Protein AF-A0A2K8Z4X6-F1 (afdb_monomer_lite)

Sequence (409 aa):
MPKRFLSVMNEQPIQIDNISFTVTENLGNKGLLTGDPAFQPVNTFIGLVNDPAYMPAIADALQQQKNFSIQGFSFYKATGNELSTGLAFWMQYAKAIAQEPIYVLNQAWNPEPCYVPHATLVKVASYAHRLKTESKVTDPTWLFRKFPLAEYPNMTSNLLFSEKQTIRQLDHKLAEYRLKANDQAETIPSLLRSELAESGLLSTQQKTMKLYWLEQWGCSNLLQFYNLYLQNPTIEEPTESPNPAVNDAVLKQLDKQLKEALDMSTDTDEAAIAANKRFLFLDLDYYGFFDLNLYKEWLAFLENQSFVDLTAYYRNIVRLLDYYQSDERQQIFGTLATDQVVDLPFALEWFNQNPTAEFAWMASVESVFINAHATAAGSVFSRLNGQRIRLDVAREDGIHLRIMNAKFT

Organism: NCBI:txid2057025

Secondary structure (DSSP, 8-state):
-----------PEEEETTEEEEEEEETTEEEEE-S-GGGHHHHHHHHHHHSTTTHHHHHHHHHTT--EEETTEEEEE--HHHHHHHHHHHHTT-S---SPPEEEEEETT-SSPEEEEHHHHHHHHHHHHHHHHT----S-TTTTBTTB--SS--SS----HHHHHHHHHHHHHHHHHHHHTTT---S--HHHHHHHHHTTTT--TTHHHHHHHHHHTT-HHHHHHHHHHHH---S----S-SSTT--HHHHHHHHHHHHHHHHGGGTS-HHHHHHHHHHHHHHHHHTTTT-TTTHHHHHHHHHHTT-HHHHHHHHHHHHHHHHHHSHHHHHHH-S-----GGG-SB-THHHHH-TT--HHHHHHHHHHHHHHT--SSEEEEEEETTEEEEEEEEETTSSSEEEEEEEE-

pLDDT: mean 70.61, std 16.57, range [27.73, 93.81]

Structure (mmCIF, N/CA/C/O backbone):
data_AF-A0A2K8Z4X6-F1
#
_entry.id   AF-A0A2K8Z4X6-F1
#
loop_
_atom_site.group_PDB
_atom_site.id
_atom_site.type_symbol
_atom_site.label_atom_id
_atom_site.label_alt_id
_atom_site.label_comp_id
_atom_site.label_asym_id
_atom_site.label_entity_id
_atom_site.label_seq_id
_atom_site.pdbx_PDB_ins_code
_atom_site.Cartn_x
_atom_site.Cartn_y
_atom_site.Cartn_z
_atom_site.occupancy
_atom_site.B_iso_or_equiv
_atom_site.auth_seq_id
_atom_site.auth_comp_id
_atom_site.auth_asym_id
_atom_site.auth_atom_id
_atom_site.pdbx_PDB_model_num
ATOM 1 N N . MET A 1 1 ? -24.523 8.588 -24.567 1.00 46.25 1 MET A N 1
ATOM 2 C CA . MET A 1 1 ? -24.317 7.186 -24.140 1.00 46.25 1 MET A CA 1
ATOM 3 C C . MET A 1 1 ? -23.617 6.426 -25.252 1.00 46.25 1 MET A C 1
ATOM 5 O O . MET A 1 1 ? -24.091 6.475 -26.380 1.00 46.25 1 MET A O 1
ATOM 9 N N . PRO A 1 2 ? -22.534 5.715 -24.925 1.00 29.73 2 PRO A N 1
ATOM 10 C CA . PRO A 1 2 ? -22.510 4.294 -25.241 1.00 29.73 2 PRO A CA 1
ATOM 11 C C . PRO A 1 2 ? -22.145 3.455 -24.009 1.00 29.73 2 PRO A C 1
ATOM 13 O O . PRO A 1 2 ? -21.210 3.756 -23.274 1.00 29.73 2 PRO A O 1
ATOM 16 N N . LYS A 1 3 ? -22.926 2.390 -23.807 1.00 42.19 3 LYS A N 1
ATOM 17 C CA . LYS A 1 3 ? -22.652 1.281 -22.891 1.00 42.19 3 LYS A CA 1
ATOM 18 C C . LYS A 1 3 ? -21.457 0.475 -23.420 1.00 42.19 3 LYS A C 1
ATOM 20 O O . LYS A 1 3 ? -21.479 0.067 -24.580 1.00 42.19 3 LYS A O 1
ATOM 25 N N . ARG A 1 4 ? -20.479 0.171 -22.566 1.00 28.75 4 ARG A N 1
ATOM 26 C CA . ARG A 1 4 ? -19.610 -1.016 -22.677 1.00 28.75 4 ARG A CA 1
ATOM 27 C C . ARG A 1 4 ? -19.535 -1.639 -21.285 1.00 28.75 4 ARG A C 1
ATOM 29 O O . ARG A 1 4 ? -18.981 -1.041 -20.380 1.00 28.75 4 ARG A O 1
ATOM 36 N N . PHE A 1 5 ? -20.478 -2.535 -21.010 1.00 28.03 5 PHE A N 1
ATOM 37 C CA . PHE A 1 5 ? -20.308 -3.993 -21.050 1.00 28.03 5 PHE A CA 1
ATOM 38 C C . PHE A 1 5 ? -19.406 -4.485 -19.918 1.00 28.03 5 PHE A C 1
ATOM 40 O O . PHE A 1 5 ? -18.187 -4.389 -19.985 1.00 28.03 5 PHE A O 1
ATOM 47 N N . LEU A 1 6 ? -20.077 -5.033 -18.899 1.00 31.08 6 LEU A N 1
ATOM 48 C CA . LEU A 1 6 ? -19.561 -6.062 -18.005 1.00 31.08 6 LEU A CA 1
ATOM 49 C C . LEU A 1 6 ? -18.736 -7.055 -18.831 1.00 31.08 6 LEU A C 1
ATOM 51 O O . LEU A 1 6 ? -19.280 -7.755 -19.687 1.00 31.08 6 LEU A O 1
ATOM 55 N N . SER A 1 7 ? -17.430 -7.091 -18.586 1.00 28.83 7 SER A N 1
ATOM 56 C CA . SER A 1 7 ? -16.587 -8.211 -18.983 1.00 28.83 7 SER A CA 1
ATOM 57 C C . SER A 1 7 ? -17.000 -9.404 -18.127 1.00 28.83 7 SER A C 1
ATOM 59 O O . SER A 1 7 ? -16.516 -9.577 -17.012 1.00 28.83 7 SER A O 1
ATOM 61 N N . VAL A 1 8 ? -17.934 -10.201 -18.641 1.00 31.38 8 VAL A N 1
ATOM 62 C CA . VAL A 1 8 ? -18.106 -11.590 -18.218 1.00 31.38 8 VAL A CA 1
ATOM 63 C C . VAL A 1 8 ? -16.780 -12.277 -18.539 1.00 31.38 8 VAL A C 1
ATOM 65 O O . VAL A 1 8 ? -16.444 -12.456 -19.709 1.00 31.38 8 VAL A O 1
ATOM 68 N N . MET A 1 9 ? -15.974 -12.551 -17.513 1.00 37.19 9 MET A N 1
ATOM 69 C CA . MET A 1 9 ? -14.733 -13.297 -17.679 1.00 37.19 9 MET A CA 1
ATOM 70 C C . MET A 1 9 ? -15.084 -14.698 -18.176 1.00 37.19 9 MET A C 1
ATOM 72 O O . MET A 1 9 ? -15.811 -15.439 -17.521 1.00 37.19 9 MET A O 1
ATOM 76 N N . ASN A 1 10 ? -14.604 -15.036 -19.370 1.00 38.75 10 ASN A N 1
ATOM 77 C CA . ASN A 1 10 ? -14.715 -16.380 -19.910 1.00 38.75 10 ASN A CA 1
ATOM 78 C C . ASN A 1 10 ? -13.811 -17.310 -19.088 1.00 38.75 10 ASN A C 1
ATOM 80 O O . ASN A 1 10 ? -12.594 -17.295 -19.263 1.00 38.75 10 ASN A O 1
ATOM 84 N N . GLU A 1 11 ? -14.404 -18.133 -18.228 1.00 48.94 11 GLU A N 1
ATOM 85 C CA . GLU A 1 11 ? -13.774 -19.313 -17.630 1.00 48.94 11 GLU A CA 1
ATOM 86 C C . GLU A 1 11 ? -13.468 -20.330 -18.743 1.00 48.94 11 GLU A C 1
ATOM 88 O O . GLU A 1 11 ? -14.251 -21.240 -19.011 1.00 48.94 11 GLU A O 1
ATOM 93 N N . GLN A 1 12 ? -12.369 -20.155 -19.480 1.00 53.59 12 GLN A N 1
ATOM 94 C CA . GLN A 1 12 ? -11.955 -21.173 -20.443 1.00 53.59 12 GLN A CA 1
ATOM 95 C C . GLN A 1 12 ? -11.179 -22.276 -19.713 1.00 53.59 12 GLN A C 1
ATOM 97 O O . GLN A 1 12 ? -10.134 -21.988 -19.122 1.00 53.59 12 GLN A O 1
ATOM 102 N N . PRO A 1 13 ? -11.657 -23.534 -19.741 1.00 60.59 13 PRO A N 1
ATOM 103 C CA . PRO A 1 13 ? -10.911 -24.650 -19.188 1.00 60.59 13 PRO A CA 1
ATOM 104 C C . PRO A 1 13 ? -9.606 -24.843 -19.962 1.00 60.59 13 PRO A C 1
ATOM 106 O O . PRO A 1 13 ? -9.595 -25.002 -21.184 1.00 60.59 13 PRO A O 1
ATOM 109 N N . ILE A 1 14 ? -8.501 -24.855 -19.232 1.00 62.09 14 ILE A N 1
ATOM 110 C CA . ILE A 1 14 ? -7.178 -25.207 -19.722 1.00 62.09 14 ILE A CA 1
ATOM 111 C C . ILE A 1 14 ? -7.013 -26.709 -19.581 1.00 62.09 14 ILE A C 1
ATOM 113 O O . ILE A 1 14 ? -7.079 -27.269 -18.488 1.00 62.09 14 ILE A O 1
ATOM 117 N N . GLN A 1 15 ? -6.766 -27.363 -20.707 1.00 70.19 15 GLN A N 1
ATOM 118 C CA . GLN A 1 15 ? -6.463 -28.783 -20.728 1.00 70.19 15 GLN A CA 1
ATOM 119 C C . GLN A 1 15 ? -4.980 -28.988 -20.439 1.00 70.19 15 GLN A C 1
ATOM 121 O O . GLN A 1 15 ? -4.121 -28.634 -21.249 1.00 70.19 15 GLN A O 1
ATOM 126 N N . ILE A 1 16 ? -4.690 -29.564 -19.275 1.00 68.94 16 ILE A N 1
ATOM 127 C CA . ILE A 1 16 ? -3.376 -30.119 -18.971 1.00 68.94 16 ILE A CA 1
ATOM 128 C C . ILE A 1 16 ? -3.521 -31.628 -19.134 1.00 68.94 16 ILE A C 1
ATOM 130 O O . ILE A 1 16 ? -4.107 -32.317 -18.300 1.00 68.94 16 ILE A O 1
ATOM 134 N N . ASP A 1 17 ? -3.023 -32.117 -20.268 1.00 71.94 17 ASP A N 1
ATOM 135 C CA . ASP A 1 17 ? -3.205 -33.493 -20.727 1.00 71.94 17 ASP A CA 1
ATOM 136 C C . ASP A 1 17 ? -4.701 -33.811 -20.948 1.00 71.94 17 ASP A C 1
ATOM 138 O O . ASP A 1 17 ? -5.291 -33.264 -21.877 1.00 71.94 17 ASP A O 1
ATOM 142 N N . ASN A 1 18 ? -5.323 -34.647 -20.112 1.00 66.94 18 ASN A N 1
ATOM 143 C CA . ASN A 1 18 ? -6.759 -34.979 -20.173 1.00 66.94 18 ASN A CA 1
ATOM 144 C C . ASN A 1 18 ? -7.538 -34.470 -18.950 1.00 66.94 18 ASN A C 1
ATOM 146 O O . ASN A 1 18 ? -8.672 -34.889 -18.710 1.00 66.94 18 ASN A O 1
ATOM 150 N N . ILE A 1 19 ? -6.909 -33.619 -18.140 1.00 69.06 19 ILE A N 1
ATOM 151 C CA . ILE A 1 19 ? -7.521 -33.036 -16.953 1.00 69.06 19 ILE A CA 1
ATOM 152 C C . ILE A 1 19 ? -7.785 -31.566 -17.241 1.00 69.06 19 ILE A C 1
ATOM 154 O O . ILE A 1 19 ? -6.899 -30.803 -17.634 1.00 69.06 19 ILE A O 1
ATOM 158 N N . SER A 1 20 ? -9.038 -31.181 -17.027 1.00 69.69 20 SER A N 1
ATOM 159 C CA . SER A 1 20 ? -9.497 -29.814 -17.199 1.00 69.69 20 SER A CA 1
ATOM 160 C C . SER A 1 20 ? -9.210 -29.006 -15.939 1.00 69.69 20 SER A C 1
ATOM 162 O O . SER A 1 20 ? -9.810 -29.255 -14.895 1.00 69.69 20 SER A O 1
ATOM 164 N N . PHE A 1 21 ? -8.339 -28.009 -16.050 1.00 70.19 21 PHE A N 1
ATOM 165 C CA . PHE A 1 21 ? -8.138 -26.992 -15.026 1.00 70.19 21 PHE A CA 1
ATOM 166 C C . PHE A 1 21 ? -8.848 -25.715 -15.450 1.00 70.19 21 PHE A C 1
ATOM 168 O O . PHE A 1 21 ? -8.623 -25.201 -16.539 1.00 70.19 21 PHE A O 1
ATOM 175 N N . THR A 1 22 ? -9.693 -25.170 -14.596 1.00 62.72 22 THR A N 1
ATOM 176 C CA . THR A 1 22 ? -10.295 -23.858 -14.813 1.00 62.72 22 THR A CA 1
ATOM 177 C C . THR A 1 22 ? -9.362 -22.789 -14.264 1.00 62.72 22 THR A C 1
ATOM 179 O O . THR A 1 22 ? -8.846 -22.927 -13.153 1.00 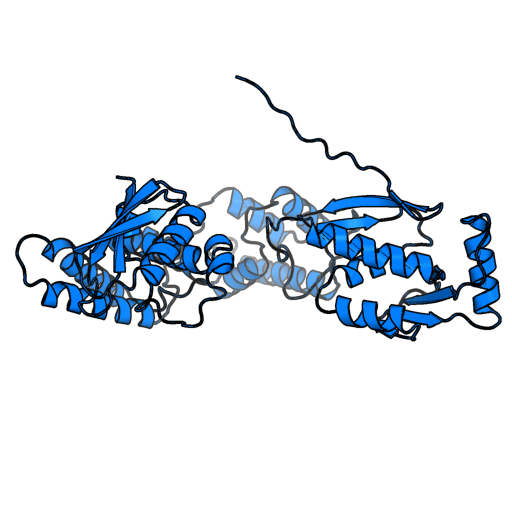62.72 22 THR A O 1
ATOM 182 N N . VAL A 1 23 ? -9.140 -21.720 -15.033 1.00 58.22 23 VAL A N 1
ATOM 183 C CA . VAL A 1 23 ? -8.501 -20.516 -14.492 1.00 58.22 23 VAL A CA 1
ATOM 184 C C . VAL A 1 23 ? -9.543 -19.750 -13.700 1.00 58.22 23 VAL A C 1
ATOM 186 O O . VAL A 1 23 ? -10.516 -19.267 -14.274 1.00 58.22 23 VAL A O 1
ATOM 189 N N . THR A 1 24 ? -9.338 -19.617 -12.399 1.00 55.78 24 THR A N 1
ATOM 190 C CA . THR A 1 24 ? -10.166 -18.754 -11.558 1.00 55.78 24 THR A CA 1
ATOM 191 C C . THR A 1 24 ? -9.420 -17.462 -11.285 1.00 55.78 24 THR A C 1
ATOM 193 O O . THR A 1 24 ? -8.320 -17.495 -10.731 1.00 55.78 24 THR A O 1
ATOM 196 N N . GLU A 1 25 ? -10.012 -16.333 -11.671 1.00 47.72 25 GLU A N 1
ATOM 197 C CA . GLU A 1 25 ? -9.536 -15.013 -11.267 1.00 47.72 25 GLU A CA 1
ATOM 198 C C . GLU A 1 25 ? -10.230 -14.617 -9.976 1.00 47.72 25 GLU A C 1
ATOM 200 O O . GLU A 1 25 ? -11.452 -14.504 -9.904 1.00 47.72 25 GLU A O 1
ATOM 205 N N . ASN A 1 26 ? -9.428 -14.448 -8.942 1.00 44.00 26 ASN A N 1
ATOM 206 C CA . ASN A 1 26 ? -9.914 -14.398 -7.592 1.00 44.00 26 ASN A CA 1
ATOM 207 C C . ASN A 1 26 ? -9.120 -13.316 -6.841 1.00 44.00 26 ASN A C 1
ATOM 209 O O . ASN A 1 26 ? -7.954 -13.521 -6.522 1.00 44.00 26 ASN A O 1
ATOM 213 N N . LEU A 1 27 ? -9.734 -12.142 -6.609 1.00 39.59 27 LEU A N 1
ATOM 214 C CA . LEU A 1 27 ? -9.107 -10.989 -5.932 1.00 39.59 27 LEU A CA 1
ATOM 215 C C . LEU A 1 27 ? -7.748 -10.605 -6.557 1.00 39.59 27 LEU A C 1
ATOM 217 O O . LEU A 1 27 ? -6.763 -10.413 -5.856 1.00 39.59 27 LEU A O 1
ATOM 221 N N . GLY A 1 28 ? -7.675 -10.573 -7.891 1.00 42.81 28 GLY A N 1
ATOM 222 C CA . GLY A 1 28 ? -6.437 -10.275 -8.627 1.00 42.81 28 GLY A CA 1
ATOM 223 C C . GLY A 1 28 ? -5.475 -11.461 -8.787 1.00 42.81 28 GLY A C 1
ATOM 224 O O . GLY A 1 28 ? -4.602 -11.414 -9.652 1.00 42.81 28 GLY A O 1
ATOM 225 N N . ASN A 1 29 ? -5.671 -12.562 -8.052 1.00 45.06 29 ASN A N 1
ATOM 226 C CA . ASN A 1 29 ? -4.883 -13.784 -8.193 1.00 45.06 29 ASN A CA 1
ATOM 227 C C . ASN A 1 29 ? -5.521 -14.727 -9.218 1.00 45.06 29 ASN A C 1
ATOM 229 O O . ASN A 1 29 ? -6.673 -15.141 -9.081 1.00 45.06 29 ASN A O 1
ATOM 233 N N . LYS A 1 30 ? -4.758 -15.101 -10.249 1.00 51.66 30 LYS A N 1
ATOM 234 C CA . LYS A 1 30 ? -5.156 -16.136 -11.212 1.00 51.66 30 LYS A CA 1
ATOM 235 C C . LYS A 1 30 ? -4.675 -17.499 -10.708 1.00 51.66 30 LYS A C 1
ATOM 237 O O . LYS A 1 30 ? -3.475 -17.713 -10.550 1.00 51.66 30 LYS A O 1
ATOM 242 N N . GLY A 1 31 ? -5.598 -18.420 -10.450 1.00 61.12 31 GLY A N 1
ATOM 243 C CA . GLY A 1 31 ? -5.308 -19.792 -10.020 1.00 61.12 31 GLY A CA 1
ATOM 244 C C . GLY A 1 31 ? -5.766 -20.818 -11.051 1.00 61.12 31 GLY A C 1
ATOM 245 O O . GLY A 1 31 ? -6.699 -20.555 -11.799 1.00 61.12 31 GLY A O 1
ATOM 246 N N . LEU A 1 32 ? -5.123 -21.984 -11.086 1.00 65.19 32 LEU A N 1
ATOM 247 C CA . LEU A 1 32 ? -5.614 -23.157 -11.812 1.00 65.19 32 LEU A CA 1
ATOM 248 C C . LEU A 1 32 ? -6.305 -24.083 -10.813 1.00 65.19 32 LEU A C 1
ATOM 250 O O . LEU A 1 32 ? -5.694 -24.454 -9.816 1.00 65.19 32 LEU A O 1
ATOM 254 N N . LEU A 1 33 ? -7.550 -24.466 -11.076 1.00 68.69 33 LEU A N 1
ATOM 255 C CA . LEU A 1 33 ? -8.301 -25.376 -10.216 1.00 68.69 33 LEU A CA 1
ATOM 256 C C . LEU A 1 33 ? -8.940 -26.483 -11.044 1.00 68.69 33 LEU A C 1
ATOM 258 O O . LEU A 1 33 ? -9.603 -26.217 -12.041 1.00 68.69 33 LEU A O 1
ATOM 262 N N . THR A 1 34 ? -8.775 -27.729 -10.617 1.00 74.38 34 THR A N 1
ATOM 263 C CA . THR A 1 34 ? -9.572 -28.852 -11.125 1.00 74.38 34 THR A CA 1
ATOM 264 C C . THR A 1 34 ? -10.730 -29.149 -10.176 1.00 74.38 34 THR A C 1
ATOM 266 O O . THR A 1 34 ? -10.578 -29.064 -8.955 1.00 74.38 34 THR A O 1
ATOM 269 N N . GLY A 1 35 ? -11.890 -29.483 -10.748 1.00 67.69 35 GLY A N 1
ATOM 270 C CA . GLY A 1 35 ? -13.088 -29.882 -10.004 1.00 67.69 35 GLY A CA 1
ATOM 271 C C . GLY A 1 35 ? -13.065 -31.333 -9.514 1.00 67.69 35 GLY A C 1
ATOM 272 O O . GLY A 1 35 ? -13.986 -31.740 -8.812 1.00 67.69 35 GLY A O 1
ATOM 273 N N . ASP A 1 36 ? -12.043 -32.113 -9.879 1.00 73.50 36 ASP A N 1
ATOM 274 C CA . ASP A 1 36 ? -11.895 -33.500 -9.443 1.00 73.50 36 ASP A CA 1
ATOM 275 C C . ASP A 1 36 ? -11.320 -33.572 -8.010 1.00 73.50 36 ASP A C 1
ATOM 277 O O . ASP A 1 36 ? -10.191 -33.116 -7.779 1.00 73.50 36 ASP A O 1
ATOM 281 N N . PRO A 1 37 ? -12.051 -34.157 -7.038 1.00 72.62 37 PRO A N 1
ATOM 282 C CA . PRO A 1 37 ? -11.593 -34.274 -5.655 1.00 72.62 37 PRO A CA 1
ATOM 283 C C . PRO A 1 37 ? -10.249 -34.996 -5.494 1.00 72.62 37 PRO A C 1
ATOM 285 O O . PRO A 1 37 ? -9.488 -34.648 -4.590 1.00 72.62 37 PRO A O 1
ATOM 288 N N . ALA A 1 38 ? -9.913 -35.946 -6.375 1.00 73.69 38 ALA A N 1
ATOM 289 C CA . ALA A 1 38 ? -8.659 -36.701 -6.300 1.00 73.69 38 ALA A CA 1
ATOM 290 C C . ALA A 1 38 ? -7.410 -35.826 -6.530 1.00 73.69 38 ALA A C 1
ATOM 292 O O . ALA A 1 38 ? -6.290 -36.207 -6.186 1.00 73.69 38 ALA A O 1
ATOM 293 N N . PHE A 1 39 ? -7.605 -34.627 -7.083 1.00 76.12 39 PHE A N 1
ATOM 294 C CA . PHE A 1 39 ? -6.562 -33.645 -7.365 1.00 76.12 39 PHE A CA 1
ATOM 295 C C . PHE A 1 39 ? -6.587 -32.442 -6.411 1.00 76.12 39 PHE A C 1
ATOM 297 O O . PHE A 1 39 ? -5.866 -31.464 -6.619 1.00 76.12 39 PHE A O 1
ATOM 304 N N . GLN A 1 40 ? -7.352 -32.506 -5.318 1.00 73.19 40 GLN A N 1
ATOM 305 C CA . GLN A 1 40 ? -7.364 -31.471 -4.279 1.00 73.19 40 GLN A CA 1
ATOM 306 C C . GLN A 1 40 ? -5.960 -31.149 -3.705 1.00 73.19 40 GLN A C 1
ATOM 308 O O . GLN A 1 40 ? -5.662 -29.963 -3.503 1.00 73.19 40 GLN A O 1
ATOM 313 N N . PRO A 1 41 ? -5.038 -32.121 -3.539 1.00 73.69 41 PRO A N 1
ATOM 314 C CA . PRO A 1 41 ? -3.649 -31.822 -3.177 1.00 73.69 41 PRO A CA 1
ATOM 315 C C . PRO A 1 41 ? -2.886 -31.026 -4.249 1.00 73.69 41 PRO A C 1
ATOM 317 O O . PRO A 1 41 ? -2.070 -30.170 -3.910 1.00 73.69 41 PRO A O 1
ATOM 320 N N . VAL A 1 42 ? -3.184 -31.236 -5.538 1.00 75.25 42 VAL A N 1
ATOM 321 C CA . VAL A 1 42 ? -2.587 -30.473 -6.652 1.00 75.25 42 VAL A CA 1
ATOM 322 C C . VAL A 1 42 ? -3.091 -29.034 -6.669 1.00 75.25 42 VAL A C 1
ATOM 324 O O . VAL A 1 42 ? -2.293 -28.118 -6.841 1.00 75.25 42 VAL A O 1
ATOM 327 N N . ASN A 1 43 ? -4.382 -28.815 -6.405 1.00 72.31 43 ASN A N 1
ATOM 328 C CA . ASN A 1 43 ? -4.941 -27.467 -6.244 1.00 72.31 43 ASN A CA 1
ATOM 329 C C . ASN A 1 43 ? -4.238 -26.696 -5.113 1.00 72.31 43 ASN A C 1
ATOM 331 O O . ASN A 1 43 ? -3.970 -25.503 -5.238 1.00 72.31 43 ASN A O 1
ATOM 335 N N . THR A 1 44 ? -3.877 -27.387 -4.027 1.00 69.00 44 THR A N 1
ATOM 336 C CA . THR A 1 44 ? -3.140 -26.766 -2.918 1.00 69.00 44 THR A CA 1
ATOM 337 C C . THR A 1 44 ? -1.681 -26.494 -3.297 1.00 69.00 44 THR A C 1
ATOM 339 O O . THR A 1 44 ? -1.165 -25.413 -3.018 1.00 69.00 44 THR A O 1
ATOM 342 N N . PHE A 1 45 ? -1.029 -27.421 -4.008 1.00 74.38 45 PHE A N 1
ATOM 343 C CA . PHE A 1 45 ? 0.305 -27.209 -4.578 1.00 74.38 45 PHE A CA 1
ATOM 344 C C . PHE A 1 45 ? 0.357 -25.989 -5.511 1.00 74.38 45 PHE A C 1
ATOM 346 O O . PHE A 1 45 ? 1.298 -25.208 -5.422 1.00 74.38 45 PHE A O 1
ATOM 353 N N . ILE A 1 46 ? -0.661 -25.769 -6.348 1.00 72.25 46 ILE A N 1
ATOM 354 C CA . ILE A 1 46 ? -0.759 -24.591 -7.229 1.00 72.25 46 ILE A CA 1
ATOM 355 C C . ILE A 1 46 ? -0.728 -23.287 -6.424 1.00 72.25 46 ILE A C 1
ATOM 357 O O . ILE A 1 46 ? -0.005 -22.360 -6.789 1.00 72.25 46 ILE A O 1
ATOM 361 N N . GLY A 1 47 ? -1.448 -23.236 -5.299 1.00 66.56 47 GLY A N 1
ATOM 362 C CA . GLY A 1 47 ? -1.391 -22.105 -4.370 1.00 66.56 47 GLY A CA 1
ATOM 363 C C . GLY A 1 47 ? 0.021 -21.857 -3.829 1.00 66.56 47 GLY A C 1
ATOM 364 O O . GLY A 1 47 ? 0.480 -20.718 -3.814 1.00 66.56 47 GLY A O 1
ATOM 365 N N . LEU A 1 48 ? 0.743 -22.922 -3.465 1.00 67.69 48 LEU A N 1
ATOM 366 C CA . LEU A 1 48 ? 2.119 -22.833 -2.959 1.00 67.69 48 LEU A CA 1
ATOM 367 C C . LEU A 1 48 ? 3.130 -22.404 -4.032 1.00 67.69 48 LEU A C 1
ATOM 369 O O . LEU A 1 48 ? 4.067 -21.674 -3.726 1.00 67.69 48 LEU A O 1
ATOM 373 N N . VAL A 1 49 ? 2.957 -22.828 -5.287 1.00 66.94 49 VAL A N 1
ATOM 374 C CA . VAL A 1 49 ? 3.836 -22.416 -6.398 1.00 66.94 49 VAL A CA 1
ATOM 375 C C . VAL A 1 49 ? 3.635 -20.946 -6.771 1.00 66.94 49 VAL A C 1
ATOM 377 O O . VAL A 1 49 ? 4.572 -20.285 -7.219 1.00 66.94 49 VAL A O 1
ATOM 380 N N . ASN A 1 50 ? 2.428 -20.419 -6.568 1.00 64.19 50 ASN A N 1
ATOM 381 C CA . ASN A 1 50 ? 2.135 -19.005 -6.785 1.00 64.19 50 ASN A CA 1
ATOM 382 C C . ASN A 1 50 ? 2.792 -18.085 -5.738 1.00 64.19 50 ASN A C 1
ATOM 384 O O . ASN A 1 50 ? 2.967 -16.885 -5.995 1.00 64.19 50 ASN A O 1
ATOM 388 N N . ASP A 1 51 ? 3.206 -18.624 -4.591 1.00 68.19 51 ASP A N 1
ATOM 389 C CA . ASP A 1 51 ? 3.903 -17.883 -3.543 1.00 68.19 51 ASP A CA 1
ATOM 390 C C . ASP A 1 51 ? 5.393 -17.672 -3.913 1.00 68.19 51 ASP A C 1
ATOM 392 O O . ASP A 1 51 ? 6.146 -18.637 -4.108 1.00 68.19 51 ASP A O 1
ATOM 396 N N . PRO A 1 52 ? 5.859 -16.408 -4.022 1.00 65.69 52 PRO A N 1
ATOM 397 C CA . PRO A 1 52 ? 7.228 -16.112 -4.434 1.00 65.69 52 PRO A CA 1
ATOM 398 C C . PRO A 1 52 ? 8.292 -16.600 -3.440 1.00 65.69 52 PRO A C 1
ATOM 400 O O . PRO A 1 52 ? 9.437 -16.787 -3.849 1.00 65.69 52 PRO A O 1
ATOM 403 N N . ALA A 1 53 ? 7.940 -16.855 -2.176 1.00 70.69 53 ALA A N 1
ATOM 404 C CA . ALA A 1 53 ? 8.878 -17.373 -1.184 1.00 70.69 53 ALA A CA 1
ATOM 405 C C . ALA A 1 53 ? 9.312 -18.819 -1.478 1.00 70.69 53 ALA A C 1
ATOM 407 O O . ALA A 1 53 ? 10.436 -19.206 -1.160 1.00 70.69 53 ALA A O 1
ATOM 408 N N . TYR A 1 54 ? 8.441 -19.618 -2.103 1.00 71.25 54 TYR A N 1
ATOM 409 C CA . TYR A 1 54 ? 8.687 -21.044 -2.340 1.00 71.25 54 TYR A CA 1
ATOM 410 C C . TYR A 1 54 ? 9.037 -21.366 -3.790 1.00 71.25 54 TYR A C 1
ATOM 412 O O . TYR A 1 54 ? 9.653 -22.400 -4.060 1.00 71.25 54 TYR A O 1
ATOM 420 N N . MET A 1 55 ? 8.686 -20.482 -4.725 1.00 76.69 55 MET A N 1
ATOM 421 C CA . MET A 1 55 ? 8.821 -20.735 -6.156 1.00 76.69 55 MET A CA 1
ATOM 422 C C . MET A 1 55 ? 10.249 -21.136 -6.597 1.00 76.69 55 MET A C 1
ATOM 424 O O . MET A 1 55 ? 10.362 -22.151 -7.290 1.00 76.69 55 MET A O 1
ATOM 428 N N . PRO A 1 56 ? 11.347 -20.455 -6.188 1.00 78.88 56 PRO A N 1
ATOM 429 C CA . PRO A 1 56 ? 12.696 -20.857 -6.600 1.00 78.88 56 PRO A CA 1
ATOM 430 C C . PRO A 1 56 ? 13.083 -22.253 -6.094 1.00 78.88 56 PRO A C 1
ATOM 432 O O . PRO A 1 56 ? 13.676 -23.038 -6.829 1.00 78.88 56 PRO A O 1
ATOM 435 N N . ALA A 1 57 ? 12.700 -22.585 -4.857 1.00 80.81 57 ALA A N 1
ATOM 436 C CA . ALA A 1 57 ? 12.996 -23.878 -4.246 1.00 80.81 57 ALA A CA 1
ATOM 437 C C . ALA A 1 57 ? 12.203 -25.021 -4.900 1.00 80.81 57 ALA A C 1
ATOM 439 O O . ALA A 1 57 ? 12.746 -26.104 -5.110 1.00 80.81 57 ALA A O 1
ATOM 440 N N . ILE A 1 58 ? 10.937 -24.779 -5.263 1.00 83.19 58 ILE A N 1
ATOM 441 C CA . ILE A 1 58 ? 10.110 -25.755 -5.989 1.00 83.19 58 ILE A CA 1
ATOM 442 C C . ILE A 1 58 ? 10.668 -25.992 -7.389 1.00 83.19 58 ILE A C 1
ATOM 444 O O . ILE A 1 58 ? 10.794 -27.141 -7.812 1.00 83.19 58 ILE A O 1
ATOM 448 N N . ALA A 1 59 ? 11.001 -24.914 -8.105 1.00 81.88 59 ALA A N 1
ATOM 449 C CA . ALA A 1 59 ? 11.544 -25.001 -9.453 1.00 81.88 59 ALA A CA 1
ATOM 450 C C . ALA A 1 59 ? 12.846 -25.815 -9.471 1.00 81.88 59 ALA A C 1
ATOM 452 O O . ALA A 1 59 ? 12.969 -26.742 -10.272 1.00 81.88 59 ALA A O 1
ATOM 453 N N . ASP A 1 60 ? 13.764 -25.537 -8.540 1.00 84.06 60 ASP A N 1
ATOM 454 C CA . ASP A 1 60 ? 15.020 -26.278 -8.408 1.00 84.06 60 ASP A CA 1
ATOM 455 C C . ASP A 1 60 ? 14.790 -27.752 -8.033 1.00 84.06 60 ASP A C 1
ATOM 457 O O . ASP A 1 60 ? 15.350 -28.656 -8.656 1.00 84.06 60 ASP A O 1
ATOM 461 N N . ALA A 1 61 ? 13.908 -28.026 -7.065 1.00 86.00 61 ALA A N 1
ATOM 462 C CA . ALA A 1 61 ? 13.616 -29.390 -6.632 1.00 86.00 61 ALA A CA 1
ATOM 463 C C . ALA A 1 61 ? 12.979 -30.240 -7.741 1.00 86.00 61 ALA A C 1
ATOM 465 O O . ALA A 1 61 ? 13.363 -31.399 -7.924 1.00 86.00 61 ALA A O 1
ATOM 466 N N . LEU A 1 62 ? 12.047 -29.668 -8.511 1.00 86.44 62 LEU A N 1
ATOM 467 C CA . LEU A 1 62 ? 11.457 -30.332 -9.670 1.00 86.44 62 LEU A CA 1
ATOM 468 C C . LEU A 1 62 ? 12.504 -30.538 -10.770 1.00 86.44 62 LEU A C 1
ATOM 470 O O . LEU A 1 62 ? 12.642 -31.654 -11.263 1.00 86.44 62 LEU A O 1
ATOM 474 N N . GLN A 1 63 ? 13.295 -29.517 -11.110 1.00 86.81 63 GLN A N 1
ATOM 475 C CA . GLN A 1 63 ? 14.335 -29.626 -12.138 1.00 86.81 63 GLN A CA 1
ATOM 476 C C . GLN A 1 63 ? 15.365 -30.718 -11.810 1.00 86.81 63 GLN A C 1
ATOM 478 O O . GLN A 1 63 ? 15.768 -31.481 -12.687 1.00 86.81 63 GLN A O 1
ATOM 483 N N . GLN A 1 64 ? 15.767 -30.821 -10.543 1.00 86.69 64 GLN A N 1
ATOM 484 C CA . GLN A 1 64 ? 16.720 -31.826 -10.068 1.00 86.69 64 GLN A CA 1
ATOM 485 C C . GLN A 1 64 ? 16.069 -33.180 -9.739 1.00 86.69 64 GLN A C 1
ATOM 487 O O . GLN A 1 64 ? 16.761 -34.098 -9.297 1.00 86.69 64 GLN A O 1
ATOM 492 N N . GLN A 1 65 ? 14.753 -33.312 -9.932 1.00 86.81 65 GLN A N 1
ATOM 493 C CA . GLN A 1 65 ? 13.949 -34.484 -9.581 1.00 86.81 65 GLN A CA 1
ATOM 494 C C . GLN A 1 65 ? 14.163 -34.969 -8.134 1.00 86.81 65 GLN A C 1
ATOM 496 O O . GLN A 1 65 ? 14.218 -36.170 -7.854 1.00 86.81 65 GLN A O 1
ATOM 501 N N . LYS A 1 66 ? 14.301 -34.027 -7.198 1.00 87.25 66 LYS A N 1
ATOM 502 C CA . LYS A 1 66 ? 14.534 -34.309 -5.778 1.00 87.25 66 LYS A CA 1
ATOM 503 C C . LYS A 1 66 ? 13.224 -34.439 -5.010 1.00 87.25 66 LYS A C 1
ATOM 505 O O . LYS A 1 66 ? 12.176 -33.966 -5.444 1.00 87.25 66 LYS A O 1
ATOM 510 N N . ASN A 1 67 ? 13.308 -35.074 -3.845 1.00 88.81 67 ASN A N 1
ATOM 511 C CA . ASN A 1 67 ? 12.249 -35.014 -2.844 1.00 88.81 67 ASN A CA 1
ATOM 512 C C . ASN A 1 67 ? 12.298 -33.646 -2.151 1.00 88.81 67 ASN A C 1
ATOM 514 O O . ASN A 1 67 ? 13.386 -33.118 -1.910 1.00 88.81 67 ASN A O 1
ATOM 518 N N . PHE A 1 68 ? 11.144 -33.088 -1.806 1.00 84.88 68 PHE A N 1
ATOM 519 C CA . PHE A 1 68 ? 11.045 -31.800 -1.121 1.00 84.88 68 PHE A CA 1
ATOM 520 C C . PHE A 1 68 ? 9.781 -31.728 -0.262 1.00 84.88 68 PHE A C 1
ATOM 522 O O . PHE A 1 68 ? 8.840 -32.492 -0.462 1.00 84.88 68 PHE A O 1
ATOM 529 N N . SER A 1 69 ? 9.757 -30.808 0.703 1.00 81.44 69 SER A N 1
ATOM 530 C CA . SER A 1 69 ? 8.607 -30.599 1.588 1.00 81.44 69 SER A CA 1
ATOM 531 C C . SER A 1 69 ? 8.322 -29.116 1.758 1.00 81.44 69 SER A C 1
ATOM 533 O O . SER A 1 69 ? 9.253 -28.327 1.913 1.00 81.44 69 SER A O 1
ATOM 535 N N . ILE A 1 70 ? 7.044 -28.734 1.730 1.00 72.56 70 ILE A N 1
ATOM 536 C CA . ILE A 1 70 ? 6.594 -27.335 1.799 1.00 72.56 70 ILE A CA 1
ATOM 537 C C . ILE A 1 70 ? 5.266 -27.279 2.543 1.00 72.56 70 ILE A C 1
ATOM 539 O O . ILE A 1 70 ? 4.340 -27.991 2.180 1.00 72.56 70 ILE A O 1
ATOM 543 N N . GLN A 1 71 ? 5.175 -26.448 3.586 1.00 71.31 71 GLN A N 1
ATOM 544 C CA . GLN A 1 71 ? 3.941 -26.187 4.348 1.00 71.31 71 GLN A CA 1
ATOM 545 C C . GLN A 1 71 ? 3.106 -27.445 4.680 1.00 71.31 71 GLN A C 1
ATOM 547 O O . GLN A 1 71 ? 1.898 -27.495 4.466 1.00 71.31 71 GLN A O 1
ATOM 552 N N . GLY A 1 72 ? 3.753 -28.493 5.200 1.00 69.31 72 GLY A N 1
ATOM 553 C CA . GLY A 1 72 ? 3.065 -29.734 5.578 1.00 69.31 72 GLY A CA 1
ATOM 554 C C . GLY A 1 72 ? 2.735 -30.671 4.412 1.00 69.31 72 GLY A C 1
ATOM 555 O O . GLY A 1 72 ? 2.064 -31.677 4.629 1.00 69.31 72 GLY A O 1
ATOM 556 N N . PHE A 1 73 ? 3.224 -30.382 3.207 1.00 76.00 73 PHE A N 1
ATOM 557 C CA . PHE A 1 73 ? 3.271 -31.319 2.092 1.00 76.00 73 PHE A CA 1
ATOM 558 C C . PHE A 1 73 ? 4.650 -31.951 1.977 1.00 76.00 73 PHE A C 1
ATOM 560 O O . PHE A 1 73 ? 5.667 -31.285 2.182 1.00 76.00 73 PHE A O 1
ATOM 567 N N . SER A 1 74 ? 4.674 -33.217 1.584 1.00 83.00 74 SER A N 1
ATOM 568 C CA . SER A 1 74 ? 5.875 -33.939 1.188 1.00 83.00 74 SER A CA 1
ATOM 569 C C . SER A 1 74 ? 5.698 -34.471 -0.223 1.00 83.00 74 SER A C 1
ATOM 571 O O . SER A 1 74 ? 4.732 -35.170 -0.524 1.00 83.00 74 SER A O 1
ATOM 573 N N . PHE A 1 75 ? 6.662 -34.130 -1.067 1.00 88.31 75 PHE A N 1
ATOM 574 C CA . PHE A 1 75 ? 6.758 -34.527 -2.458 1.00 88.31 75 PHE A CA 1
ATOM 575 C C . PHE A 1 75 ? 7.940 -35.470 -2.578 1.00 88.31 75 PHE A C 1
ATOM 577 O O . PHE A 1 75 ? 9.086 -35.088 -2.328 1.00 88.31 75 PHE A O 1
ATOM 584 N N . TYR A 1 76 ? 7.675 -36.710 -2.953 1.00 90.50 76 TYR A N 1
ATOM 585 C CA . TYR A 1 76 ? 8.734 -37.683 -3.165 1.00 90.50 76 TYR A CA 1
ATOM 586 C C . TYR A 1 76 ? 8.412 -38.590 -4.334 1.00 90.50 76 TYR A C 1
ATOM 588 O O . TYR A 1 76 ? 7.255 -38.802 -4.686 1.00 90.50 76 TYR A O 1
ATOM 596 N N . LYS A 1 77 ? 9.456 -39.113 -4.966 1.00 91.25 77 LYS A N 1
ATOM 597 C CA . LYS A 1 77 ? 9.298 -40.031 -6.088 1.00 91.25 77 LYS A CA 1
ATOM 598 C C . LYS A 1 77 ? 8.691 -41.351 -5.602 1.00 91.25 77 LYS A C 1
ATOM 600 O O . LYS A 1 77 ? 9.237 -41.983 -4.701 1.00 91.25 77 LYS A O 1
ATOM 605 N N . ALA A 1 78 ? 7.595 -41.767 -6.227 1.00 89.75 78 ALA A N 1
ATOM 606 C CA . ALA A 1 78 ? 6.925 -43.028 -5.946 1.00 89.75 78 ALA A CA 1
ATOM 607 C C . ALA A 1 78 ? 7.842 -44.208 -6.291 1.00 89.75 78 ALA A C 1
ATOM 609 O O . ALA A 1 78 ?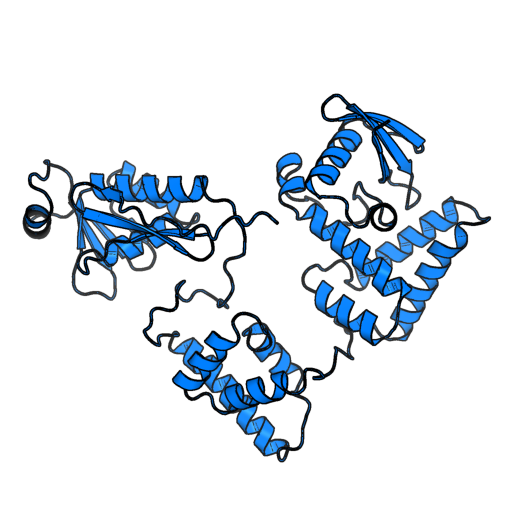 8.487 -44.227 -7.346 1.00 89.75 78 ALA A O 1
ATOM 610 N N . THR A 1 79 ? 7.883 -45.215 -5.420 1.00 90.38 79 THR A N 1
ATOM 611 C CA . THR A 1 79 ? 8.672 -46.436 -5.640 1.00 90.38 79 THR A CA 1
ATOM 612 C C . THR A 1 79 ? 7.861 -47.687 -5.311 1.00 90.38 79 THR A C 1
ATOM 614 O O . THR A 1 79 ? 6.864 -47.629 -4.595 1.00 90.38 79 THR A O 1
ATOM 617 N N . GLY A 1 80 ? 8.250 -48.836 -5.875 1.00 91.06 80 GLY A N 1
ATOM 618 C CA . GLY A 1 80 ? 7.619 -50.129 -5.583 1.00 91.06 80 GLY A CA 1
ATOM 619 C C . GLY A 1 80 ? 6.094 -50.128 -5.759 1.00 91.06 80 GLY A C 1
ATOM 620 O O . GLY A 1 80 ? 5.578 -49.866 -6.849 1.00 91.06 80 GLY A O 1
ATOM 621 N N . ASN A 1 81 ? 5.374 -50.421 -4.672 1.00 89.25 81 ASN A N 1
ATOM 622 C CA . ASN A 1 81 ? 3.911 -50.485 -4.667 1.00 89.25 81 ASN A CA 1
ATOM 623 C C . ASN A 1 81 ? 3.265 -49.124 -4.957 1.00 89.25 81 ASN A C 1
ATOM 625 O O . ASN A 1 81 ? 2.280 -49.073 -5.684 1.00 89.25 81 ASN A O 1
ATOM 629 N N . GLU A 1 82 ? 3.837 -48.023 -4.468 1.00 88.56 82 GLU A N 1
ATOM 630 C CA . GLU A 1 82 ? 3.307 -46.673 -4.702 1.00 88.56 82 GLU A CA 1
ATOM 631 C C . GLU A 1 82 ? 3.380 -46.285 -6.176 1.00 88.56 82 GLU A C 1
ATOM 633 O O . GLU A 1 82 ? 2.454 -45.678 -6.703 1.00 88.56 82 GLU A O 1
ATOM 638 N N . LEU A 1 83 ? 4.465 -46.669 -6.858 1.00 89.00 83 LEU A N 1
ATOM 639 C CA . LEU A 1 83 ? 4.608 -46.434 -8.292 1.00 89.00 83 LEU A CA 1
ATOM 640 C C . LEU A 1 83 ? 3.524 -47.187 -9.070 1.00 89.00 83 LEU A C 1
ATOM 642 O O . LEU A 1 83 ? 2.909 -46.628 -9.973 1.00 89.00 83 LEU A O 1
ATOM 646 N N . SER A 1 84 ? 3.262 -48.438 -8.689 1.00 88.12 84 SER A N 1
ATOM 647 C CA . SER A 1 84 ? 2.222 -49.260 -9.314 1.00 88.12 84 SER A CA 1
ATOM 648 C C . SER A 1 84 ? 0.826 -48.664 -9.089 1.00 88.12 84 SER A C 1
ATOM 650 O O . SER A 1 84 ? 0.049 -48.554 -10.037 1.00 88.12 84 SER A O 1
ATOM 652 N N . THR A 1 85 ? 0.533 -48.209 -7.866 1.00 88.50 85 THR A N 1
ATOM 653 C CA . THR A 1 85 ? -0.717 -47.511 -7.522 1.00 88.50 85 THR A CA 1
ATOM 654 C C . THR A 1 85 ? -0.868 -46.207 -8.300 1.00 88.50 85 THR A C 1
ATOM 656 O O . THR A 1 85 ? -1.924 -45.959 -8.878 1.00 88.50 85 THR A O 1
ATOM 659 N N . GLY A 1 86 ? 0.187 -45.395 -8.377 1.00 86.81 86 GLY A N 1
ATOM 660 C CA . GLY A 1 86 ? 0.169 -44.131 -9.108 1.00 86.81 86 GLY A CA 1
ATOM 661 C C . GLY A 1 86 ? -0.022 -44.310 -10.614 1.00 86.81 86 GLY A C 1
ATOM 662 O O . GLY A 1 86 ? -0.778 -43.557 -11.227 1.00 86.81 86 GLY A O 1
ATOM 663 N N . LEU A 1 87 ? 0.602 -45.333 -11.211 1.00 86.25 87 LEU A N 1
ATOM 664 C CA . LEU A 1 87 ? 0.381 -45.687 -12.617 1.00 86.25 87 LEU A CA 1
ATOM 665 C C . LEU A 1 87 ? -1.073 -46.106 -12.855 1.00 86.25 87 LEU A C 1
ATOM 667 O O . LEU A 1 87 ? -1.699 -45.626 -13.797 1.00 86.25 87 LEU A O 1
ATOM 671 N N . ALA A 1 88 ? -1.629 -46.960 -11.993 1.00 85.62 88 ALA A N 1
ATOM 672 C CA . ALA A 1 88 ? -3.018 -47.402 -12.102 1.00 85.62 88 ALA A CA 1
ATOM 673 C C . ALA A 1 88 ? -4.014 -46.242 -11.937 1.00 85.62 88 ALA A C 1
ATOM 675 O O . ALA A 1 88 ? -4.986 -46.164 -12.687 1.00 85.62 88 ALA A O 1
ATOM 676 N N . PHE A 1 89 ? -3.748 -45.323 -11.002 1.00 84.81 89 PHE A N 1
ATOM 677 C CA . PHE A 1 89 ? -4.520 -44.094 -10.826 1.00 84.81 89 PHE A CA 1
ATOM 678 C C . PHE A 1 89 ? -4.532 -43.272 -12.120 1.00 84.81 89 PHE A C 1
ATOM 680 O O . PHE A 1 89 ? -5.595 -42.945 -12.641 1.00 84.81 89 PHE A O 1
ATOM 687 N N . TRP A 1 90 ? -3.364 -43.014 -12.712 1.00 82.12 90 TRP A N 1
ATOM 688 C CA . TRP A 1 90 ? -3.273 -42.188 -13.915 1.00 82.12 90 TRP A CA 1
ATOM 689 C C . TRP A 1 90 ? -3.759 -42.854 -15.195 1.00 82.12 90 TRP A C 1
ATOM 691 O O . TRP A 1 90 ? -4.163 -42.137 -16.104 1.00 82.12 90 TRP A O 1
ATOM 701 N N . MET A 1 91 ? -3.803 -44.184 -15.281 1.00 80.88 91 MET A N 1
ATOM 702 C CA . MET A 1 91 ? -4.424 -44.872 -16.421 1.00 80.88 91 MET A CA 1
ATOM 703 C C . MET A 1 91 ? -5.917 -44.534 -16.572 1.00 80.88 91 MET A C 1
ATOM 705 O O . MET A 1 91 ? -6.458 -44.648 -17.670 1.00 80.88 91 MET A O 1
ATOM 709 N N . GLN A 1 92 ? -6.580 -44.092 -15.496 1.00 80.00 92 GLN A N 1
ATOM 710 C CA . GLN A 1 92 ? -7.975 -43.638 -15.535 1.00 80.00 92 GLN A CA 1
ATOM 711 C C . GLN A 1 92 ? -8.125 -42.271 -16.217 1.00 80.00 92 GLN A C 1
ATOM 713 O O . GLN A 1 92 ? -9.165 -41.993 -16.811 1.00 80.00 92 GLN A O 1
ATOM 718 N N . TYR A 1 93 ? -7.077 -41.442 -16.174 1.00 75.69 93 TYR A N 1
ATOM 719 C CA . TYR A 1 93 ? -7.093 -40.065 -16.673 1.00 75.69 93 TYR A CA 1
ATOM 720 C C . TYR A 1 93 ? -6.296 -39.907 -17.976 1.00 75.69 93 TYR A C 1
ATOM 722 O O . TYR A 1 93 ? -6.687 -39.144 -18.852 1.00 75.69 93 TYR A O 1
ATOM 730 N N . ALA A 1 94 ? -5.214 -40.659 -18.181 1.00 72.19 94 ALA A N 1
ATOM 731 C CA . ALA A 1 94 ? -4.338 -40.583 -19.346 1.00 72.19 94 ALA A CA 1
ATOM 732 C C . ALA A 1 94 ? -4.266 -41.924 -20.091 1.00 72.19 94 ALA A C 1
ATOM 734 O O . ALA A 1 94 ? -3.963 -42.965 -19.514 1.00 72.19 94 ALA A O 1
ATOM 735 N N . LYS A 1 95 ? -4.484 -41.894 -21.417 1.00 62.78 95 LYS A N 1
ATOM 736 C CA . LYS A 1 95 ? -4.418 -43.093 -22.281 1.00 62.78 95 LYS A CA 1
ATOM 737 C C . LYS A 1 95 ? -3.020 -43.720 -22.352 1.00 62.78 95 LYS A C 1
ATOM 739 O O . LYS A 1 95 ? -2.900 -44.892 -22.691 1.00 62.78 95 LYS A O 1
ATOM 744 N N . ALA A 1 96 ? -1.979 -42.942 -22.068 1.00 60.00 96 ALA A N 1
ATOM 745 C CA . ALA A 1 96 ? -0.608 -43.408 -21.948 1.00 60.00 96 ALA A CA 1
ATOM 746 C C . ALA A 1 96 ? 0.123 -42.515 -20.946 1.00 60.00 96 ALA A C 1
ATOM 748 O O . ALA A 1 96 ? 0.160 -41.299 -21.119 1.00 60.00 96 ALA A O 1
ATOM 749 N N . ILE A 1 97 ? 0.711 -43.123 -19.921 1.00 63.75 97 ILE A N 1
ATOM 750 C CA . ILE A 1 97 ? 1.696 -42.464 -19.067 1.00 63.75 97 ILE A CA 1
ATOM 751 C C . ILE A 1 97 ? 3.039 -42.897 -19.640 1.00 63.75 97 ILE A C 1
ATOM 753 O O . ILE A 1 97 ? 3.311 -44.098 -19.741 1.00 63.75 97 ILE A O 1
ATOM 757 N N . ALA A 1 98 ? 3.847 -41.943 -20.099 1.00 57.62 98 ALA A N 1
ATOM 758 C CA . ALA A 1 98 ? 5.214 -42.242 -20.512 1.00 57.62 98 ALA A CA 1
ATOM 759 C C . ALA A 1 98 ? 5.990 -42.844 -19.320 1.00 57.62 98 ALA A C 1
ATOM 761 O O . ALA A 1 98 ? 5.522 -42.797 -18.187 1.00 57.62 98 ALA A O 1
ATOM 762 N N . GLN A 1 99 ? 7.178 -43.416 -19.540 1.00 69.69 99 GLN A N 1
ATOM 763 C CA . GLN A 1 99 ? 8.055 -43.929 -18.467 1.00 69.69 99 GLN A CA 1
ATOM 764 C C . GLN A 1 99 ? 8.640 -42.795 -17.596 1.00 69.69 99 GLN A C 1
ATOM 766 O O . GLN A 1 99 ? 9.847 -42.706 -17.379 1.00 69.69 99 GLN A O 1
ATOM 771 N N . GLU A 1 100 ? 7.800 -41.872 -17.149 1.00 77.75 100 GLU A N 1
ATOM 772 C CA . GLU A 1 100 ? 8.181 -40.708 -16.381 1.00 77.75 100 GLU A CA 1
ATOM 773 C C . GLU A 1 100 ? 8.063 -40.974 -14.875 1.00 77.75 100 GLU A C 1
ATOM 775 O O . GLU A 1 100 ? 7.264 -41.808 -14.436 1.00 77.75 100 GLU A O 1
ATOM 780 N N . PRO A 1 101 ? 8.870 -40.283 -14.053 1.00 86.62 101 PRO A N 1
ATOM 781 C CA . PRO A 1 101 ? 8.724 -40.335 -12.608 1.00 86.62 101 PRO A CA 1
ATOM 782 C C . PRO A 1 101 ? 7.319 -39.906 -12.177 1.00 86.62 101 PRO A C 1
ATOM 784 O O . PRO A 1 101 ? 6.845 -38.839 -12.565 1.00 86.62 101 PRO A O 1
ATOM 787 N N . ILE A 1 102 ? 6.690 -40.704 -11.316 1.00 88.88 102 ILE A N 1
ATOM 788 C CA . ILE A 1 102 ? 5.481 -40.308 -10.592 1.00 88.88 102 ILE A CA 1
ATOM 789 C C . ILE A 1 102 ? 5.896 -39.813 -9.216 1.00 88.88 102 ILE A C 1
ATOM 791 O O . ILE A 1 102 ? 6.691 -40.456 -8.530 1.00 88.88 102 ILE A O 1
ATOM 795 N N . TYR A 1 103 ? 5.356 -38.670 -8.822 1.00 91.00 103 TYR A N 1
ATOM 796 C CA . TYR A 1 103 ? 5.498 -38.114 -7.490 1.00 91.00 103 TYR A CA 1
ATOM 797 C C . TYR A 1 103 ? 4.291 -38.471 -6.638 1.00 91.00 103 TYR A C 1
ATOM 799 O O . TYR A 1 103 ? 3.154 -38.436 -7.104 1.00 91.00 103 TYR A O 1
ATOM 807 N N . VAL A 1 104 ? 4.564 -38.784 -5.379 1.00 89.12 104 VAL A N 1
ATOM 808 C CA . VAL A 1 104 ? 3.576 -38.864 -4.315 1.00 89.12 104 VAL A CA 1
ATOM 809 C C . VAL A 1 104 ? 3.508 -37.501 -3.648 1.00 89.12 104 VAL A C 1
ATOM 811 O O . VAL A 1 104 ? 4.521 -36.978 -3.181 1.00 89.12 104 VAL A O 1
ATOM 814 N N . LEU A 1 105 ? 2.312 -36.930 -3.630 1.00 88.44 105 LEU A N 1
ATOM 815 C CA . LEU A 1 105 ? 1.964 -35.716 -2.913 1.00 88.44 105 LEU A CA 1
ATOM 816 C C . LEU A 1 105 ? 1.228 -36.148 -1.656 1.00 88.44 105 LEU A C 1
ATOM 818 O O . LEU A 1 105 ? 0.059 -36.535 -1.714 1.00 88.44 105 LEU A O 1
ATOM 822 N N . ASN A 1 106 ? 1.927 -36.097 -0.529 1.00 80.94 106 ASN A N 1
ATOM 823 C CA . ASN A 1 106 ? 1.353 -36.433 0.762 1.00 80.94 106 ASN A CA 1
ATOM 824 C C . ASN A 1 106 ? 1.148 -35.163 1.586 1.00 80.94 106 ASN A C 1
ATOM 826 O O . ASN A 1 106 ? 2.079 -34.374 1.745 1.00 80.94 106 ASN A O 1
ATOM 830 N N . GLN A 1 107 ? -0.052 -34.975 2.121 1.00 74.31 107 GLN A N 1
ATOM 831 C CA . GLN A 1 107 ? -0.364 -33.873 3.021 1.00 74.31 107 GLN A CA 1
ATOM 832 C C . GLN A 1 107 ? -0.390 -34.418 4.446 1.00 74.31 107 GLN A C 1
ATOM 834 O O . GLN A 1 107 ? -1.071 -35.400 4.712 1.00 74.31 107 GLN A O 1
ATOM 839 N N . ALA A 1 108 ? 0.289 -33.758 5.384 1.00 56.94 108 ALA A N 1
ATOM 840 C CA . ALA A 1 108 ? 0.476 -34.246 6.756 1.00 56.94 108 ALA A CA 1
ATOM 841 C C . ALA A 1 108 ? -0.823 -34.613 7.509 1.00 56.94 108 ALA A C 1
ATOM 843 O O . ALA A 1 108 ? -0.768 -35.340 8.497 1.00 56.94 108 ALA A O 1
ATOM 844 N N . TRP A 1 109 ? -1.978 -34.121 7.050 1.00 52.62 109 TRP A N 1
ATOM 845 C CA . TRP A 1 109 ? -3.291 -34.306 7.674 1.00 52.62 109 TRP A CA 1
ATOM 846 C C . TRP A 1 109 ? -4.317 -35.016 6.773 1.00 52.62 109 TRP A C 1
ATOM 848 O O . TRP A 1 109 ? -5.443 -35.233 7.214 1.00 52.62 109 TRP A O 1
ATOM 858 N N . ASN A 1 110 ? -3.957 -35.368 5.531 1.00 58.50 110 ASN A N 1
ATOM 859 C CA . ASN A 1 110 ? -4.827 -36.107 4.614 1.00 58.50 110 ASN A CA 1
ATOM 860 C C . ASN A 1 110 ? -4.281 -37.536 4.448 1.00 58.50 110 ASN A C 1
ATOM 862 O O . ASN A 1 110 ? -3.123 -37.688 4.064 1.00 58.50 110 ASN A O 1
ATOM 866 N N . PRO A 1 111 ? -5.066 -38.585 4.743 1.00 59.12 111 PRO A N 1
ATOM 867 C CA . PRO A 1 111 ? -4.589 -39.961 4.637 1.00 59.12 111 PRO A CA 1
ATOM 868 C C . PRO A 1 111 ? -4.379 -40.442 3.195 1.00 59.12 111 PRO A C 1
ATOM 870 O O . PRO A 1 111 ? -3.680 -41.435 3.002 1.00 59.12 111 PRO A O 1
ATOM 873 N N . GLU A 1 112 ? -4.970 -39.783 2.193 1.00 75.62 112 GLU A N 1
ATOM 874 C CA . GLU A 1 112 ? -4.909 -40.245 0.804 1.00 75.62 112 GLU A CA 1
ATOM 875 C C . GLU A 1 112 ? -3.837 -39.493 -0.004 1.00 75.62 112 GLU A C 1
ATOM 877 O O . GLU A 1 112 ? -3.968 -38.287 -0.242 1.00 75.62 112 GLU A O 1
ATOM 882 N N . PRO A 1 113 ? -2.761 -40.178 -0.441 1.00 80.88 113 PRO A N 1
ATOM 883 C CA . PRO A 1 113 ? -1.751 -39.567 -1.287 1.00 80.88 113 PRO A CA 1
ATOM 884 C C . PRO A 1 113 ? -2.302 -39.315 -2.692 1.00 80.88 113 PRO A C 1
ATOM 886 O O . PRO A 1 113 ? -2.932 -40.181 -3.298 1.00 80.88 113 PRO A O 1
ATOM 889 N N . CYS A 1 114 ? -1.986 -38.150 -3.251 1.00 86.38 114 CYS A N 1
ATOM 890 C CA . CYS A 1 114 ? -2.219 -37.883 -4.664 1.00 86.38 114 CYS A CA 1
ATOM 891 C C . CYS A 1 114 ? -0.967 -38.263 -5.457 1.00 86.38 114 CYS A C 1
ATOM 893 O O . CYS A 1 114 ? 0.150 -37.896 -5.093 1.00 86.38 114 CYS A O 1
ATOM 895 N N . TYR A 1 115 ? -1.142 -39.000 -6.547 1.00 88.50 115 TYR A N 1
ATOM 896 C CA . TYR A 1 115 ? -0.049 -39.361 -7.442 1.00 88.50 115 TYR A CA 1
ATOM 897 C C . TYR A 1 115 ? -0.072 -38.422 -8.635 1.00 88.50 115 TYR A C 1
ATOM 899 O O . TYR A 1 115 ? -1.136 -38.208 -9.204 1.00 88.50 115 TYR A O 1
ATOM 907 N N . VAL A 1 116 ? 1.070 -37.859 -9.033 1.00 87.56 116 VAL A N 1
ATOM 908 C CA . VAL A 1 116 ? 1.145 -36.912 -10.158 1.00 87.56 116 VAL A CA 1
ATOM 909 C C . VAL A 1 116 ? 2.426 -37.146 -10.967 1.00 87.56 116 VAL A C 1
ATOM 911 O O . VAL A 1 116 ? 3.505 -37.217 -10.374 1.00 87.56 116 VAL A O 1
ATOM 914 N N . PRO A 1 117 ? 2.360 -37.259 -12.305 1.00 88.88 117 PRO A N 1
ATOM 915 C CA . PRO A 1 117 ? 3.524 -37.351 -13.155 1.00 88.88 117 PRO A CA 1
ATOM 916 C C . PRO A 1 117 ? 4.370 -36.093 -13.045 1.00 88.88 117 PRO A C 1
ATOM 918 O O . PRO A 1 117 ? 3.867 -34.972 -12.908 1.00 88.88 117 PRO A O 1
ATOM 921 N N . HIS A 1 118 ? 5.678 -36.284 -13.137 1.00 87.19 118 HIS A N 1
ATOM 922 C CA . HIS A 1 118 ? 6.633 -35.196 -13.074 1.00 87.19 118 HIS A CA 1
ATOM 923 C C . HIS A 1 118 ? 6.359 -34.123 -14.139 1.00 87.19 118 HIS A C 1
ATOM 925 O O . HIS A 1 118 ? 6.353 -32.936 -13.810 1.00 87.19 118 HIS A O 1
ATOM 931 N N . ALA A 1 119 ? 6.062 -34.509 -15.387 1.00 84.50 119 ALA A N 1
ATOM 932 C CA . ALA A 1 119 ? 5.776 -33.541 -16.443 1.00 84.50 119 ALA A CA 1
ATOM 933 C C . ALA A 1 119 ? 4.525 -32.706 -16.140 1.00 84.50 119 ALA A C 1
ATOM 935 O O . ALA A 1 119 ? 4.514 -31.503 -16.406 1.00 84.50 119 ALA A O 1
ATOM 936 N N . THR A 1 120 ? 3.492 -33.307 -15.546 1.00 83.81 120 THR A N 1
ATOM 937 C CA . THR A 1 120 ? 2.284 -32.586 -15.129 1.00 83.81 120 THR A CA 1
ATOM 938 C C . THR A 1 120 ? 2.612 -31.566 -14.038 1.00 83.81 120 THR A C 1
ATOM 940 O O . THR A 1 120 ? 2.220 -30.410 -14.171 1.00 83.81 120 THR A O 1
ATOM 943 N N . LEU A 1 121 ? 3.403 -31.927 -13.018 1.00 83.75 121 LEU A N 1
ATOM 944 C CA . LEU A 1 121 ? 3.833 -30.979 -11.977 1.00 83.75 121 LEU A CA 1
ATOM 945 C C . LEU A 1 121 ? 4.630 -29.799 -12.552 1.00 83.75 121 LEU A C 1
ATOM 947 O O . LEU A 1 121 ? 4.379 -28.652 -12.186 1.00 83.75 121 LEU A O 1
ATOM 951 N N . VAL A 1 122 ? 5.551 -30.062 -13.484 1.00 83.94 122 VAL A N 1
ATOM 952 C CA . VAL A 1 122 ? 6.356 -29.019 -14.144 1.00 83.94 122 VAL A CA 1
ATOM 953 C C . VAL A 1 122 ? 5.487 -28.096 -14.999 1.00 83.94 122 VAL A C 1
ATOM 955 O O . VAL A 1 122 ? 5.655 -26.875 -14.945 1.00 83.94 122 VAL A O 1
ATOM 958 N N . LYS A 1 123 ? 4.537 -28.648 -15.766 1.00 80.94 123 LYS A N 1
ATOM 959 C CA . LYS A 1 123 ? 3.585 -27.859 -16.565 1.00 80.94 123 LYS A CA 1
ATOM 960 C C . LYS A 1 123 ? 2.729 -26.972 -15.668 1.00 80.94 123 LYS A C 1
ATOM 962 O O . LYS A 1 123 ? 2.629 -25.776 -15.925 1.00 80.94 123 LYS A O 1
ATOM 967 N N . VAL A 1 124 ? 2.163 -27.547 -14.605 1.00 77.25 124 VAL A N 1
ATOM 968 C CA . VAL A 1 124 ? 1.342 -26.831 -13.622 1.00 77.25 124 VAL A CA 1
ATOM 969 C C . VAL A 1 124 ? 2.134 -25.682 -12.998 1.00 77.25 124 VAL A C 1
ATOM 971 O O . VAL A 1 124 ? 1.655 -24.550 -12.988 1.00 77.25 124 VAL A O 1
ATOM 974 N N . ALA A 1 125 ? 3.371 -25.936 -12.563 1.00 76.56 125 ALA A N 1
ATOM 975 C CA . ALA A 1 125 ? 4.210 -24.916 -11.946 1.00 76.56 125 ALA A CA 1
ATOM 976 C C . ALA A 1 125 ? 4.596 -23.789 -12.920 1.00 76.56 125 ALA A C 1
ATOM 978 O O . ALA A 1 125 ? 4.521 -22.608 -12.581 1.00 76.56 125 ALA A O 1
ATOM 979 N N . SER A 1 126 ? 4.953 -24.147 -14.155 1.00 76.62 126 SER A N 1
ATOM 980 C CA . SER A 1 126 ? 5.311 -23.182 -15.202 1.00 76.62 126 SER A CA 1
ATOM 981 C C . SER A 1 126 ? 4.124 -22.299 -15.593 1.00 76.62 126 SER A C 1
ATOM 983 O O . SER A 1 126 ? 4.281 -21.101 -15.820 1.00 76.62 126 SER A O 1
ATOM 985 N N . TYR A 1 127 ? 2.925 -22.881 -15.662 1.00 70.88 127 TYR A N 1
ATOM 986 C CA . TYR A 1 127 ? 1.712 -22.159 -16.033 1.00 70.88 127 TYR A CA 1
ATOM 987 C C . TYR A 1 127 ? 1.228 -21.234 -14.911 1.00 70.88 127 TYR A C 1
ATOM 989 O O . TYR A 1 127 ? 0.865 -20.090 -15.178 1.00 70.88 127 TYR A O 1
ATOM 997 N N . ALA A 1 128 ? 1.285 -21.700 -13.661 1.00 69.19 128 ALA A N 1
ATOM 998 C CA . ALA A 1 128 ? 1.014 -20.894 -12.474 1.00 69.19 128 ALA A CA 1
ATOM 999 C C . ALA A 1 128 ? 1.939 -19.659 -12.423 1.00 69.19 128 ALA A C 1
ATOM 1001 O O . ALA A 1 128 ? 1.473 -18.524 -12.312 1.00 69.19 128 ALA A O 1
ATOM 1002 N N . HIS A 1 129 ? 3.240 -19.860 -12.662 1.00 69.06 129 HIS A N 1
ATOM 1003 C CA . HIS A 1 129 ? 4.202 -18.764 -12.756 1.00 69.06 129 HIS A CA 1
ATOM 1004 C C . HIS A 1 129 ? 3.870 -17.765 -13.872 1.00 69.06 129 HIS A C 1
ATOM 1006 O O . HIS A 1 129 ? 3.835 -16.557 -13.636 1.00 69.06 129 HIS A O 1
ATOM 1012 N N . ARG A 1 130 ? 3.580 -18.259 -15.082 1.00 67.69 130 ARG A N 1
ATOM 1013 C CA . ARG A 1 130 ? 3.233 -17.414 -16.229 1.00 67.69 130 ARG A CA 1
ATOM 1014 C C . ARG A 1 130 ? 1.988 -16.560 -15.961 1.00 67.69 130 ARG A C 1
ATOM 1016 O O . ARG A 1 130 ? 2.008 -15.360 -16.227 1.00 67.69 130 ARG A O 1
ATOM 1023 N N . LEU A 1 131 ? 0.932 -17.148 -15.394 1.00 60.28 131 LEU A N 1
ATOM 1024 C CA . LEU A 1 131 ? -0.303 -16.431 -15.052 1.00 60.28 131 LEU A CA 1
ATOM 1025 C C . LEU A 1 131 ? -0.056 -15.264 -14.090 1.00 60.28 131 LEU A C 1
ATOM 1027 O O . LEU A 1 131 ? -0.656 -14.204 -14.256 1.00 60.28 131 LEU A O 1
ATOM 1031 N N . LYS A 1 132 ? 0.861 -15.437 -13.133 1.00 60.75 132 LYS A N 1
ATOM 1032 C CA . LYS A 1 132 ? 1.283 -14.378 -12.211 1.00 60.75 132 LYS A CA 1
ATOM 1033 C C . LYS A 1 132 ? 2.080 -13.271 -12.904 1.00 60.75 132 LYS A C 1
ATOM 1035 O O . LYS A 1 132 ? 1.881 -12.097 -12.613 1.00 60.75 132 LYS A O 1
ATOM 1040 N N . THR A 1 133 ? 2.977 -13.615 -13.829 1.00 58.91 133 THR A N 1
ATOM 1041 C CA . THR A 1 133 ? 3.747 -12.600 -14.577 1.00 58.91 133 THR A CA 1
ATOM 1042 C C . THR A 1 133 ? 2.877 -11.752 -15.509 1.00 58.91 133 THR A C 1
ATOM 1044 O O . THR A 1 133 ? 3.232 -10.620 -15.823 1.00 58.91 133 THR A O 1
ATOM 1047 N N . GLU A 1 134 ? 1.727 -12.282 -15.935 1.00 49.16 134 GLU A N 1
ATOM 1048 C CA . GLU A 1 134 ? 0.772 -11.604 -16.818 1.00 49.16 134 GLU A CA 1
ATOM 1049 C C . GLU A 1 134 ? -0.321 -10.825 -16.046 1.00 49.16 134 GLU A C 1
ATOM 1051 O O . GLU A 1 134 ? -1.083 -10.068 -16.654 1.00 49.16 134 GLU A O 1
ATOM 1056 N N . SER A 1 135 ? -0.421 -10.974 -14.717 1.00 44.84 135 SER A N 1
ATOM 1057 C CA . SER A 1 135 ? -1.387 -10.248 -13.879 1.00 44.84 135 SER A CA 1
ATOM 1058 C C . SER A 1 135 ? -0.832 -8.904 -13.396 1.00 44.84 135 SER A C 1
ATOM 1060 O O . SER A 1 135 ? 0.227 -8.851 -12.776 1.00 44.84 135 SER A O 1
ATOM 1062 N N . LYS A 1 136 ? -1.571 -7.813 -13.645 1.00 37.41 136 LYS A N 1
ATOM 1063 C CA . LYS A 1 136 ? -1.333 -6.509 -13.006 1.00 37.41 136 LYS A CA 1
ATOM 1064 C C . LYS A 1 136 ? -1.889 -6.541 -11.583 1.00 37.41 136 LYS A C 1
ATOM 1066 O O . LYS A 1 136 ? -3.008 -7.008 -11.383 1.00 37.41 136 LYS A O 1
ATOM 1071 N N . VAL A 1 137 ? -1.120 -6.034 -10.625 1.00 35.56 137 VAL A N 1
ATOM 1072 C CA . VAL A 1 137 ? -1.530 -5.923 -9.223 1.00 35.56 137 VAL A CA 1
ATOM 1073 C C . VAL A 1 137 ? -2.520 -4.767 -9.104 1.00 35.56 137 VAL A C 1
ATOM 1075 O O . VAL A 1 137 ? -2.145 -3.608 -9.234 1.00 35.56 137 VAL A O 1
ATOM 1078 N N . THR A 1 138 ? -3.793 -5.079 -8.885 1.00 34.12 138 THR A N 1
ATOM 1079 C CA . THR A 1 138 ? -4.779 -4.117 -8.381 1.00 34.12 138 THR A CA 1
ATOM 1080 C C . THR A 1 138 ? -5.536 -4.786 -7.235 1.00 34.12 138 THR A C 1
ATOM 1082 O O . THR A 1 138 ? -6.267 -5.748 -7.468 1.00 34.12 138 THR A O 1
ATOM 1085 N N . ASP A 1 139 ? -5.303 -4.230 -6.041 1.00 30.56 139 ASP A N 1
ATOM 1086 C CA . ASP A 1 139 ? -5.760 -4.533 -4.671 1.00 30.56 139 ASP A CA 1
ATOM 1087 C C . ASP A 1 139 ? -5.005 -5.602 -3.837 1.00 30.56 139 ASP A C 1
ATOM 1089 O O . ASP A 1 139 ? -4.577 -6.624 -4.374 1.00 30.56 139 ASP A O 1
ATOM 1093 N N . PRO A 1 140 ? -4.809 -5.381 -2.508 1.00 33.47 140 PRO A N 1
ATOM 1094 C CA . PRO A 1 140 ? -3.785 -6.068 -1.719 1.00 33.47 140 PRO A CA 1
ATOM 1095 C C . PRO A 1 140 ? -4.315 -7.153 -0.749 1.00 33.47 140 PRO A C 1
ATOM 1097 O O . PRO A 1 140 ? -5.438 -7.129 -0.248 1.00 33.47 140 PRO A O 1
ATOM 1100 N N . THR A 1 141 ? -3.435 -8.109 -0.449 1.00 33.94 141 THR A N 1
ATOM 1101 C CA . THR A 1 141 ? -3.654 -9.491 0.034 1.00 33.94 141 THR A CA 1
ATOM 1102 C C . THR A 1 141 ? -4.140 -9.685 1.491 1.00 33.94 141 THR A C 1
ATOM 1104 O O . THR A 1 141 ? -4.056 -10.790 2.027 1.00 33.94 141 THR A O 1
ATOM 1107 N N . TRP A 1 142 ? -4.624 -8.651 2.186 1.00 36.31 142 TRP A N 1
ATOM 1108 C CA . TRP A 1 142 ? -4.740 -8.637 3.662 1.00 36.31 142 TRP A CA 1
ATOM 1109 C C . TRP A 1 142 ? -6.158 -8.532 4.239 1.00 36.31 142 TRP A C 1
ATOM 1111 O O . TRP A 1 142 ? -6.300 -8.370 5.450 1.00 36.31 142 TRP A O 1
ATOM 1121 N N . LEU A 1 143 ? -7.223 -8.686 3.444 1.00 35.78 143 LEU A N 1
ATOM 1122 C CA . LEU A 1 143 ? -8.591 -8.463 3.944 1.00 35.78 143 LEU A CA 1
ATOM 1123 C C . LEU A 1 143 ? -9.051 -9.397 5.086 1.00 35.78 143 LEU A C 1
ATOM 1125 O O . LEU A 1 143 ? -10.083 -9.092 5.665 1.00 35.78 143 LEU A O 1
ATOM 1129 N N . PHE A 1 144 ? -8.289 -10.431 5.490 1.00 44.88 144 PHE A N 1
ATOM 1130 C CA . PHE A 1 144 ? -8.446 -11.131 6.786 1.00 44.88 144 PHE A CA 1
ATOM 1131 C C . PHE A 1 144 ? -7.158 -11.835 7.266 1.00 44.88 144 PHE A C 1
ATOM 1133 O O . PHE A 1 144 ? -7.132 -13.061 7.370 1.00 44.88 144 PHE A O 1
ATOM 1140 N N . ARG A 1 145 ? -6.054 -11.125 7.541 1.00 39.69 145 ARG A N 1
ATOM 1141 C CA . ARG A 1 145 ? -4.853 -11.791 8.095 1.00 39.69 145 ARG A CA 1
ATOM 1142 C C . ARG A 1 145 ? -4.153 -10.977 9.182 1.00 39.69 145 ARG A C 1
ATOM 1144 O O . ARG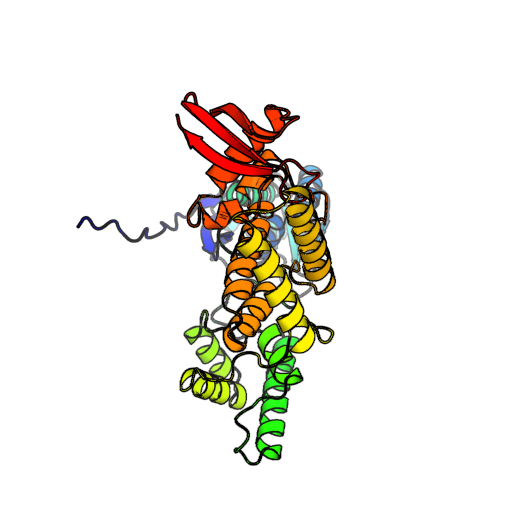 A 1 145 ? -3.409 -10.058 8.874 1.00 39.69 145 ARG A O 1
ATOM 1151 N N . LYS A 1 146 ? -4.247 -11.443 10.434 1.00 34.91 146 LYS A N 1
ATOM 1152 C CA . LYS A 1 146 ? -3.192 -11.266 11.457 1.00 34.91 146 LYS A CA 1
ATOM 1153 C C . LYS A 1 146 ? -2.258 -12.504 11.459 1.00 34.91 146 LYS A C 1
ATOM 1155 O O . LYS A 1 146 ? -1.825 -12.929 12.518 1.00 34.91 146 LYS A O 1
ATOM 1160 N N . PHE A 1 147 ? -1.969 -13.047 10.257 1.00 30.84 147 PHE A N 1
ATOM 1161 C CA . PHE A 1 147 ? -1.408 -14.364 9.830 1.00 30.84 147 PHE A CA 1
ATOM 1162 C C . PHE A 1 147 ? -2.440 -15.346 9.220 1.00 30.84 147 PHE A C 1
ATOM 1164 O O . PHE A 1 147 ? -3.616 -15.280 9.565 1.00 30.84 147 PHE A O 1
ATOM 1171 N N . PRO A 1 148 ? -2.045 -16.162 8.212 1.00 32.03 148 PRO A N 1
ATOM 1172 C CA . PRO A 1 148 ? -2.887 -16.481 7.070 1.00 32.03 148 PRO A CA 1
ATOM 1173 C C . PRO A 1 148 ? -3.875 -17.598 7.355 1.00 32.03 148 PRO A C 1
ATOM 1175 O O . PRO A 1 148 ? -3.507 -18.770 7.422 1.00 32.03 148 PRO A O 1
ATOM 1178 N N . LEU A 1 149 ? -5.154 -17.240 7.377 1.00 28.16 149 LEU A N 1
ATOM 1179 C CA . LEU A 1 149 ? -6.146 -18.150 6.852 1.00 28.16 149 LEU A CA 1
ATOM 1180 C C . LEU A 1 149 ? -6.301 -18.025 5.354 1.00 28.16 149 LEU A C 1
ATOM 1182 O O . LEU A 1 149 ? -6.085 -16.969 4.755 1.00 28.16 149 LEU A O 1
ATOM 1186 N N . ALA A 1 150 ? -6.610 -19.180 4.776 1.00 30.02 150 ALA A N 1
ATOM 1187 C CA . ALA A 1 150 ? -6.747 -19.422 3.359 1.00 30.02 150 ALA A CA 1
ATOM 1188 C C . ALA A 1 150 ? -7.582 -18.338 2.666 1.00 30.02 150 ALA A C 1
ATOM 1190 O O . ALA A 1 150 ? -8.638 -17.917 3.139 1.00 30.02 150 ALA A O 1
ATOM 1191 N N . GLU A 1 151 ? -7.081 -17.906 1.513 1.00 33.25 151 GLU A N 1
ATOM 1192 C CA . GLU A 1 151 ? -7.805 -17.060 0.575 1.00 33.25 151 GLU A CA 1
ATOM 1193 C C . GLU A 1 151 ? -8.920 -17.902 -0.053 1.00 33.25 151 GLU A C 1
ATOM 1195 O O . GLU A 1 151 ? -8.662 -18.712 -0.936 1.00 33.25 151 GLU A O 1
ATOM 1200 N N . TYR A 1 152 ? -10.121 -17.802 0.523 1.00 27.73 152 TYR A N 1
ATOM 1201 C CA . TYR A 1 152 ? -11.455 -17.697 -0.089 1.00 27.73 152 TYR A CA 1
ATOM 1202 C C . TYR A 1 152 ? -12.520 -18.169 0.914 1.00 27.73 152 TYR A C 1
ATOM 1204 O O . TYR A 1 152 ? -12.321 -19.187 1.583 1.00 27.73 152 TYR A O 1
ATOM 1212 N N . PRO A 1 153 ? -13.690 -17.503 0.999 1.00 32.28 153 PRO A N 1
ATOM 1213 C CA . PRO A 1 153 ? -14.864 -18.101 1.605 1.00 32.28 153 PRO A CA 1
ATOM 1214 C C . PRO A 1 153 ? -15.294 -19.256 0.702 1.00 32.28 153 PRO A C 1
ATOM 1216 O O . PRO A 1 153 ? -16.071 -19.102 -0.237 1.00 32.28 153 PRO A O 1
ATOM 1219 N N . ASN A 1 154 ? -14.780 -20.445 0.993 1.00 30.42 154 ASN A N 1
ATOM 1220 C CA . ASN A 1 154 ? -15.537 -21.644 0.711 1.00 30.42 154 ASN A CA 1
ATOM 1221 C C . ASN A 1 154 ? -16.899 -21.453 1.409 1.00 30.42 154 ASN A C 1
ATOM 1223 O O . ASN A 1 154 ? -16.951 -20.909 2.515 1.00 30.42 154 ASN A O 1
ATOM 1227 N N . MET A 1 155 ? -18.006 -21.902 0.816 1.00 33.34 155 MET A N 1
ATOM 1228 C CA . MET A 1 155 ? -19.326 -21.889 1.476 1.00 33.34 155 MET A CA 1
ATOM 1229 C C . MET A 1 155 ? -19.355 -22.714 2.788 1.00 33.34 155 MET A C 1
ATOM 1231 O O . MET A 1 155 ? -20.399 -22.880 3.409 1.00 33.34 155 MET A O 1
ATOM 1235 N N . THR A 1 156 ? -18.209 -23.225 3.239 1.00 35.97 156 THR A N 1
ATOM 1236 C CA . THR A 1 156 ? -17.989 -23.902 4.507 1.00 35.97 156 THR A CA 1
ATOM 1237 C C . THR A 1 156 ? -17.351 -22.965 5.540 1.00 35.97 156 THR A C 1
ATOM 1239 O O . THR A 1 156 ? -16.226 -22.492 5.387 1.00 35.97 156 THR A O 1
ATOM 1242 N N . SER A 1 157 ? -18.076 -22.773 6.634 1.00 37.09 157 SER A N 1
ATOM 1243 C CA . SER A 1 157 ? -17.831 -21.979 7.844 1.00 37.09 157 SER A CA 1
ATOM 1244 C C . SER A 1 157 ? -16.533 -22.251 8.635 1.00 37.09 157 SER A C 1
ATOM 1246 O O . SER A 1 157 ? -16.603 -22.531 9.837 1.00 37.09 157 SER A O 1
ATOM 1248 N N . ASN A 1 158 ? -15.342 -22.172 8.041 1.00 42.34 158 ASN A N 1
ATOM 1249 C CA . ASN A 1 158 ? -14.107 -22.590 8.719 1.00 42.34 158 ASN A CA 1
ATOM 1250 C C . ASN A 1 158 ? -13.044 -21.487 8.835 1.00 42.34 158 ASN A C 1
ATOM 1252 O O . ASN A 1 158 ? -11.943 -21.625 8.319 1.00 42.34 158 ASN A O 1
ATOM 1256 N N . LEU A 1 159 ? -13.350 -20.447 9.622 1.00 47.62 159 LEU A N 1
ATOM 1257 C CA . LEU A 1 159 ? -12.317 -19.774 10.428 1.00 47.62 159 LEU A CA 1
ATOM 1258 C C . LEU A 1 159 ? -11.499 -20.815 11.213 1.00 47.62 159 LEU A C 1
ATOM 1260 O O . LEU A 1 159 ? -12.068 -21.833 11.647 1.00 47.62 159 LEU A O 1
ATOM 1264 N N . LEU A 1 160 ? -10.217 -20.543 11.473 1.00 46.97 160 LEU A N 1
ATOM 1265 C CA . LEU A 1 160 ? -9.419 -21.388 12.359 1.00 46.97 160 LEU A CA 1
ATOM 1266 C C . LEU A 1 160 ? -10.053 -21.322 13.744 1.00 46.97 160 LEU A C 1
ATOM 1268 O O . LEU A 1 160 ? -10.667 -20.329 14.140 1.00 46.97 160 LEU A O 1
ATOM 1272 N N . PHE A 1 161 ? -9.883 -22.390 14.514 1.00 53.59 161 PHE A N 1
ATOM 1273 C CA . PHE A 1 161 ? -10.363 -22.428 15.889 1.00 53.59 161 PHE A CA 1
ATOM 1274 C C . PHE A 1 161 ? -9.864 -21.223 16.707 1.00 53.59 161 PHE A C 1
ATOM 1276 O O . PHE A 1 161 ? -10.648 -20.646 17.455 1.00 53.59 161 PHE A O 1
ATOM 1283 N N . SER A 1 162 ? -8.614 -20.795 16.501 1.00 52.72 162 SER A N 1
ATOM 1284 C CA . SER A 1 162 ? -8.024 -19.613 17.138 1.00 52.72 162 SER A CA 1
ATOM 1285 C C . SER A 1 162 ? -8.742 -18.315 16.774 1.00 52.72 162 SER A C 1
ATOM 1287 O O . SER A 1 162 ? -8.995 -17.505 17.652 1.00 52.72 162 SER A O 1
ATOM 1289 N N . GLU A 1 163 ? -9.148 -18.124 15.523 1.00 52.44 163 GLU A N 1
ATOM 1290 C CA . GLU A 1 163 ? -9.870 -16.920 15.101 1.00 52.44 163 GLU A CA 1
ATOM 1291 C C . GLU A 1 163 ? -11.325 -16.938 15.545 1.00 52.44 163 GLU A C 1
ATOM 1293 O O . GLU A 1 163 ? -11.849 -15.918 15.983 1.00 52.44 163 GLU A O 1
ATOM 1298 N N . LYS A 1 164 ? -11.979 -18.110 15.497 1.00 59.12 164 LYS A N 1
ATOM 1299 C CA . LYS A 1 164 ? -13.296 -18.286 16.122 1.00 59.12 164 LYS A CA 1
ATOM 1300 C C . LYS A 1 164 ? -13.205 -17.948 17.604 1.00 59.12 164 LYS A C 1
ATOM 1302 O O . LYS A 1 164 ? -14.122 -17.333 18.135 1.00 59.12 164 LYS A O 1
ATOM 1307 N N . GLN A 1 165 ? -12.113 -18.321 18.270 1.00 66.00 165 GLN A N 1
ATOM 1308 C CA . GLN A 1 165 ? -11.861 -17.939 19.653 1.00 66.00 165 GLN A CA 1
ATOM 1309 C C . GLN A 1 165 ? -11.608 -16.441 19.805 1.00 66.00 165 GLN A C 1
ATOM 1311 O O . GLN A 1 165 ? -12.216 -15.859 20.689 1.00 66.00 165 GLN A O 1
ATOM 1316 N N . THR A 1 166 ? -10.805 -15.798 18.956 1.00 66.81 166 THR A N 1
ATOM 1317 C CA . THR A 1 166 ? -10.574 -14.346 19.009 1.00 66.81 166 THR A CA 1
ATOM 1318 C C . THR A 1 166 ? -11.867 -13.566 18.792 1.00 66.81 166 THR A C 1
ATOM 1320 O O . THR A 1 166 ? -12.200 -12.701 19.592 1.00 66.81 166 THR A O 1
ATOM 1323 N N . ILE A 1 167 ? -12.655 -13.910 17.774 1.00 68.94 167 ILE A N 1
ATOM 1324 C CA . ILE A 1 167 ? -13.937 -13.252 17.498 1.00 68.94 167 ILE A CA 1
ATOM 1325 C C . ILE A 1 167 ? -14.931 -13.512 18.635 1.00 68.94 167 ILE A C 1
ATOM 1327 O O . ILE A 1 167 ? -15.626 -12.593 19.055 1.00 68.94 167 ILE A O 1
ATOM 1331 N N . ARG A 1 168 ? -14.968 -14.722 19.208 1.00 73.38 168 ARG A N 1
ATOM 1332 C CA . ARG A 1 168 ? -15.790 -15.009 20.398 1.00 73.38 168 ARG A CA 1
ATOM 1333 C C . ARG A 1 168 ? -15.300 -14.289 21.650 1.00 73.38 168 ARG A C 1
ATOM 1335 O O . ARG A 1 168 ? -16.121 -13.889 22.463 1.00 73.38 168 ARG A O 1
ATOM 1342 N N . GLN A 1 169 ? -13.992 -14.110 21.815 1.00 78.75 169 GLN A N 1
ATOM 1343 C CA . GLN A 1 169 ? -13.411 -13.324 22.902 1.00 78.75 169 GLN A CA 1
ATOM 1344 C C . GLN A 1 169 ? -13.784 -11.853 22.750 1.00 78.75 169 GLN A C 1
ATOM 1346 O O . GLN A 1 169 ? -14.165 -11.237 23.736 1.00 78.75 169 GLN A O 1
ATOM 1351 N N . LEU A 1 170 ? -13.736 -11.306 21.534 1.00 75.38 170 LEU A N 1
ATOM 1352 C CA . LEU A 1 170 ? -14.188 -9.945 21.245 1.00 75.38 170 LEU A CA 1
ATOM 1353 C C . LEU A 1 170 ? -15.694 -9.794 21.476 1.00 75.38 170 LEU A C 1
ATOM 1355 O O . LEU A 1 170 ? -16.105 -8.838 22.126 1.00 75.38 170 LEU A O 1
ATOM 1359 N N . ASP A 1 171 ? -16.508 -10.756 21.033 1.00 81.19 171 ASP A N 1
ATOM 1360 C CA . ASP A 1 171 ? -17.951 -10.774 21.301 1.00 81.19 171 ASP A CA 1
ATOM 1361 C C . ASP A 1 171 ? -18.246 -10.835 22.808 1.00 81.19 171 ASP A C 1
ATOM 1363 O O . ASP A 1 171 ? -19.109 -10.108 23.297 1.00 81.19 171 ASP A O 1
ATOM 1367 N N . HIS A 1 172 ? -17.476 -11.622 23.567 1.00 81.00 172 HIS A N 1
ATOM 1368 C CA . HIS A 1 172 ? -17.603 -11.716 25.020 1.00 81.00 172 HIS A CA 1
ATOM 1369 C C . HIS A 1 172 ? -17.137 -10.446 25.739 1.00 81.00 172 HIS A C 1
ATOM 1371 O O . HIS A 1 172 ? -17.849 -9.953 26.608 1.00 81.00 172 HIS A O 1
ATOM 1377 N N . LYS A 1 173 ? -15.992 -9.866 25.349 1.00 79.00 173 LYS A N 1
ATOM 1378 C CA . LYS A 1 173 ? -15.507 -8.574 25.865 1.00 79.00 173 LYS A CA 1
ATOM 1379 C C . LYS A 1 173 ? -16.538 -7.472 25.624 1.00 79.00 173 LYS A C 1
ATOM 1381 O O . LYS A 1 173 ? -16.799 -6.665 26.514 1.00 79.00 173 LYS A O 1
ATOM 1386 N N . LEU A 1 174 ? -17.151 -7.464 24.441 1.00 75.88 174 LEU A N 1
ATOM 1387 C CA . LEU A 1 174 ? -18.210 -6.527 24.090 1.00 75.88 174 LEU A CA 1
ATOM 1388 C C . LEU A 1 174 ? -19.479 -6.767 24.930 1.00 75.88 174 LEU A C 1
ATOM 1390 O O . LEU A 1 174 ? -20.083 -5.808 25.404 1.00 75.88 174 LEU A O 1
ATOM 1394 N N . ALA A 1 175 ? -19.858 -8.024 25.174 1.00 79.75 175 ALA A N 1
ATOM 1395 C CA . ALA A 1 175 ? -20.981 -8.374 26.047 1.00 79.75 175 ALA A CA 1
ATOM 1396 C C . ALA A 1 175 ? -20.746 -7.946 27.506 1.00 79.75 175 ALA A C 1
ATOM 1398 O O . ALA A 1 175 ? -21.607 -7.312 28.115 1.00 79.75 175 ALA A O 1
ATOM 1399 N N . GLU A 1 176 ? -19.569 -8.243 28.066 1.00 78.25 176 GLU A N 1
ATOM 1400 C CA . GLU A 1 176 ? -19.181 -7.816 29.413 1.00 78.25 176 GLU A CA 1
ATOM 1401 C C . GLU A 1 176 ? -19.189 -6.296 29.550 1.00 78.25 176 GLU A C 1
ATOM 1403 O O . GLU A 1 176 ? -19.618 -5.765 30.576 1.00 78.25 176 GLU A O 1
ATOM 1408 N N . TYR A 1 177 ? -18.711 -5.596 28.520 1.00 71.50 177 TYR A N 1
ATOM 1409 C CA . TYR A 1 177 ? -18.736 -4.145 28.485 1.00 71.50 177 TYR A CA 1
ATOM 1410 C C . TYR A 1 177 ? -20.171 -3.620 28.537 1.00 71.50 177 TYR A C 1
ATOM 1412 O O . TYR A 1 177 ? -20.480 -2.800 29.394 1.00 71.50 177 TYR A O 1
ATOM 1420 N N . ARG A 1 178 ? -21.072 -4.139 27.696 1.00 68.12 178 ARG A N 1
ATOM 1421 C CA . ARG A 1 178 ? -22.480 -3.711 27.671 1.00 68.12 178 ARG A CA 1
ATOM 1422 C C . ARG A 1 178 ? -23.209 -3.964 28.989 1.00 68.12 178 ARG A C 1
ATOM 1424 O O . ARG A 1 178 ? -23.966 -3.106 29.438 1.00 68.12 178 ARG A O 1
ATOM 1431 N N . LEU A 1 179 ? 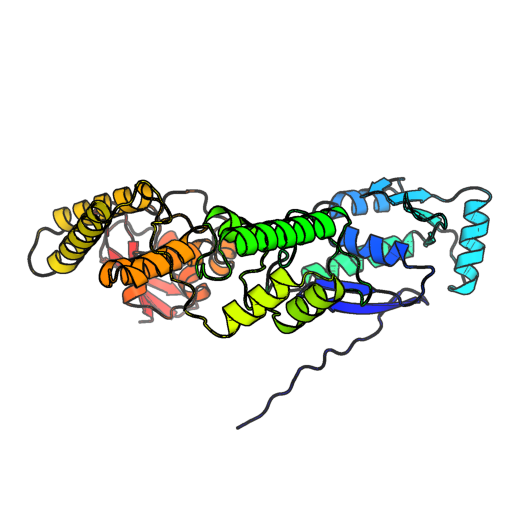-22.916 -5.089 29.644 1.00 65.25 179 LEU A N 1
ATOM 1432 C CA . LEU A 1 179 ? -23.437 -5.413 30.975 1.00 65.25 179 LEU A CA 1
ATOM 1433 C C . LEU A 1 179 ? -22.920 -4.449 32.054 1.00 65.25 179 LEU A C 1
ATOM 1435 O O . LEU A 1 179 ? -23.684 -4.045 32.925 1.00 65.25 179 LEU A O 1
ATOM 1439 N N . LYS A 1 180 ? -21.641 -4.054 31.999 1.00 66.12 180 LYS A N 1
ATOM 1440 C CA . LYS A 1 180 ? -21.043 -3.075 32.931 1.00 66.12 180 LYS A CA 1
ATOM 1441 C C . LYS A 1 180 ? -21.498 -1.640 32.649 1.00 66.12 180 LYS A C 1
ATOM 1443 O O . LYS A 1 180 ? -21.589 -0.836 33.570 1.00 66.12 180 LYS A O 1
ATOM 1448 N N . ALA A 1 181 ? -21.794 -1.337 31.391 1.00 57.91 181 ALA A N 1
ATOM 1449 C CA . ALA A 1 181 ? -22.242 -0.038 30.911 1.00 57.91 181 ALA A CA 1
ATOM 1450 C C . ALA A 1 181 ? -23.757 0.205 31.065 1.00 57.91 181 ALA A C 1
ATOM 1452 O O . ALA A 1 181 ? -24.240 1.245 30.619 1.00 57.91 181 ALA A O 1
ATOM 1453 N N . ASN A 1 182 ? -24.516 -0.725 31.669 1.00 54.47 182 ASN A N 1
ATOM 1454 C CA . ASN A 1 182 ? -25.977 -0.635 31.815 1.00 54.47 182 ASN A CA 1
ATOM 1455 C C . ASN A 1 182 ? -26.707 -0.331 30.484 1.00 54.47 182 ASN A C 1
ATOM 1457 O O . ASN A 1 182 ? -27.674 0.426 30.471 1.00 54.47 182 ASN A O 1
ATOM 1461 N N . ASP A 1 183 ? -26.226 -0.883 29.359 1.00 51.00 183 ASP A N 1
ATOM 1462 C CA . ASP A 1 183 ? -26.730 -0.606 27.995 1.00 51.00 183 ASP A CA 1
ATOM 1463 C C . ASP A 1 183 ? -26.748 0.895 27.587 1.00 51.00 183 ASP A C 1
ATOM 1465 O O . ASP A 1 183 ? -27.306 1.239 26.548 1.00 51.00 183 ASP A O 1
ATOM 1469 N N . GLN A 1 184 ? -26.121 1.795 28.361 1.00 45.19 184 GLN A N 1
ATOM 1470 C CA . GLN A 1 184 ? -26.149 3.250 28.132 1.00 45.19 184 GLN A CA 1
ATOM 1471 C C . GLN A 1 184 ? -24.854 3.839 27.563 1.00 45.19 184 GLN A C 1
ATOM 1473 O O . GLN A 1 184 ? -24.835 5.019 27.221 1.00 45.19 184 GLN A O 1
ATOM 1478 N N . ALA A 1 185 ? -23.765 3.074 27.464 1.00 45.94 185 ALA A N 1
ATOM 1479 C CA . ALA A 1 185 ? -22.516 3.632 26.956 1.00 45.94 185 ALA A CA 1
ATOM 1480 C C . ALA A 1 185 ? -22.442 3.555 25.425 1.00 45.94 185 ALA A C 1
ATOM 1482 O O . ALA A 1 185 ? -22.247 2.489 24.840 1.00 45.94 185 ALA A O 1
ATOM 1483 N N . GLU A 1 186 ? -22.576 4.722 24.798 1.00 50.34 186 GLU A N 1
ATOM 1484 C CA . GLU A 1 186 ? -22.438 4.943 23.353 1.00 50.34 186 GLU A CA 1
ATOM 1485 C C . GLU A 1 186 ? -20.975 4.843 22.866 1.00 50.34 186 GLU A C 1
ATOM 1487 O O . GLU A 1 186 ? -20.719 4.808 21.664 1.00 50.34 186 GLU A O 1
ATOM 1492 N N . THR A 1 187 ? -20.004 4.739 23.780 1.00 56.22 187 THR A N 1
ATOM 1493 C CA . THR A 1 187 ? -18.566 4.848 23.489 1.00 56.22 187 THR A CA 1
ATOM 1494 C C . THR A 1 187 ? -17.778 3.603 23.892 1.00 56.22 187 THR A C 1
ATOM 1496 O O . THR A 1 187 ? -17.481 3.370 25.060 1.00 56.22 187 THR A O 1
ATOM 1499 N N . ILE A 1 188 ? -17.367 2.802 22.902 1.00 60.59 188 ILE A N 1
ATOM 1500 C CA . ILE A 1 188 ? -16.472 1.652 23.111 1.00 60.59 188 ILE A CA 1
ATOM 1501 C C . ILE A 1 188 ? -15.127 2.137 23.688 1.00 60.59 188 ILE A C 1
ATOM 1503 O O . ILE A 1 188 ? -14.552 3.076 23.134 1.00 60.59 188 ILE A O 1
ATOM 1507 N N . PRO A 1 189 ? -14.561 1.480 24.721 1.00 61.47 189 PRO A N 1
ATOM 1508 C CA . PRO A 1 189 ? -13.229 1.806 25.223 1.00 61.47 189 PRO A CA 1
ATOM 1509 C C . PRO A 1 189 ? -12.179 1.752 24.108 1.00 61.47 189 PRO A C 1
ATOM 1511 O O . PRO A 1 189 ? -12.189 0.821 23.301 1.00 61.47 189 PRO A O 1
ATOM 1514 N N . SER A 1 190 ? -11.240 2.699 24.094 1.00 54.53 190 SER A N 1
ATOM 1515 C CA . SER A 1 190 ? -10.195 2.828 23.062 1.00 54.53 190 SER A CA 1
ATOM 1516 C C . SER A 1 190 ? -9.456 1.515 22.772 1.00 54.53 190 SER A C 1
ATOM 1518 O O . SER A 1 190 ? -9.257 1.164 21.612 1.00 54.53 190 SER A O 1
ATOM 1520 N N . LEU A 1 191 ? -9.154 0.727 23.809 1.00 56.25 191 LEU A N 1
ATOM 1521 C CA . LEU A 1 191 ? -8.515 -0.586 23.678 1.00 56.25 191 LEU A CA 1
ATOM 1522 C C . LEU A 1 191 ? -9.376 -1.590 22.890 1.00 56.25 191 LEU A C 1
ATOM 1524 O O . LEU A 1 191 ? -8.878 -2.272 22.001 1.00 56.25 191 LEU A O 1
ATOM 1528 N N . LEU A 1 192 ? -10.681 -1.657 23.174 1.00 65.38 192 LEU A N 1
ATOM 1529 C CA . LEU A 1 192 ? -11.603 -2.541 22.457 1.00 65.38 192 LEU A CA 1
ATOM 1530 C C . LEU A 1 192 ? -11.880 -2.014 21.038 1.00 65.38 192 LEU A C 1
ATOM 1532 O O . LEU A 1 192 ? -12.026 -2.808 20.115 1.00 65.38 192 LEU A O 1
ATOM 1536 N N . ARG A 1 193 ? -11.881 -0.688 20.832 1.00 66.06 193 ARG A N 1
ATOM 1537 C CA . ARG A 1 193 ? -11.968 -0.065 19.500 1.00 66.06 193 ARG A CA 1
ATOM 1538 C C . ARG A 1 193 ? -10.747 -0.414 18.641 1.00 66.06 193 ARG A C 1
ATOM 1540 O O . ARG A 1 193 ? -10.943 -0.795 17.492 1.00 66.06 193 ARG A O 1
ATOM 1547 N N . SER A 1 194 ? -9.531 -0.360 19.194 1.00 59.28 194 SER A N 1
ATOM 1548 C CA . SER A 1 194 ? -8.296 -0.785 18.508 1.00 59.28 194 SER A CA 1
ATOM 1549 C C . SER A 1 194 ? -8.358 -2.260 18.131 1.00 59.28 194 SER A C 1
ATOM 1551 O O . SER A 1 194 ? -8.167 -2.610 16.972 1.00 59.28 194 SER A O 1
ATOM 1553 N N . GLU A 1 195 ? -8.746 -3.132 19.067 1.00 59.44 195 GLU A N 1
ATOM 1554 C CA . GLU A 1 195 ? -8.876 -4.566 18.791 1.00 59.44 195 GLU A CA 1
ATOM 1555 C C . GLU A 1 195 ? -9.922 -4.863 17.692 1.00 59.44 195 GLU A C 1
ATOM 1557 O O . GLU A 1 195 ? -9.705 -5.733 16.844 1.00 59.44 195 GLU A O 1
ATOM 1562 N N . LEU A 1 196 ? -11.042 -4.126 17.659 1.00 64.50 196 LEU A N 1
ATOM 1563 C CA . LEU A 1 196 ? -12.057 -4.221 16.600 1.00 64.50 196 LEU A CA 1
ATOM 1564 C C . LEU A 1 196 ? -11.554 -3.667 15.255 1.00 64.50 196 LEU A C 1
ATOM 1566 O O . LEU A 1 196 ? -11.847 -4.253 14.209 1.00 64.50 196 LEU A O 1
ATOM 1570 N N . ALA A 1 197 ? -10.800 -2.564 15.270 1.00 58.16 197 ALA A N 1
ATOM 1571 C CA . ALA A 1 197 ? -10.193 -1.955 14.087 1.00 58.16 197 ALA A CA 1
ATOM 1572 C C . ALA A 1 197 ? -9.151 -2.887 13.456 1.00 58.16 197 ALA A C 1
ATOM 1574 O O . ALA A 1 197 ? -9.242 -3.200 12.270 1.00 58.16 197 ALA A O 1
ATOM 1575 N N . GLU A 1 198 ? -8.232 -3.405 14.273 1.00 55.47 198 GLU A N 1
ATOM 1576 C CA . GLU A 1 198 ? -7.204 -4.380 13.896 1.00 55.47 198 GLU A CA 1
ATOM 1577 C C . GLU A 1 198 ? -7.808 -5.682 13.361 1.00 55.47 198 GLU A C 1
ATOM 1579 O O . GLU A 1 198 ? -7.230 -6.333 12.494 1.00 55.47 198 GLU A O 1
ATOM 1584 N N . SER A 1 199 ? -8.991 -6.057 13.854 1.00 53.56 199 SER A N 1
ATOM 1585 C CA . SER A 1 199 ? -9.742 -7.220 13.367 1.00 53.56 199 SER A CA 1
ATOM 1586 C C . SER A 1 199 ? -10.569 -6.923 12.106 1.00 53.56 199 SER A C 1
ATOM 1588 O O . SER A 1 199 ? -11.310 -7.784 11.635 1.00 53.56 199 SER A O 1
ATOM 1590 N N . GLY A 1 200 ? -10.506 -5.699 11.568 1.00 53.19 200 GLY A N 1
ATOM 1591 C CA . GLY A 1 200 ? -11.269 -5.272 10.393 1.00 53.19 200 GLY A CA 1
ATOM 1592 C C . GLY A 1 200 ? -12.783 -5.151 10.625 1.00 53.19 200 GLY A C 1
ATOM 1593 O O . GLY A 1 200 ? -13.538 -4.940 9.666 1.00 53.19 200 GLY A O 1
ATOM 1594 N N . LEU A 1 201 ? -13.238 -5.251 11.879 1.00 63.12 201 LEU A N 1
ATOM 1595 C CA . LEU A 1 201 ? -14.645 -5.204 12.294 1.00 63.12 201 LEU A CA 1
ATOM 1596 C C . LEU A 1 201 ? -15.203 -3.771 12.372 1.00 63.12 201 LEU A C 1
ATOM 1598 O O . LEU A 1 201 ? -16.396 -3.595 12.585 1.00 63.12 201 LEU A O 1
ATOM 1602 N N . LEU A 1 202 ? -14.376 -2.742 12.164 1.00 57.59 202 LEU A N 1
ATOM 1603 C CA . LEU A 1 202 ? -14.841 -1.354 11.994 1.00 57.59 202 LEU A CA 1
ATOM 1604 C C . LEU A 1 202 ? -14.949 -0.924 10.521 1.00 57.59 202 LEU A C 1
ATOM 1606 O O . LEU A 1 202 ? -15.489 0.134 10.217 1.00 57.59 202 LEU A O 1
ATOM 1610 N N . SER A 1 203 ? -14.473 -1.744 9.577 1.00 53.66 203 SER A N 1
ATOM 1611 C CA . SER A 1 203 ? -14.539 -1.422 8.145 1.00 53.66 203 SER A CA 1
ATOM 1612 C C . SER A 1 203 ? -15.927 -1.714 7.554 1.00 53.66 203 SER A C 1
ATOM 1614 O O . SER A 1 203 ? -16.509 -2.783 7.788 1.00 53.66 203 SER A O 1
ATOM 1616 N N . THR A 1 204 ? -16.427 -0.795 6.721 1.00 53.53 204 THR A N 1
ATOM 1617 C CA . THR A 1 204 ? -17.699 -0.910 5.980 1.00 53.53 204 THR A CA 1
ATOM 1618 C C . THR A 1 204 ? -17.582 -1.708 4.674 1.00 53.53 204 THR A C 1
ATOM 1620 O O . THR A 1 204 ? -18.602 -2.069 4.080 1.00 53.53 204 THR A O 1
ATOM 1623 N N . GLN A 1 205 ? -16.365 -2.045 4.231 1.00 47.09 205 GLN A N 1
ATOM 1624 C CA . GLN A 1 205 ? -16.156 -2.892 3.054 1.00 47.09 205 GLN A CA 1
ATOM 1625 C C . GLN A 1 205 ? -16.709 -4.304 3.289 1.00 47.09 205 GLN A C 1
ATOM 1627 O O . GLN A 1 205 ? -16.564 -4.868 4.374 1.00 47.09 205 GLN A O 1
ATOM 1632 N N . GLN A 1 206 ? -17.356 -4.875 2.264 1.00 50.59 206 GLN A N 1
ATOM 1633 C CA . GLN A 1 206 ? -17.947 -6.225 2.290 1.00 50.59 206 GLN A CA 1
ATOM 1634 C C . GLN A 1 206 ? -18.930 -6.469 3.453 1.00 50.59 206 GLN A C 1
ATOM 1636 O O . GLN A 1 206 ? -19.128 -7.601 3.896 1.00 50.59 206 GLN A O 1
ATOM 1641 N N . LYS A 1 207 ? -19.593 -5.404 3.921 1.00 56.66 207 LYS A N 1
ATOM 1642 C CA . LYS A 1 207 ? -20.570 -5.397 5.021 1.00 56.66 207 LYS A CA 1
ATOM 1643 C C . LYS A 1 207 ? -21.551 -6.574 4.996 1.00 56.66 207 LYS A C 1
ATOM 1645 O O . LYS A 1 207 ? -21.719 -7.239 6.011 1.00 56.66 207 LYS A O 1
ATOM 1650 N N . THR A 1 208 ? -22.172 -6.856 3.851 1.00 53.94 208 THR A N 1
ATOM 1651 C CA . THR A 1 208 ? -23.155 -7.947 3.714 1.00 53.94 208 THR A CA 1
ATOM 1652 C C . THR A 1 208 ? -22.557 -9.312 4.059 1.00 53.94 208 THR A C 1
ATOM 1654 O O . THR A 1 208 ? -23.205 -10.124 4.709 1.00 53.94 208 THR A O 1
ATOM 1657 N N . MET A 1 209 ? -21.298 -9.542 3.681 1.00 52.72 209 MET A N 1
ATOM 1658 C CA . MET A 1 209 ? -20.587 -10.789 3.958 1.00 52.72 209 MET A CA 1
ATOM 1659 C C . MET A 1 209 ? -20.196 -10.891 5.437 1.00 52.72 209 MET A C 1
ATOM 1661 O O . MET A 1 209 ? -20.337 -11.949 6.041 1.00 52.72 209 MET A O 1
ATOM 1665 N N . LYS A 1 210 ? -19.764 -9.780 6.050 1.00 62.19 210 LYS A N 1
ATOM 1666 C CA . LYS A 1 210 ? -19.443 -9.729 7.486 1.00 62.19 210 LYS A CA 1
ATOM 1667 C C . LYS A 1 210 ? -20.668 -10.022 8.350 1.00 62.19 210 LYS A C 1
ATOM 1669 O O . LYS A 1 210 ? -20.582 -10.826 9.269 1.00 62.19 210 LYS A O 1
ATOM 1674 N N . LEU A 1 211 ? -21.810 -9.417 8.017 1.00 63.72 211 LEU A N 1
ATOM 1675 C CA . LEU A 1 211 ? -23.078 -9.658 8.711 1.00 63.72 211 LEU A CA 1
ATOM 1676 C C . LEU A 1 211 ? -23.504 -11.125 8.608 1.00 63.72 211 LEU A C 1
ATOM 1678 O O . LEU A 1 211 ? -23.795 -11.736 9.632 1.00 63.72 211 LEU A O 1
ATOM 1682 N N . TYR A 1 212 ? -23.452 -11.696 7.400 1.00 59.72 212 TYR A N 1
ATOM 1683 C CA . TYR A 1 212 ? -23.755 -13.108 7.169 1.00 59.72 212 TYR A CA 1
ATOM 1684 C C . TYR A 1 212 ? -22.894 -14.032 8.044 1.00 59.72 212 TYR A C 1
ATOM 1686 O O . TYR A 1 212 ? -23.409 -14.939 8.690 1.00 59.72 212 TYR A O 1
ATOM 1694 N N . TRP A 1 213 ? -21.584 -13.795 8.131 1.00 61.34 213 TRP A N 1
ATOM 1695 C CA . TRP A 1 213 ? -20.704 -14.659 8.918 1.00 61.34 213 TRP A CA 1
ATOM 1696 C C . TRP A 1 213 ? -20.825 -14.470 10.432 1.00 61.34 213 TRP A C 1
ATOM 1698 O O . TRP A 1 213 ? -20.821 -15.461 11.159 1.00 61.34 213 TRP A O 1
ATOM 1708 N N . LEU A 1 214 ? -20.976 -13.233 10.917 1.00 69.81 214 LEU A N 1
ATOM 1709 C CA . LEU A 1 214 ? -21.225 -12.968 12.341 1.00 69.81 214 LEU A CA 1
ATOM 1710 C C . LEU A 1 214 ? -22.522 -13.638 12.817 1.00 69.81 214 LEU A C 1
ATOM 1712 O O . LEU A 1 214 ? -22.568 -14.167 13.929 1.00 69.81 214 LEU A O 1
ATOM 1716 N N . GLU A 1 215 ? -23.540 -13.671 11.953 1.00 70.12 215 GLU A N 1
ATOM 1717 C CA . GLU A 1 215 ? -24.782 -14.411 12.173 1.00 70.12 215 GLU A CA 1
ATOM 1718 C C . GLU A 1 215 ? -24.525 -15.925 12.235 1.00 70.12 215 GLU A C 1
ATOM 1720 O O . GLU A 1 215 ? -24.894 -16.573 13.214 1.00 70.12 215 GLU A O 1
ATOM 1725 N N . GLN A 1 216 ? -23.805 -16.484 11.254 1.00 66.75 216 GLN A N 1
ATOM 1726 C CA . GLN A 1 216 ? -23.458 -17.913 11.221 1.00 66.75 216 GLN A CA 1
ATOM 1727 C C . GLN A 1 216 ? -22.586 -18.363 12.408 1.00 66.75 216 GLN A C 1
ATOM 1729 O O . GLN A 1 216 ? -22.660 -19.518 12.830 1.00 66.75 216 GLN A O 1
ATOM 1734 N N . TRP A 1 217 ? -21.745 -17.487 12.962 1.00 67.38 217 TRP A N 1
ATOM 1735 C CA . TRP A 1 217 ? -20.861 -17.811 14.090 1.00 67.38 217 TRP A CA 1
ATOM 1736 C C . TRP A 1 217 ? -21.490 -17.582 15.468 1.00 67.38 217 TRP A C 1
ATOM 1738 O O . TRP A 1 217 ? -20.874 -17.949 16.476 1.00 67.38 217 TRP A O 1
ATOM 1748 N N . GLY A 1 218 ? -22.709 -17.036 15.519 1.00 72.81 218 GLY A N 1
ATOM 1749 C CA . GLY A 1 218 ? -23.429 -16.763 16.761 1.00 72.81 218 GLY A CA 1
ATOM 1750 C C . GLY A 1 218 ? -22.852 -15.594 17.563 1.00 72.81 218 GLY A C 1
ATOM 1751 O O . GLY A 1 218 ? -22.967 -15.580 18.785 1.00 72.81 218 GLY A O 1
ATOM 1752 N N . CYS A 1 219 ? -22.215 -14.626 16.900 1.00 76.69 219 CYS A N 1
ATOM 1753 C CA . CYS A 1 219 ? -21.617 -13.447 17.532 1.00 76.69 219 CYS A CA 1
ATOM 1754 C C . CYS A 1 219 ? -22.644 -12.311 17.627 1.00 76.69 219 CYS A C 1
ATOM 1756 O O . CYS A 1 219 ? -22.574 -11.309 16.910 1.00 76.69 219 CYS A O 1
ATOM 1758 N N . SER A 1 220 ? -23.657 -12.502 18.476 1.00 78.00 220 SER A N 1
ATOM 1759 C CA . SER A 1 220 ? -24.823 -11.616 18.562 1.00 78.00 220 SER A CA 1
ATOM 1760 C C . SER A 1 220 ? -24.485 -10.196 19.014 1.00 78.00 220 SER A C 1
ATOM 1762 O O . SER A 1 220 ? -25.161 -9.254 18.599 1.00 78.00 220 SER A O 1
ATOM 1764 N N . ASN A 1 221 ? -23.450 -10.017 19.841 1.00 79.00 221 ASN A N 1
ATOM 1765 C CA . ASN A 1 221 ? -23.071 -8.699 20.347 1.00 79.00 221 ASN A CA 1
ATOM 1766 C C . ASN A 1 221 ? -22.343 -7.904 19.268 1.00 79.00 221 ASN A C 1
ATOM 1768 O O . ASN A 1 221 ? -22.673 -6.742 19.051 1.00 79.00 221 ASN A O 1
ATOM 1772 N N . LEU A 1 222 ? -21.424 -8.547 18.544 1.00 74.50 222 LEU A N 1
ATOM 1773 C CA . LEU A 1 222 ? -20.761 -7.958 17.380 1.00 74.50 222 LEU A CA 1
ATOM 1774 C C . LEU A 1 222 ? -21.754 -7.641 16.258 1.00 74.50 222 LEU A C 1
ATOM 1776 O O . LEU A 1 222 ? -21.624 -6.610 15.604 1.00 74.50 222 LEU A O 1
ATOM 1780 N N . LEU A 1 223 ? -22.767 -8.486 16.054 1.00 73.75 223 LEU A N 1
ATOM 1781 C CA . LEU A 1 223 ? -23.815 -8.259 15.057 1.00 73.75 223 LEU A CA 1
ATOM 1782 C C . LEU A 1 223 ? -24.723 -7.078 15.432 1.00 73.75 223 LEU A C 1
ATOM 1784 O O . LEU A 1 223 ? -25.020 -6.236 14.585 1.00 73.75 223 LEU A O 1
ATOM 1788 N N . GLN A 1 224 ? -25.128 -6.969 16.703 1.00 73.38 224 GLN A N 1
ATOM 1789 C CA . GLN A 1 224 ? -25.851 -5.794 17.200 1.00 73.38 224 GLN A CA 1
ATOM 1790 C C . GLN A 1 224 ? -24.993 -4.530 17.128 1.00 73.38 224 GLN A C 1
ATOM 1792 O O . GLN A 1 224 ? -25.487 -3.495 16.694 1.00 73.38 224 GLN A O 1
ATOM 1797 N N . PHE A 1 225 ? -23.711 -4.623 17.479 1.00 71.69 225 PHE A N 1
ATOM 1798 C CA . PHE A 1 225 ? -22.765 -3.523 17.346 1.00 71.69 225 PHE A CA 1
ATOM 1799 C C . PHE A 1 225 ? -22.645 -3.047 15.897 1.00 71.69 225 PHE A C 1
ATOM 1801 O O . PHE A 1 225 ? -22.810 -1.860 15.642 1.00 71.69 225 PHE A O 1
ATOM 1808 N N . TYR A 1 226 ? -22.462 -3.959 14.938 1.00 66.75 226 TYR A N 1
ATOM 1809 C CA . TYR A 1 226 ? -22.452 -3.620 13.516 1.00 66.75 226 TYR A CA 1
ATOM 1810 C C . TYR A 1 226 ? -23.758 -2.925 13.106 1.00 66.75 226 TYR A C 1
ATOM 1812 O O . TYR A 1 226 ? -23.725 -1.885 12.455 1.00 66.75 226 TYR A O 1
ATOM 1820 N N . ASN A 1 227 ? -24.914 -3.452 13.513 1.00 65.50 227 ASN A N 1
ATOM 1821 C CA . ASN A 1 227 ? -26.208 -2.861 13.167 1.00 65.50 227 ASN A CA 1
ATOM 1822 C C . ASN A 1 227 ? -26.422 -1.465 13.777 1.00 65.50 227 ASN A C 1
ATOM 1824 O O . ASN A 1 227 ? -26.972 -0.605 13.095 1.00 65.50 227 ASN A O 1
ATOM 1828 N N . LEU A 1 228 ? -25.956 -1.218 15.004 1.00 64.31 228 LEU A N 1
ATOM 1829 C CA . LEU A 1 228 ? -26.043 0.085 15.676 1.00 64.31 228 LEU A CA 1
ATOM 1830 C C . LEU A 1 228 ? -25.038 1.098 15.103 1.00 64.31 228 LEU A C 1
ATOM 1832 O O . LEU A 1 228 ? -25.429 2.212 14.760 1.00 64.31 228 LEU A O 1
ATOM 1836 N N . TYR A 1 229 ? -23.781 0.685 14.897 1.00 57.16 229 TYR A N 1
ATOM 1837 C CA . TYR A 1 229 ? -22.720 1.503 14.289 1.00 57.16 229 TYR A CA 1
ATOM 1838 C C . TYR A 1 229 ? -23.102 1.982 12.882 1.00 57.16 229 TYR A C 1
ATOM 1840 O O . TYR A 1 229 ? -22.771 3.082 12.456 1.00 57.16 229 TYR A O 1
ATOM 1848 N N . LEU A 1 230 ? -23.845 1.155 12.146 1.00 50.44 230 LEU A N 1
ATOM 1849 C CA . LEU A 1 230 ? -24.299 1.467 10.795 1.00 50.44 230 LEU A CA 1
ATOM 1850 C C . LEU A 1 230 ? -25.591 2.292 10.740 1.00 50.44 230 LEU A C 1
ATOM 1852 O O . LEU A 1 230 ? -25.888 2.839 9.679 1.00 50.44 230 LEU A O 1
ATOM 1856 N N . GLN A 1 231 ? -26.368 2.343 11.825 1.00 48.03 231 GLN A N 1
ATOM 1857 C CA . GLN A 1 231 ? -27.579 3.167 11.915 1.00 48.03 231 GLN A CA 1
ATOM 1858 C C . GLN A 1 231 ? -27.267 4.597 12.372 1.00 48.03 231 GLN A C 1
ATOM 1860 O O . GLN A 1 231 ? -27.966 5.514 11.955 1.00 48.03 231 GLN A O 1
ATOM 1865 N N . ASN A 1 232 ? -26.186 4.789 13.133 1.00 43.59 232 ASN A N 1
ATOM 1866 C CA . ASN A 1 232 ? -25.642 6.094 13.504 1.00 43.59 232 ASN A CA 1
ATOM 1867 C C . ASN A 1 232 ? -24.144 6.158 13.149 1.00 43.59 232 ASN A C 1
ATOM 1869 O O . ASN A 1 232 ? -23.309 5.848 13.996 1.00 43.59 232 ASN A O 1
ATOM 1873 N N . PRO A 1 233 ? -23.774 6.576 11.920 1.00 42.03 233 PRO A N 1
ATOM 1874 C CA . PRO A 1 233 ? -22.372 6.751 11.521 1.00 42.03 233 PRO A CA 1
ATOM 1875 C C . PRO A 1 233 ? -21.624 7.837 12.321 1.00 42.03 233 PRO A C 1
ATOM 1877 O O . PRO A 1 233 ? -20.423 7.999 12.146 1.00 42.03 233 PRO A O 1
ATOM 1880 N N . THR A 1 234 ? -22.303 8.554 13.219 1.00 41.41 234 THR A N 1
ATOM 1881 C CA . THR A 1 234 ? -21.745 9.504 14.195 1.00 41.41 234 THR A CA 1
ATOM 1882 C C . THR A 1 234 ? -21.109 8.814 15.407 1.00 41.41 234 THR A C 1
ATOM 1884 O O . THR A 1 234 ? -21.240 9.298 16.529 1.00 41.41 234 THR A O 1
ATOM 1887 N N . ILE A 1 235 ? -20.437 7.674 15.228 1.00 42.78 235 ILE A N 1
ATOM 1888 C CA . ILE A 1 235 ? -19.558 7.159 16.284 1.00 42.78 235 ILE A CA 1
ATOM 1889 C C . ILE A 1 235 ? -18.260 7.945 16.193 1.00 42.78 235 ILE A C 1
ATOM 1891 O O . ILE A 1 235 ? -17.412 7.680 15.344 1.00 42.78 235 ILE A O 1
ATOM 1895 N N . GLU A 1 236 ? -18.229 8.956 17.057 1.00 45.56 236 GLU A N 1
ATOM 1896 C CA . GLU A 1 236 ? -17.239 10.005 17.279 1.00 45.56 236 GLU A CA 1
ATOM 1897 C C . GLU A 1 236 ? -15.897 9.810 16.552 1.00 45.56 236 GLU A C 1
ATOM 1899 O O . GLU A 1 236 ? -15.129 8.856 16.781 1.00 45.56 236 GLU A O 1
ATOM 1904 N N . GLU A 1 237 ? -15.651 10.780 15.665 1.00 48.16 237 GLU A N 1
ATOM 1905 C CA . GLU A 1 237 ? -14.365 11.107 15.057 1.00 48.16 237 GLU A CA 1
ATOM 1906 C C . GLU A 1 237 ? -13.275 11.184 16.141 1.00 48.16 237 GLU A C 1
ATOM 1908 O O . GLU A 1 237 ? -13.570 11.550 17.282 1.00 48.16 237 GLU A O 1
ATOM 1913 N N . PRO A 1 238 ? -12.023 10.805 15.834 1.00 49.47 238 PRO A N 1
ATOM 1914 C CA . PRO A 1 238 ? -10.946 10.802 16.819 1.00 49.47 238 PRO A CA 1
ATOM 1915 C C . PRO A 1 238 ? -10.820 12.180 17.489 1.00 49.47 238 PRO A C 1
ATOM 1917 O O . PRO A 1 238 ? -10.561 13.188 16.832 1.00 49.47 238 PRO A O 1
ATOM 1920 N N . THR A 1 239 ? -11.048 12.226 18.802 1.00 53.19 239 THR A N 1
ATOM 1921 C CA . THR A 1 239 ? -10.872 13.417 19.653 1.00 53.19 239 THR A CA 1
ATOM 1922 C C . THR A 1 239 ? -9.474 13.492 20.261 1.00 53.19 239 THR A C 1
ATOM 1924 O O . THR A 1 239 ? -9.055 14.561 20.698 1.00 53.19 239 THR A O 1
ATOM 1927 N N . GLU A 1 240 ? -8.742 12.379 20.264 1.00 61.78 240 GLU A N 1
ATOM 1928 C CA . GLU A 1 240 ? -7.370 12.270 20.758 1.00 61.78 240 GLU A CA 1
ATOM 1929 C C . GLU A 1 240 ? -6.386 12.191 19.587 1.00 61.78 240 GLU A C 1
ATOM 1931 O O . GLU A 1 240 ? -6.691 11.617 18.539 1.00 61.78 240 GLU A O 1
ATOM 1936 N N . SER A 1 241 ? -5.204 12.787 19.764 1.00 69.38 241 SER A N 1
ATOM 1937 C CA . SER A 1 241 ? -4.164 12.778 18.738 1.00 69.38 241 SER A CA 1
ATOM 1938 C C . SER A 1 241 ? -3.602 11.362 18.533 1.00 69.38 241 SER A C 1
ATOM 1940 O O . SER A 1 241 ? -3.378 10.663 19.525 1.00 69.38 241 SER A O 1
ATOM 1942 N N . PRO A 1 242 ? -3.276 10.962 17.285 1.00 70.50 242 PRO A N 1
ATOM 1943 C CA . PRO A 1 242 ? -2.541 9.723 17.006 1.00 70.50 242 PRO A CA 1
ATOM 1944 C C . PRO A 1 242 ? -1.173 9.659 17.705 1.00 70.50 242 PRO A C 1
ATOM 1946 O O . PRO A 1 242 ? -0.641 8.576 17.939 1.00 70.50 242 PRO A O 1
ATOM 1949 N N . ASN A 1 243 ? -0.605 10.816 18.069 1.00 73.50 243 ASN A N 1
ATOM 1950 C CA . ASN A 1 243 ? 0.617 10.912 18.853 1.00 73.50 243 ASN A CA 1
ATOM 1951 C C . ASN A 1 243 ? 0.327 11.558 20.222 1.00 73.50 243 ASN A C 1
ATOM 1953 O O . ASN A 1 243 ? -0.012 12.741 20.274 1.00 73.50 243 ASN A O 1
ATOM 1957 N N . PRO A 1 244 ? 0.535 10.854 21.351 1.00 70.75 244 PRO A N 1
ATOM 1958 C CA . PRO A 1 244 ? 0.262 11.395 22.685 1.00 70.75 244 PRO A CA 1
ATOM 1959 C C . PRO A 1 244 ? 1.150 12.595 23.066 1.00 70.75 244 PRO A C 1
ATOM 1961 O O . PRO A 1 244 ? 0.834 13.312 24.014 1.00 70.75 244 PRO A O 1
ATOM 1964 N N . ALA A 1 245 ? 2.254 12.832 22.347 1.00 72.19 245 ALA A N 1
ATOM 1965 C CA . ALA A 1 245 ? 3.085 14.025 22.510 1.00 72.19 245 ALA A CA 1
ATOM 1966 C C . ALA A 1 245 ? 2.475 15.282 21.857 1.00 72.19 245 ALA A C 1
ATOM 1968 O O . ALA A 1 245 ? 2.919 16.396 22.143 1.00 72.19 245 ALA A O 1
ATOM 1969 N N . VAL A 1 246 ? 1.464 15.123 20.997 1.00 75.62 246 VAL A N 1
ATOM 1970 C CA . VAL A 1 246 ? 0.809 16.219 20.284 1.00 75.62 246 VAL A CA 1
ATOM 1971 C C . VAL A 1 246 ? -0.473 16.598 21.010 1.00 75.62 246 VAL A C 1
ATOM 1973 O O . VAL A 1 246 ? -1.484 15.901 20.983 1.00 75.62 246 VAL A O 1
ATOM 1976 N N . ASN A 1 247 ? -0.415 17.746 21.678 1.00 81.88 247 ASN A N 1
ATOM 1977 C CA . ASN A 1 247 ? -1.559 18.369 22.329 1.00 81.88 247 ASN A CA 1
ATOM 1978 C C . ASN A 1 247 ? -2.022 19.612 21.547 1.00 81.88 247 ASN A C 1
ATOM 1980 O O . ASN A 1 247 ? -1.371 20.059 20.603 1.00 81.88 247 ASN A O 1
ATOM 1984 N N . ASP A 1 248 ? -3.140 20.203 21.968 1.00 78.00 248 ASP A N 1
ATOM 1985 C CA . ASP A 1 248 ? -3.723 21.392 21.331 1.00 78.00 248 ASP A CA 1
ATOM 1986 C C . ASP A 1 248 ? -2.747 22.588 21.254 1.00 78.00 248 ASP A C 1
ATOM 1988 O O . ASP A 1 248 ? -2.757 23.344 20.284 1.00 78.00 248 ASP A O 1
ATOM 1992 N N . ALA A 1 249 ? -1.843 22.745 22.231 1.00 83.25 249 ALA A N 1
ATOM 1993 C CA . ALA A 1 249 ? -0.839 23.810 22.199 1.00 83.25 249 ALA A CA 1
ATOM 1994 C C . ALA A 1 249 ? 0.194 23.597 21.081 1.00 83.25 249 ALA A C 1
ATOM 1996 O O . ALA A 1 249 ? 0.548 24.553 20.392 1.00 83.25 249 ALA A O 1
ATOM 1997 N N . VAL A 1 250 ? 0.626 22.350 20.868 1.00 86.31 250 VAL A N 1
ATOM 1998 C CA . VAL A 1 250 ? 1.519 21.971 19.763 1.00 86.31 250 VAL A CA 1
ATOM 1999 C C . VAL A 1 250 ? 0.831 22.194 18.418 1.00 86.31 250 VAL A C 1
ATOM 2001 O O . VAL A 1 250 ? 1.415 22.818 17.539 1.00 86.31 250 VAL A O 1
ATOM 2004 N N . LEU A 1 251 ? -0.426 21.770 18.259 1.00 84.88 251 LEU A N 1
ATOM 2005 C CA . LEU A 1 251 ? -1.170 21.970 17.007 1.00 84.88 251 LEU A CA 1
ATOM 2006 C C . LEU A 1 251 ? -1.349 23.451 16.676 1.00 84.88 251 LEU A C 1
ATOM 2008 O O . LEU A 1 251 ? -1.111 23.857 15.543 1.00 84.88 251 LEU A O 1
ATOM 2012 N N . LYS A 1 252 ? -1.696 24.278 17.669 1.00 87.12 252 LYS A N 1
ATOM 2013 C CA . LYS A 1 252 ? -1.784 25.735 17.497 1.00 87.12 252 LYS A CA 1
ATOM 2014 C C . LYS A 1 252 ? -0.442 26.356 17.132 1.00 87.12 252 LYS A C 1
ATOM 2016 O O . LYS A 1 252 ? -0.412 27.297 16.343 1.00 87.12 252 LYS A O 1
ATOM 2021 N N . GLN A 1 253 ? 0.656 25.856 17.696 1.00 88.75 253 GLN A N 1
ATOM 2022 C CA . GLN A 1 253 ? 1.997 26.305 17.337 1.00 88.75 253 GLN A CA 1
ATOM 2023 C C . GLN A 1 253 ? 2.338 25.936 15.888 1.00 88.75 253 GLN A C 1
ATOM 2025 O O . GLN A 1 253 ? 2.760 26.819 15.145 1.00 88.75 253 GLN A O 1
ATOM 2030 N N . LEU A 1 254 ? 2.110 24.685 15.481 1.00 87.38 254 LEU A N 1
ATOM 2031 C CA . LEU A 1 254 ? 2.361 24.206 14.118 1.00 87.38 254 LEU A CA 1
ATOM 2032 C C . LEU A 1 254 ? 1.501 24.948 13.090 1.00 87.38 254 LEU A C 1
ATOM 2034 O O . LEU A 1 254 ? 2.012 25.406 12.073 1.00 87.38 254 LEU A O 1
ATOM 2038 N N . ASP A 1 255 ? 0.210 25.127 13.371 1.00 86.12 255 ASP A N 1
ATOM 2039 C CA . ASP A 1 255 ? -0.716 25.872 12.511 1.00 86.12 255 ASP A CA 1
ATOM 2040 C C . ASP A 1 255 ? -0.304 27.348 12.387 1.00 86.12 255 ASP A C 1
ATOM 2042 O O . ASP A 1 255 ? -0.342 27.925 11.300 1.00 86.12 255 ASP A O 1
ATOM 2046 N N . LYS A 1 256 ? 0.179 27.958 13.480 1.00 86.56 256 LYS A N 1
ATOM 2047 C CA . LYS A 1 256 ? 0.736 29.317 13.456 1.00 86.56 256 LYS A CA 1
ATOM 2048 C C . LYS A 1 256 ? 2.020 29.394 12.628 1.00 86.56 256 LYS A C 1
ATOM 2050 O O . LYS A 1 256 ? 2.130 30.288 11.796 1.00 86.56 256 LYS A O 1
ATOM 2055 N N . GLN A 1 257 ? 2.969 28.478 12.832 1.00 83.81 257 GLN A N 1
ATOM 2056 C CA . GLN A 1 257 ? 4.216 28.414 12.056 1.00 83.81 257 GLN A CA 1
ATOM 2057 C C . GLN A 1 257 ? 3.932 28.197 10.564 1.00 83.81 257 GLN A C 1
ATOM 2059 O O . GLN A 1 257 ? 4.572 28.820 9.721 1.00 83.81 257 GLN A O 1
ATOM 2064 N N . LEU A 1 258 ? 2.948 27.355 10.234 1.00 83.88 258 LEU A N 1
ATOM 2065 C CA . LEU A 1 258 ? 2.492 27.136 8.865 1.00 83.88 258 LEU A CA 1
ATOM 2066 C C . LEU A 1 258 ? 1.921 28.419 8.257 1.00 83.88 258 LEU A C 1
ATOM 2068 O O . LEU A 1 258 ? 2.328 28.800 7.164 1.00 83.88 258 LEU A O 1
ATOM 2072 N N . LYS A 1 259 ? 1.025 29.113 8.964 1.00 82.88 259 LYS A N 1
ATOM 2073 C CA . LYS A 1 259 ? 0.474 30.399 8.509 1.00 82.88 259 LYS A CA 1
ATOM 2074 C C . LYS A 1 259 ? 1.563 31.438 8.301 1.00 82.88 259 LYS A C 1
ATOM 2076 O O . LYS A 1 259 ? 1.603 32.057 7.250 1.00 82.88 259 LYS A O 1
ATOM 2081 N N . GLU A 1 260 ? 2.500 31.565 9.237 1.00 80.81 260 GLU A N 1
ATOM 2082 C CA . GLU A 1 260 ? 3.662 32.446 9.086 1.00 80.81 260 GLU A CA 1
ATOM 2083 C C . GLU A 1 260 ? 4.500 32.067 7.851 1.00 80.81 260 GLU A C 1
ATOM 2085 O O . GLU A 1 260 ? 4.904 32.939 7.086 1.00 80.81 260 GLU A O 1
ATOM 2090 N N . ALA A 1 261 ? 4.703 30.774 7.588 1.00 74.56 261 ALA A N 1
ATOM 2091 C CA . ALA A 1 261 ? 5.429 30.307 6.409 1.00 74.56 261 ALA A CA 1
ATOM 2092 C C . ALA A 1 261 ? 4.677 30.535 5.078 1.00 74.56 261 ALA A C 1
ATOM 2094 O O . ALA A 1 261 ? 5.323 30.676 4.035 1.00 74.56 261 ALA A O 1
ATOM 2095 N N . LEU A 1 262 ? 3.340 30.564 5.096 1.00 73.19 262 LEU A N 1
ATOM 2096 C CA . LEU A 1 262 ? 2.486 30.797 3.923 1.00 73.19 262 LEU A CA 1
ATOM 2097 C C . LEU A 1 262 ? 2.249 32.300 3.652 1.00 73.19 262 LEU A C 1
ATOM 2099 O O . LEU A 1 262 ? 2.315 32.736 2.498 1.00 73.19 262 LEU A O 1
ATOM 2103 N N . ASP A 1 263 ? 2.038 33.099 4.702 1.00 67.38 263 ASP A N 1
ATOM 2104 C CA . ASP A 1 263 ? 1.718 34.535 4.635 1.00 67.38 263 ASP A CA 1
ATOM 2105 C C . ASP A 1 263 ? 2.940 35.413 4.322 1.00 67.38 263 ASP A C 1
ATOM 2107 O O . ASP A 1 263 ? 2.800 36.492 3.750 1.00 67.38 263 ASP A O 1
ATOM 2111 N N . MET A 1 264 ? 4.163 34.957 4.615 1.00 56.78 264 MET A N 1
ATOM 2112 C CA . MET A 1 264 ? 5.396 35.703 4.306 1.00 56.78 264 MET A CA 1
ATOM 2113 C C . MET A 1 264 ? 5.705 35.834 2.797 1.00 56.78 264 MET A C 1
ATOM 2115 O O . MET A 1 264 ? 6.720 36.419 2.414 1.00 56.78 264 MET A O 1
ATOM 2119 N N . SER A 1 265 ? 4.832 35.338 1.917 1.00 51.34 265 SER A N 1
ATOM 2120 C CA . SER A 1 265 ? 4.999 35.373 0.459 1.00 51.34 265 SER A CA 1
ATOM 2121 C C . SER A 1 265 ? 4.850 36.760 -0.189 1.00 51.34 265 SER A C 1
ATOM 2123 O O . SER A 1 265 ? 5.013 36.866 -1.405 1.00 51.34 265 SER A O 1
ATOM 2125 N N . THR A 1 266 ? 4.577 37.825 0.580 1.00 48.59 266 THR A N 1
ATOM 2126 C CA . THR A 1 266 ? 4.277 39.149 0.006 1.00 48.59 266 THR A CA 1
ATOM 2127 C C . THR A 1 266 ? 5.301 40.272 0.210 1.00 48.59 266 THR A C 1
ATOM 2129 O O . THR A 1 266 ? 5.150 41.258 -0.499 1.00 48.59 266 THR A O 1
ATOM 2132 N N . ASP A 1 267 ? 6.329 40.184 1.077 1.00 49.44 267 ASP A N 1
ATOM 2133 C CA . ASP A 1 267 ? 7.354 41.268 1.169 1.00 49.44 267 ASP A CA 1
ATOM 2134 C C . ASP A 1 267 ? 8.634 40.964 2.007 1.00 49.44 267 ASP A C 1
ATOM 2136 O O . ASP A 1 267 ? 9.292 41.877 2.511 1.00 49.44 267 ASP A O 1
ATOM 2140 N N . THR A 1 268 ? 9.022 39.695 2.203 1.00 56.94 268 THR A N 1
ATOM 2141 C CA . THR A 1 268 ? 10.099 39.314 3.154 1.00 56.94 268 THR A CA 1
ATOM 2142 C C . THR A 1 268 ? 11.238 38.470 2.573 1.00 56.94 268 THR A C 1
ATOM 2144 O O . THR A 1 268 ? 11.089 37.815 1.547 1.00 56.94 268 THR A O 1
ATOM 2147 N N . ASP A 1 269 ? 12.380 38.506 3.277 1.00 67.19 269 ASP A N 1
ATOM 2148 C CA . ASP A 1 269 ? 13.632 37.771 3.034 1.00 67.19 269 ASP A CA 1
ATOM 2149 C C . ASP A 1 269 ? 13.387 36.274 2.765 1.00 67.19 269 ASP A C 1
ATOM 2151 O O . ASP A 1 269 ? 13.033 35.511 3.669 1.00 67.19 269 ASP A O 1
ATOM 2155 N N . GLU A 1 270 ? 13.586 35.855 1.511 1.00 65.62 270 GLU A N 1
ATOM 2156 C CA . GLU A 1 270 ? 13.388 34.477 1.042 1.00 65.62 270 GLU A CA 1
ATOM 2157 C C . GLU A 1 270 ? 14.155 33.455 1.898 1.00 65.62 270 GLU A C 1
ATOM 2159 O O . GLU A 1 270 ? 13.682 32.334 2.093 1.00 65.62 270 GLU A O 1
ATOM 2164 N N . ALA A 1 271 ? 15.302 33.841 2.473 1.00 66.75 271 ALA A N 1
ATOM 2165 C CA . ALA A 1 271 ? 16.088 32.970 3.342 1.00 66.75 271 ALA A CA 1
ATOM 2166 C C . ALA A 1 271 ? 15.383 32.678 4.677 1.00 66.75 271 ALA A C 1
ATOM 2168 O O . ALA A 1 271 ? 15.448 31.553 5.174 1.00 66.75 271 ALA A O 1
ATOM 2169 N N . ALA A 1 272 ? 14.684 33.665 5.244 1.00 69.44 272 ALA A N 1
ATOM 2170 C CA . ALA A 1 272 ? 13.930 33.497 6.484 1.00 69.44 272 ALA A CA 1
ATOM 2171 C C . ALA A 1 272 ? 12.704 32.596 6.274 1.00 69.44 272 ALA A C 1
ATOM 2173 O O . ALA A 1 272 ? 12.433 31.719 7.093 1.00 69.44 272 ALA A O 1
ATOM 2174 N N . ILE A 1 273 ? 12.011 32.758 5.143 1.00 71.06 273 ILE A N 1
ATOM 2175 C CA . ILE A 1 273 ? 10.867 31.913 4.764 1.00 71.06 273 ILE A CA 1
ATOM 2176 C C . ILE A 1 273 ? 11.311 30.460 4.626 1.00 71.06 273 ILE A C 1
ATOM 2178 O O . ILE A 1 273 ? 10.688 29.554 5.178 1.00 71.06 273 ILE A O 1
ATOM 2182 N N . ALA A 1 274 ? 12.415 30.237 3.918 1.00 70.56 274 ALA A N 1
ATOM 2183 C CA . ALA A 1 274 ? 12.908 28.898 3.662 1.00 70.56 274 ALA A CA 1
ATOM 2184 C C . ALA A 1 274 ? 13.433 28.219 4.944 1.00 70.56 274 ALA A C 1
ATOM 2186 O O . ALA A 1 274 ? 13.169 27.039 5.177 1.00 70.56 274 ALA A O 1
ATOM 2187 N N . ALA A 1 275 ? 14.083 28.977 5.836 1.00 71.88 275 ALA A N 1
ATOM 2188 C CA . ALA A 1 275 ? 14.466 28.489 7.159 1.00 71.88 275 ALA A CA 1
ATOM 2189 C C . ALA A 1 275 ? 13.244 28.109 8.014 1.00 71.88 275 ALA A C 1
ATOM 2191 O O . ALA A 1 275 ? 13.233 27.035 8.614 1.00 71.88 275 ALA A O 1
ATOM 2192 N N . ASN A 1 276 ? 12.195 28.939 8.031 1.00 75.50 276 ASN A N 1
ATOM 2193 C CA . ASN A 1 276 ? 10.962 28.654 8.770 1.00 75.50 276 ASN A CA 1
ATOM 2194 C C . ASN A 1 276 ? 10.260 27.393 8.251 1.00 75.50 276 ASN A C 1
ATOM 2196 O O . ASN A 1 276 ? 9.864 26.546 9.049 1.00 75.50 276 ASN A O 1
ATOM 2200 N N . LYS A 1 277 ? 10.174 27.216 6.925 1.00 75.25 277 LYS A N 1
ATOM 2201 C CA . LYS A 1 277 ? 9.643 25.984 6.315 1.00 75.25 277 LYS A CA 1
ATOM 2202 C C . LYS A 1 277 ? 10.463 24.757 6.693 1.00 75.25 277 LYS A C 1
ATOM 2204 O O . LYS A 1 277 ? 9.901 23.712 7.002 1.00 75.25 277 LYS A O 1
ATOM 2209 N N . ARG A 1 278 ? 11.791 24.888 6.731 1.00 74.88 278 ARG A N 1
ATOM 2210 C CA . ARG A 1 278 ? 12.675 23.802 7.157 1.00 74.88 278 ARG A CA 1
ATOM 2211 C C . ARG A 1 278 ? 12.418 23.380 8.603 1.00 74.88 278 ARG A C 1
ATOM 2213 O O . ARG A 1 278 ? 12.347 22.186 8.871 1.00 74.88 278 ARG A O 1
ATOM 2220 N N . PHE A 1 279 ? 12.278 24.333 9.524 1.00 78.19 279 PHE A N 1
ATOM 2221 C CA . PHE A 1 279 ? 11.956 24.022 10.920 1.00 78.19 279 PHE A CA 1
ATOM 2222 C C . PHE A 1 279 ? 10.564 23.412 11.062 1.00 78.19 279 PHE A C 1
ATOM 2224 O O . PHE A 1 279 ? 10.426 22.416 11.760 1.00 78.19 279 PHE A O 1
ATOM 2231 N N . LEU A 1 280 ? 9.575 23.924 10.324 1.00 82.06 280 LEU A N 1
ATOM 2232 C CA . LEU A 1 280 ? 8.245 23.322 10.272 1.00 82.06 280 LEU A CA 1
ATOM 2233 C C . LEU A 1 280 ? 8.306 21.857 9.815 1.00 82.06 280 LEU A C 1
ATOM 2235 O O . LEU A 1 280 ? 7.655 21.011 10.416 1.00 82.06 280 LEU A O 1
ATOM 2239 N N . PHE A 1 281 ? 9.110 21.524 8.799 1.00 77.94 281 PHE A N 1
ATOM 2240 C CA . PHE A 1 281 ? 9.285 20.132 8.375 1.00 77.94 281 PHE A CA 1
ATOM 2241 C C . PHE A 1 281 ? 9.908 19.245 9.440 1.00 77.94 281 PHE A C 1
ATOM 2243 O O . PHE A 1 281 ? 9.445 18.125 9.629 1.00 77.94 281 PHE A O 1
ATOM 2250 N N . LEU A 1 282 ? 10.929 19.739 10.136 1.00 78.38 282 LEU A N 1
ATOM 2251 C CA . LEU A 1 282 ? 11.550 18.997 11.231 1.00 78.38 282 LEU A CA 1
ATOM 2252 C C . LEU A 1 282 ? 10.565 18.770 12.381 1.00 78.38 282 LEU A C 1
ATOM 2254 O O . LEU A 1 282 ? 10.527 17.674 12.931 1.00 78.38 282 LEU A O 1
ATOM 2258 N N . ASP A 1 283 ? 9.748 19.771 12.710 1.00 80.81 283 ASP A N 1
ATOM 2259 C CA . ASP A 1 283 ? 8.733 19.655 13.754 1.00 80.81 283 ASP A CA 1
ATOM 2260 C C . ASP A 1 283 ? 7.629 18.663 13.335 1.00 80.81 283 ASP A C 1
ATOM 2262 O O . ASP A 1 283 ? 7.268 17.775 14.106 1.00 80.81 283 ASP A O 1
ATOM 2266 N N . LEU A 1 284 ? 7.131 18.736 12.096 1.00 83.06 284 LEU A N 1
ATOM 2267 C CA . LEU A 1 284 ? 6.137 17.790 11.569 1.00 83.06 284 LEU A CA 1
ATOM 2268 C C . LEU A 1 284 ? 6.661 16.345 11.550 1.00 83.06 284 LEU A C 1
ATOM 2270 O O . LEU A 1 284 ? 5.926 15.428 11.925 1.00 83.06 284 LEU A O 1
ATOM 2274 N N . ASP A 1 285 ? 7.923 16.142 11.165 1.00 80.69 285 ASP A N 1
ATOM 2275 C CA . ASP A 1 285 ? 8.587 14.835 11.225 1.00 80.69 285 ASP A CA 1
ATOM 2276 C C . ASP A 1 285 ? 8.689 14.326 12.665 1.00 80.69 285 ASP A C 1
ATOM 2278 O O . ASP A 1 285 ? 8.249 13.222 12.980 1.00 80.69 285 ASP A O 1
ATOM 2282 N N . TYR A 1 286 ? 9.177 15.179 13.572 1.00 79.75 286 TYR A N 1
ATOM 2283 C CA . TYR A 1 286 ? 9.315 14.869 14.994 1.00 79.75 286 TYR A CA 1
ATOM 2284 C C . TYR A 1 286 ? 7.989 14.432 15.631 1.00 79.75 286 TYR A C 1
ATOM 2286 O O . TYR A 1 286 ? 7.956 13.514 16.453 1.00 79.75 286 TYR A O 1
ATOM 2294 N N . TYR A 1 287 ? 6.883 15.060 15.232 1.00 78.56 287 TYR A N 1
ATOM 2295 C CA . TYR A 1 287 ? 5.546 14.723 15.709 1.00 78.56 287 TYR A CA 1
ATOM 2296 C C . TYR A 1 287 ? 4.887 13.552 14.962 1.00 78.56 287 TYR A C 1
ATOM 2298 O O . TYR A 1 287 ? 3.784 13.147 15.334 1.00 78.56 287 TYR A O 1
ATOM 2306 N N . GLY A 1 288 ? 5.558 12.954 13.976 1.00 76.50 288 GLY A N 1
ATOM 2307 C CA . GLY A 1 288 ? 5.094 11.752 13.283 1.00 76.50 288 GLY A CA 1
ATOM 2308 C C . GLY A 1 288 ? 4.047 12.017 12.203 1.00 76.50 288 GLY A C 1
ATOM 2309 O O . GLY A 1 288 ? 3.295 11.111 11.850 1.00 76.50 288 GLY A O 1
ATOM 2310 N N . PHE A 1 289 ? 3.976 13.237 11.659 1.00 78.62 289 PHE A N 1
ATOM 2311 C CA . PHE A 1 289 ? 3.082 13.532 10.535 1.00 78.62 289 PHE A CA 1
ATOM 2312 C C . PHE A 1 289 ? 3.528 12.771 9.274 1.00 78.62 289 PHE A C 1
ATOM 2314 O O . PHE A 1 289 ? 2.690 12.328 8.493 1.00 78.62 289 PHE A O 1
ATOM 2321 N N . PHE A 1 290 ? 4.825 12.521 9.088 1.00 75.38 290 PHE A N 1
ATOM 2322 C CA . PHE A 1 290 ? 5.322 11.756 7.938 1.00 75.38 290 PHE A CA 1
ATOM 2323 C C . PHE A 1 290 ? 5.121 10.229 8.037 1.00 75.38 290 PHE A C 1
ATOM 2325 O O . PHE A 1 290 ? 5.506 9.510 7.115 1.00 75.38 290 PHE A O 1
ATOM 2332 N N . ASP A 1 291 ? 4.471 9.719 9.092 1.00 72.69 291 ASP A N 1
ATOM 2333 C CA . ASP A 1 291 ? 4.134 8.295 9.203 1.00 72.69 291 ASP A CA 1
ATOM 2334 C C . ASP A 1 291 ? 2.898 7.931 8.359 1.00 72.69 291 ASP A C 1
ATOM 2336 O O . ASP A 1 291 ? 1.745 8.217 8.698 1.00 72.69 291 ASP A O 1
ATOM 2340 N N . LEU A 1 292 ? 3.148 7.225 7.256 1.00 65.75 292 LEU A N 1
ATOM 2341 C CA . LEU A 1 292 ? 2.130 6.713 6.337 1.00 65.75 292 LEU A CA 1
ATOM 2342 C C . LEU A 1 292 ? 1.230 5.618 6.918 1.00 65.75 292 LEU A C 1
ATOM 2344 O O . LEU A 1 292 ? 0.228 5.257 6.305 1.00 65.75 292 LEU A O 1
ATOM 2348 N N . ASN A 1 293 ? 1.537 5.069 8.086 1.00 68.81 293 ASN A N 1
ATOM 2349 C CA . ASN A 1 293 ? 0.607 4.162 8.752 1.00 68.81 293 ASN A CA 1
ATOM 2350 C C . ASN A 1 293 ? -0.482 4.937 9.502 1.00 68.81 293 ASN A C 1
ATOM 2352 O O . ASN A 1 293 ? -1.576 4.413 9.700 1.00 68.81 293 ASN A O 1
ATOM 2356 N N . LEU A 1 294 ? -0.208 6.196 9.862 1.00 71.12 294 LEU A N 1
ATOM 2357 C CA . LEU A 1 294 ? -1.067 7.019 10.714 1.00 71.12 294 LEU A CA 1
ATOM 2358 C C . LEU A 1 294 ? -1.814 8.119 9.952 1.00 71.12 294 LEU A C 1
ATOM 2360 O O . LEU A 1 294 ? -2.634 8.819 10.544 1.00 71.12 294 LEU A O 1
ATOM 2364 N N . TYR A 1 295 ? -1.599 8.282 8.641 1.00 72.00 295 TYR A N 1
ATOM 2365 C CA . TYR A 1 295 ? -2.133 9.450 7.927 1.00 72.00 295 TYR A CA 1
ATOM 2366 C C . TYR A 1 295 ? -3.657 9.586 7.962 1.00 72.00 295 TYR A C 1
ATOM 2368 O O . TYR A 1 295 ? -4.175 10.701 7.976 1.00 72.00 295 TYR A O 1
ATOM 2376 N N . LYS A 1 296 ? -4.402 8.473 7.981 1.00 73.00 296 LYS A N 1
ATOM 2377 C CA . LYS A 1 296 ? -5.872 8.514 8.065 1.00 73.00 296 LYS A CA 1
ATOM 2378 C C . LYS A 1 296 ? -6.338 9.019 9.423 1.00 73.00 296 LYS A C 1
ATOM 2380 O O . LYS A 1 296 ? -7.312 9.759 9.497 1.00 73.00 296 LYS A O 1
ATOM 2385 N N . GLU A 1 297 ? -5.637 8.613 10.473 1.00 77.25 297 GLU A N 1
ATOM 2386 C CA . GLU A 1 297 ? -5.922 9.010 11.848 1.00 77.25 297 GLU A CA 1
ATOM 2387 C C . GLU A 1 297 ? -5.558 10.481 12.050 1.00 77.25 297 GLU A C 1
ATOM 2389 O O . GLU A 1 297 ? -6.354 11.235 12.601 1.00 77.25 297 GLU A O 1
ATOM 2394 N N . TRP A 1 298 ? -4.420 10.914 11.498 1.00 79.19 298 TRP A N 1
ATOM 2395 C CA . TRP A 1 298 ? -4.014 12.316 11.480 1.00 79.19 298 TRP A CA 1
ATOM 2396 C C . TRP A 1 298 ? -4.992 13.207 10.719 1.00 79.19 298 TRP A C 1
ATOM 2398 O O . TRP A 1 298 ? -5.412 14.225 11.259 1.00 79.19 298 TRP A O 1
ATOM 2408 N N . LEU A 1 299 ? -5.395 12.835 9.499 1.00 79.75 299 LEU A N 1
ATOM 2409 C CA . LEU A 1 299 ? -6.360 13.620 8.721 1.00 79.75 299 LEU A CA 1
ATOM 2410 C C . LEU A 1 299 ? -7.696 13.751 9.452 1.00 79.75 299 LEU A C 1
ATOM 2412 O O . LEU A 1 299 ? -8.183 14.865 9.611 1.00 79.75 299 LEU A O 1
ATOM 2416 N N . ALA A 1 300 ? -8.248 12.640 9.943 1.00 74.25 300 ALA A N 1
ATOM 2417 C CA . ALA A 1 300 ? -9.510 12.655 10.674 1.00 74.25 300 ALA A CA 1
ATOM 2418 C C . ALA A 1 300 ? -9.420 13.501 11.956 1.00 74.25 300 ALA A C 1
ATOM 2420 O O . ALA A 1 300 ? -10.339 14.251 12.273 1.00 74.25 300 ALA A O 1
ATOM 2421 N N . PHE A 1 301 ? -8.299 13.418 12.677 1.00 78.69 301 PHE A N 1
ATOM 2422 C CA . PHE A 1 301 ? -8.070 14.210 13.881 1.00 78.69 301 PHE A CA 1
ATOM 2423 C C . PHE A 1 301 ? -7.959 15.713 13.573 1.00 78.69 301 PHE A C 1
ATOM 2425 O O . PHE A 1 301 ? -8.621 16.521 14.221 1.00 78.69 301 PHE A O 1
ATOM 2432 N N . LEU A 1 302 ? -7.174 16.108 12.567 1.00 81.69 302 LEU A N 1
ATOM 2433 C CA . LEU A 1 302 ? -7.011 17.516 12.179 1.00 81.69 302 LEU A CA 1
ATOM 2434 C C . LEU A 1 302 ? -8.312 18.133 11.644 1.00 81.69 302 LEU A C 1
ATOM 2436 O O . LEU A 1 302 ? -8.611 19.290 11.955 1.00 81.69 302 LEU A O 1
ATOM 2440 N N . GLU A 1 303 ? -9.087 17.358 10.878 1.00 80.00 303 GLU A N 1
ATOM 2441 C CA . GLU A 1 303 ? -10.403 17.751 10.364 1.00 80.00 303 GLU A CA 1
ATOM 2442 C C . GLU A 1 303 ? -11.383 18.014 11.513 1.00 80.00 303 GLU A C 1
ATOM 2444 O O . GLU A 1 303 ? -12.012 19.074 11.547 1.00 80.00 303 GLU A O 1
ATOM 2449 N N . ASN A 1 304 ? -11.435 17.113 12.497 1.00 75.31 304 ASN A N 1
ATOM 2450 C CA . ASN A 1 304 ? -12.284 17.249 13.680 1.00 75.31 304 ASN A CA 1
ATOM 2451 C C . ASN A 1 304 ? -11.885 18.464 14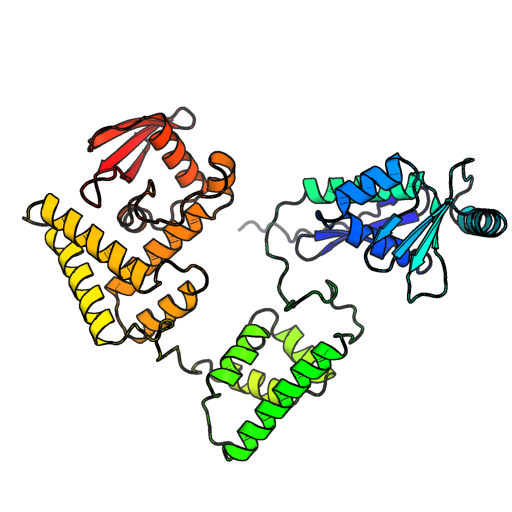.543 1.00 75.31 304 ASN A C 1
ATOM 2453 O O . ASN A 1 304 ? -12.728 19.239 14.995 1.00 75.31 304 ASN A O 1
ATOM 2457 N N . GLN A 1 305 ? -10.581 18.707 14.705 1.00 78.25 305 GLN A N 1
ATOM 2458 C CA . GLN A 1 305 ? -10.061 19.868 15.439 1.00 78.25 305 GLN A CA 1
ATOM 2459 C C . GLN A 1 305 ? -10.165 21.197 14.658 1.00 78.25 305 GLN A C 1
ATOM 2461 O O . GLN A 1 305 ? -9.797 22.249 15.178 1.00 78.25 305 GLN A O 1
ATOM 2466 N N . SER A 1 306 ? -10.693 21.184 13.427 1.00 82.06 306 SER A N 1
ATOM 2467 C CA . SER A 1 306 ? -10.894 22.373 12.585 1.00 82.06 306 SER A CA 1
ATOM 2468 C C . SER A 1 306 ? -9.609 23.150 12.235 1.00 82.06 306 SER A C 1
ATOM 2470 O O . SER A 1 306 ? -9.662 24.351 11.956 1.00 82.06 306 SER A O 1
ATOM 2472 N N . PHE A 1 307 ? -8.452 22.481 12.179 1.00 81.38 307 PHE A N 1
ATOM 2473 C CA . PHE A 1 307 ? -7.202 23.079 11.687 1.00 81.38 307 PHE A CA 1
ATOM 2474 C C . PHE A 1 307 ? -7.148 23.016 10.155 1.00 81.38 307 PHE A C 1
ATOM 2476 O O . PHE A 1 307 ? -6.491 22.153 9.573 1.00 81.38 307 PHE A O 1
ATOM 2483 N N . VAL A 1 308 ? -7.886 23.909 9.489 1.00 80.69 308 VAL A N 1
ATOM 2484 C CA . VAL A 1 308 ? -8.108 23.880 8.028 1.00 80.69 308 VAL A CA 1
ATOM 2485 C C . VAL A 1 308 ? -6.801 23.924 7.228 1.00 80.69 308 VAL A C 1
ATOM 2487 O O . VAL A 1 308 ? -6.610 23.097 6.334 1.00 80.69 308 VAL A O 1
ATOM 2490 N N . ASP A 1 309 ? -5.895 24.846 7.557 1.00 82.12 309 ASP A N 1
ATOM 2491 C CA . ASP A 1 309 ? -4.646 25.039 6.811 1.00 82.12 309 ASP A CA 1
ATOM 2492 C C . ASP A 1 309 ? -3.687 23.867 7.026 1.00 82.12 309 ASP A C 1
ATOM 2494 O O . ASP A 1 309 ? -3.174 23.297 6.060 1.00 82.12 309 ASP A O 1
ATOM 2498 N N . LEU A 1 310 ? -3.523 23.435 8.281 1.00 83.56 310 LEU A N 1
ATOM 2499 C CA . LEU A 1 310 ? -2.719 22.263 8.624 1.00 83.56 310 LEU A CA 1
ATOM 2500 C C . LEU A 1 310 ? -3.266 20.983 7.978 1.00 83.56 310 LEU A C 1
ATOM 2502 O O . LEU A 1 310 ? -2.490 20.177 7.474 1.00 83.56 310 LEU A O 1
ATOM 2506 N N . THR A 1 311 ? -4.590 20.821 7.906 1.00 84.25 311 THR A N 1
ATOM 2507 C CA . THR A 1 311 ? -5.237 19.698 7.205 1.00 84.25 311 THR A CA 1
ATOM 2508 C C . THR A 1 311 ? -4.926 19.724 5.709 1.00 84.25 311 THR A C 1
ATOM 2510 O O . THR A 1 311 ? -4.545 18.705 5.132 1.00 84.25 311 THR A O 1
ATOM 2513 N N . ALA A 1 312 ? -5.082 20.880 5.057 1.00 83.25 312 ALA A N 1
ATOM 2514 C CA . ALA A 1 312 ? -4.798 21.026 3.631 1.00 83.25 312 ALA A CA 1
ATOM 2515 C C . ALA A 1 312 ? -3.319 20.749 3.327 1.00 83.25 312 ALA A C 1
ATOM 2517 O O . ALA A 1 312 ? -3.001 20.007 2.395 1.00 83.25 312 ALA A O 1
ATOM 2518 N N . TYR A 1 313 ? -2.426 21.278 4.160 1.00 85.62 313 TYR A N 1
ATOM 2519 C CA . TYR A 1 313 ? -0.996 21.022 4.074 1.00 85.62 313 TYR A CA 1
ATOM 2520 C C . TYR A 1 313 ? -0.669 19.541 4.266 1.00 85.6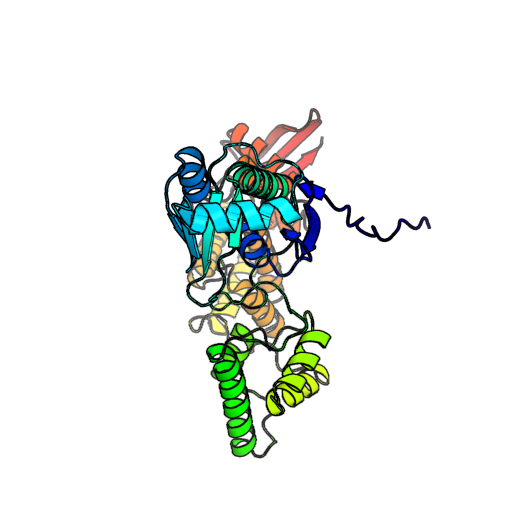2 313 TYR A C 1
ATOM 2522 O O . TYR A 1 313 ? 0.096 18.961 3.495 1.00 85.62 313 TYR A O 1
ATOM 2530 N N . TYR A 1 314 ? -1.320 18.897 5.234 1.00 85.94 314 TYR A N 1
ATOM 2531 C CA . TYR A 1 314 ? -1.113 17.489 5.512 1.00 85.94 314 TYR A CA 1
ATOM 2532 C C . TYR A 1 314 ? -1.558 16.582 4.361 1.00 85.94 314 TYR A C 1
ATOM 2534 O O . TYR A 1 314 ? -0.859 15.635 4.013 1.00 85.94 314 TYR A O 1
ATOM 2542 N N . ARG A 1 315 ? -2.653 16.910 3.666 1.00 85.38 315 ARG A N 1
ATOM 2543 C CA . ARG A 1 315 ? -3.053 16.183 2.446 1.00 85.38 315 ARG A CA 1
ATOM 2544 C C . ARG A 1 315 ? -1.984 16.233 1.349 1.00 85.38 315 ARG A C 1
ATOM 2546 O O . ARG A 1 315 ? -1.813 15.249 0.631 1.00 85.38 315 ARG A O 1
ATOM 2553 N N . ASN A 1 316 ? -1.247 17.338 1.225 1.00 86.06 316 ASN A N 1
ATOM 2554 C CA . ASN A 1 316 ? -0.133 17.429 0.275 1.00 86.06 316 ASN A CA 1
ATOM 2555 C C . ASN A 1 316 ? 1.045 16.553 0.695 1.00 86.06 316 ASN A C 1
ATOM 2557 O O . ASN A 1 316 ? 1.649 15.909 -0.157 1.00 86.06 316 ASN A O 1
ATOM 2561 N N . ILE A 1 317 ? 1.337 16.498 1.996 1.00 84.69 317 ILE A N 1
ATOM 2562 C CA . ILE A 1 317 ? 2.347 15.599 2.561 1.00 84.69 317 ILE A CA 1
ATOM 2563 C C . ILE A 1 317 ? 2.002 14.145 2.242 1.00 84.69 317 ILE A C 1
ATOM 2565 O O . ILE A 1 317 ? 2.827 13.435 1.674 1.00 84.69 317 ILE A O 1
ATOM 2569 N N . VAL A 1 318 ? 0.772 13.718 2.542 1.00 84.00 318 VAL A N 1
ATOM 2570 C CA . VAL A 1 318 ? 0.303 12.355 2.250 1.00 84.00 318 VAL A CA 1
ATOM 2571 C C . VAL A 1 318 ? 0.466 12.041 0.773 1.00 84.00 318 VAL A C 1
ATOM 2573 O O . VAL A 1 318 ? 1.010 11.006 0.418 1.00 84.00 318 VAL A O 1
ATOM 2576 N N . ARG A 1 319 ? 0.084 12.967 -0.105 1.00 85.12 319 ARG A N 1
ATOM 2577 C CA . ARG A 1 319 ? 0.194 12.747 -1.543 1.00 85.12 319 ARG A CA 1
ATOM 2578 C C . ARG A 1 319 ? 1.632 12.706 -2.058 1.00 85.12 319 ARG A C 1
ATOM 2580 O O . ARG A 1 319 ? 1.919 11.945 -2.981 1.00 85.12 319 ARG A O 1
ATOM 2587 N N . LEU A 1 320 ? 2.520 13.527 -1.501 1.00 85.31 320 LEU A N 1
ATOM 2588 C CA . LEU A 1 320 ? 3.953 13.463 -1.779 1.00 85.31 320 LEU A CA 1
ATOM 2589 C C . LEU A 1 320 ? 4.476 12.068 -1.425 1.00 85.31 320 LEU A C 1
ATOM 2591 O O . LEU A 1 320 ? 5.140 11.433 -2.239 1.00 85.31 320 LEU A O 1
ATOM 2595 N N . LEU A 1 321 ? 4.133 11.582 -0.236 1.00 80.62 321 LEU A N 1
ATOM 2596 C CA . LEU A 1 321 ? 4.547 10.277 0.256 1.00 80.62 321 LEU A CA 1
ATOM 2597 C C . LEU A 1 321 ? 3.943 9.122 -0.568 1.00 80.62 321 LEU A C 1
ATOM 2599 O O . LEU A 1 321 ? 4.685 8.231 -0.982 1.00 80.62 321 LEU A O 1
ATOM 2603 N N . ASP A 1 322 ? 2.650 9.184 -0.907 1.00 83.94 322 ASP A N 1
ATOM 2604 C CA . ASP A 1 322 ? 1.976 8.240 -1.812 1.00 83.94 322 ASP A CA 1
ATOM 2605 C C . ASP A 1 322 ? 2.684 8.175 -3.169 1.00 83.94 322 ASP A C 1
ATOM 2607 O O . ASP A 1 322 ? 2.909 7.095 -3.712 1.00 83.94 322 ASP A O 1
ATOM 2611 N N . TYR A 1 323 ? 3.083 9.327 -3.715 1.00 86.56 323 TYR A N 1
ATOM 2612 C CA . TYR A 1 323 ? 3.836 9.378 -4.961 1.00 86.56 323 TYR A CA 1
ATOM 2613 C C . TYR A 1 323 ? 5.185 8.649 -4.848 1.00 86.56 323 TYR A C 1
ATOM 2615 O O . TYR A 1 323 ? 5.525 7.863 -5.733 1.00 86.56 323 TYR A O 1
ATOM 2623 N N . TYR A 1 324 ? 5.949 8.837 -3.770 1.00 83.06 324 TYR A N 1
ATOM 2624 C CA . TYR A 1 324 ? 7.231 8.133 -3.614 1.00 83.06 324 TYR A CA 1
ATOM 2625 C C . TYR A 1 324 ? 7.081 6.633 -3.375 1.00 83.06 324 TYR A C 1
ATOM 2627 O O . TYR A 1 324 ? 8.001 5.874 -3.690 1.00 83.06 324 TYR A O 1
ATOM 2635 N N . GLN A 1 325 ? 5.926 6.201 -2.871 1.00 80.31 325 GLN A N 1
ATOM 2636 C CA . GLN A 1 325 ? 5.574 4.790 -2.770 1.00 80.31 325 GLN A CA 1
ATOM 2637 C C . GLN A 1 325 ? 4.918 4.227 -4.032 1.00 80.31 325 GLN A C 1
ATOM 2639 O O . GLN A 1 325 ? 4.822 3.008 -4.150 1.00 80.31 325 GLN A O 1
ATOM 2644 N N . SER A 1 326 ? 4.509 5.070 -4.980 1.00 84.06 326 SER A N 1
ATOM 2645 C CA . SER A 1 326 ? 3.801 4.640 -6.184 1.00 84.06 326 SER A CA 1
ATOM 2646 C C . SER A 1 326 ? 4.640 3.728 -7.081 1.00 84.06 326 SER A C 1
ATOM 2648 O O . SER A 1 326 ? 5.856 3.908 -7.233 1.00 84.06 326 SER A O 1
ATOM 2650 N N . ASP A 1 327 ? 3.973 2.769 -7.727 1.00 85.94 327 ASP A N 1
ATOM 2651 C CA . ASP A 1 327 ? 4.597 1.854 -8.685 1.00 85.94 327 ASP A CA 1
ATOM 2652 C C . ASP A 1 327 ? 5.259 2.627 -9.833 1.00 85.94 327 ASP A C 1
ATOM 2654 O O . ASP A 1 327 ? 6.344 2.266 -10.289 1.00 85.94 327 ASP A O 1
ATOM 2658 N N . GLU A 1 328 ? 4.637 3.717 -10.284 1.00 89.38 328 GLU A N 1
ATOM 2659 C CA . GLU A 1 328 ? 5.135 4.561 -11.365 1.00 89.38 328 GLU A CA 1
ATOM 2660 C C . GLU A 1 328 ? 6.510 5.155 -11.048 1.00 89.38 328 GLU A C 1
ATOM 2662 O O . GLU A 1 328 ? 7.402 5.149 -11.899 1.00 89.38 328 GLU A O 1
ATOM 2667 N N . ARG A 1 329 ? 6.706 5.636 -9.815 1.00 87.88 329 ARG A N 1
ATOM 2668 C CA . ARG A 1 329 ? 7.990 6.173 -9.355 1.00 87.88 329 ARG A CA 1
ATOM 2669 C C . ARG A 1 329 ? 9.006 5.050 -9.146 1.00 87.88 329 ARG A C 1
ATOM 2671 O O . ARG A 1 329 ? 10.157 5.170 -9.580 1.00 87.88 329 ARG A O 1
ATOM 2678 N N . GLN A 1 330 ? 8.590 3.948 -8.517 1.00 85.94 330 GLN A N 1
ATOM 2679 C CA . GLN A 1 330 ? 9.467 2.808 -8.224 1.00 85.94 330 GLN A CA 1
ATOM 2680 C C . GLN A 1 330 ? 9.989 2.111 -9.485 1.00 85.94 330 GLN A C 1
ATOM 2682 O O . GLN A 1 330 ? 11.130 1.654 -9.501 1.00 85.94 330 GLN A O 1
ATOM 2687 N N . GLN A 1 331 ? 9.212 2.074 -10.568 1.00 84.12 331 GLN A N 1
ATOM 2688 C CA . GLN A 1 331 ? 9.663 1.521 -11.849 1.00 84.12 331 GLN A CA 1
ATOM 2689 C C . GLN A 1 331 ? 10.867 2.270 -12.437 1.00 84.12 331 GLN A C 1
ATOM 2691 O O . GLN A 1 331 ? 11.674 1.663 -13.140 1.00 84.12 331 GLN A O 1
ATOM 2696 N N . ILE A 1 332 ? 10.997 3.572 -12.161 1.00 84.50 332 ILE A N 1
ATOM 2697 C CA . ILE A 1 332 ? 12.070 4.414 -12.709 1.00 84.50 332 ILE A CA 1
ATOM 2698 C C . ILE A 1 332 ? 13.270 4.481 -11.757 1.00 84.50 332 ILE A C 1
ATOM 2700 O O . ILE A 1 332 ? 14.412 4.385 -12.204 1.00 84.50 332 ILE A O 1
ATOM 2704 N N . PHE A 1 333 ? 13.024 4.644 -10.455 1.00 82.50 333 PHE A N 1
ATOM 2705 C CA . PHE A 1 333 ? 14.072 4.946 -9.469 1.00 82.50 333 PHE A CA 1
ATOM 2706 C C . PHE A 1 333 ? 14.282 3.866 -8.405 1.00 82.50 333 PHE A C 1
ATOM 2708 O O . PHE A 1 333 ? 15.190 3.993 -7.585 1.00 82.50 333 PHE A O 1
ATOM 2715 N N . GLY A 1 334 ? 13.454 2.821 -8.390 1.00 79.88 334 GLY A N 1
ATOM 2716 C CA . GLY A 1 334 ? 13.412 1.836 -7.313 1.00 79.88 334 GLY A CA 1
ATOM 2717 C C . GLY A 1 334 ? 12.776 2.372 -6.027 1.00 79.88 334 GLY A C 1
ATOM 2718 O O . GLY A 1 334 ? 12.199 3.465 -5.984 1.00 79.88 334 GLY A O 1
ATOM 2719 N N . THR A 1 335 ? 12.875 1.576 -4.964 1.00 74.06 335 THR A N 1
ATOM 2720 C CA . THR A 1 335 ? 12.412 1.945 -3.621 1.00 74.06 335 THR A CA 1
ATOM 2721 C C . THR A 1 335 ? 13.241 3.107 -3.075 1.00 74.06 335 THR A C 1
ATOM 2723 O O . THR A 1 335 ? 14.451 3.178 -3.297 1.00 74.06 335 THR A O 1
ATOM 2726 N N . LEU A 1 336 ? 12.589 4.036 -2.375 1.00 68.88 336 LEU A N 1
ATOM 2727 C CA . LEU A 1 336 ? 13.268 5.158 -1.737 1.00 68.88 336 LEU A CA 1
ATOM 2728 C C . LEU A 1 336 ? 14.310 4.633 -0.732 1.00 68.88 336 LEU A C 1
ATOM 2730 O O . LEU A 1 336 ? 13.994 3.792 0.103 1.00 68.88 336 LEU A O 1
ATOM 2734 N N . ALA A 1 337 ? 15.552 5.109 -0.833 1.00 54.72 337 ALA A N 1
ATOM 2735 C CA . ALA A 1 337 ? 16.646 4.693 0.050 1.00 54.72 337 ALA A CA 1
ATOM 2736 C C . ALA A 1 337 ? 16.798 5.584 1.298 1.00 54.72 337 ALA A C 1
ATOM 2738 O O . ALA A 1 337 ? 17.667 5.322 2.125 1.00 54.72 337 ALA A O 1
ATOM 2739 N N . THR A 1 338 ? 16.006 6.656 1.403 1.00 53.44 338 THR A N 1
ATOM 2740 C CA . THR A 1 338 ? 16.049 7.621 2.507 1.00 53.44 338 THR A CA 1
ATOM 2741 C C . THR A 1 338 ? 14.686 7.710 3.171 1.00 53.44 338 THR A C 1
ATOM 2743 O O . THR A 1 338 ? 13.672 7.792 2.482 1.00 53.44 338 THR A O 1
ATOM 2746 N N . ASP A 1 339 ? 14.681 7.736 4.500 1.00 53.75 339 ASP A N 1
ATOM 2747 C CA . ASP A 1 339 ? 13.482 7.982 5.303 1.00 53.75 339 ASP A CA 1
ATOM 2748 C C . ASP A 1 339 ? 13.187 9.493 5.425 1.00 53.75 339 ASP A C 1
ATOM 2750 O O . ASP A 1 339 ? 12.209 9.895 6.046 1.00 53.75 339 ASP A O 1
ATOM 2754 N N . GLN A 1 340 ? 14.033 10.359 4.843 1.00 55.34 340 GLN A N 1
ATOM 2755 C CA . GLN A 1 340 ? 13.946 11.811 5.009 1.00 55.34 340 GLN A CA 1
ATOM 2756 C C . GLN A 1 340 ? 13.160 12.487 3.879 1.00 55.34 340 GLN A C 1
ATOM 2758 O O . GLN A 1 340 ? 13.587 12.536 2.725 1.00 55.34 340 GLN A O 1
ATOM 2763 N N . VAL A 1 341 ? 12.043 13.118 4.248 1.00 62.06 341 VAL A N 1
ATOM 2764 C CA . VAL A 1 341 ? 11.166 13.902 3.353 1.00 62.06 341 VAL A CA 1
ATOM 2765 C C . VAL A 1 341 ? 11.838 15.197 2.851 1.00 62.06 341 VAL A C 1
ATOM 2767 O O . VAL A 1 341 ? 11.442 15.788 1.841 1.00 62.06 341 VAL A O 1
ATOM 2770 N N . VAL A 1 342 ? 12.899 15.644 3.530 1.00 61.59 342 VAL A N 1
ATOM 2771 C CA . VAL A 1 342 ? 13.598 16.915 3.262 1.00 61.59 342 VAL A CA 1
ATOM 2772 C C . VAL A 1 342 ? 14.471 16.873 1.992 1.00 61.59 342 VAL A C 1
ATOM 2774 O O . VAL A 1 342 ? 14.721 17.919 1.393 1.00 61.59 342 VAL A O 1
ATOM 2777 N N . ASP A 1 343 ? 14.801 15.693 1.469 1.00 68.06 343 ASP A N 1
ATOM 2778 C CA . ASP A 1 343 ? 15.629 15.555 0.255 1.00 68.06 343 ASP A CA 1
ATOM 2779 C C . ASP A 1 343 ? 14.818 15.258 -1.017 1.00 68.06 343 ASP A C 1
ATOM 2781 O O . ASP A 1 343 ? 15.368 14.965 -2.082 1.00 68.06 343 ASP A O 1
ATOM 2785 N N . LEU A 1 344 ? 13.490 15.311 -0.920 1.00 80.62 344 LEU A N 1
ATOM 2786 C CA . LEU A 1 344 ? 12.602 14.892 -1.994 1.00 80.62 344 LEU A CA 1
ATOM 2787 C C . LEU A 1 344 ? 12.546 15.924 -3.145 1.00 80.62 344 LEU A C 1
ATOM 2789 O O . LEU A 1 344 ? 12.379 17.118 -2.889 1.00 80.62 344 LEU A O 1
ATOM 2793 N N . PRO A 1 345 ? 12.631 15.487 -4.421 1.00 85.31 345 PRO A N 1
ATOM 2794 C CA . PRO A 1 345 ? 12.639 16.370 -5.594 1.00 85.31 345 PRO A CA 1
ATOM 2795 C C . PRO A 1 345 ? 11.450 17.317 -5.778 1.00 85.31 345 PRO A C 1
ATOM 2797 O O . PRO A 1 345 ? 11.594 18.324 -6.467 1.00 85.31 345 PRO A O 1
ATOM 2800 N N . PHE A 1 346 ? 10.274 17.013 -5.232 1.00 87.38 346 PHE A N 1
ATOM 2801 C CA . PHE A 1 346 ? 9.076 17.844 -5.385 1.00 87.38 346 PHE A CA 1
ATOM 2802 C C . PHE A 1 346 ? 8.844 18.711 -4.158 1.00 87.38 346 PHE A C 1
ATOM 2804 O O . PHE A 1 346 ? 8.881 18.214 -3.034 1.00 87.38 346 PHE A O 1
ATOM 2811 N N . ALA A 1 347 ? 8.539 19.987 -4.391 1.00 86.88 347 ALA A N 1
ATOM 2812 C CA . ALA A 1 347 ? 8.079 20.871 -3.332 1.00 86.88 347 ALA A CA 1
ATOM 2813 C C . ALA A 1 347 ? 6.635 20.551 -2.941 1.00 86.88 347 ALA A C 1
ATOM 2815 O O . ALA A 1 347 ? 5.847 20.116 -3.787 1.00 86.88 347 ALA A O 1
ATOM 2816 N N . LEU A 1 348 ? 6.242 20.807 -1.691 1.00 83.12 348 LEU A N 1
ATOM 2817 C CA . LEU A 1 348 ? 4.853 20.565 -1.293 1.00 83.12 348 LEU A CA 1
ATOM 2818 C C . LEU A 1 348 ? 3.882 21.523 -1.984 1.00 83.12 348 LEU A C 1
ATOM 2820 O O . LEU A 1 348 ? 2.760 21.130 -2.312 1.00 83.12 348 LEU A O 1
ATOM 2824 N N . GLU A 1 349 ? 4.308 22.750 -2.301 1.00 81.12 349 GLU A N 1
ATOM 2825 C CA . GLU A 1 349 ? 3.472 23.690 -3.055 1.00 81.12 349 GLU A CA 1
ATOM 2826 C C . GLU A 1 349 ? 3.147 23.206 -4.470 1.00 81.12 349 GLU A C 1
ATOM 2828 O O . GLU A 1 349 ? 2.156 23.657 -5.052 1.00 81.12 349 GLU A O 1
ATOM 2833 N N . TRP A 1 350 ? 3.919 22.263 -5.022 1.00 86.62 350 TRP A N 1
ATOM 2834 C CA . TRP A 1 350 ? 3.592 21.658 -6.308 1.00 86.62 350 TRP A CA 1
ATOM 2835 C C . TRP A 1 350 ? 2.204 21.003 -6.275 1.00 86.62 350 TRP A C 1
ATOM 2837 O O . TRP A 1 350 ? 1.450 21.133 -7.240 1.00 86.62 350 TRP A O 1
ATOM 2847 N N . PHE A 1 351 ? 1.827 20.367 -5.159 1.00 84.00 351 PHE A N 1
ATOM 2848 C CA . PHE A 1 351 ? 0.545 19.663 -5.008 1.00 84.00 351 PHE A CA 1
ATOM 2849 C C . PHE A 1 351 ? -0.636 20.619 -4.843 1.00 84.00 351 PHE A C 1
ATOM 2851 O O . PHE A 1 351 ? -1.738 20.300 -5.288 1.00 84.00 351 PHE A O 1
ATOM 2858 N N . ASN A 1 352 ? -0.393 21.824 -4.316 1.00 78.88 352 ASN A N 1
ATOM 2859 C CA . ASN A 1 352 ? -1.381 22.905 -4.329 1.00 78.88 352 ASN A CA 1
ATOM 2860 C C . ASN A 1 352 ? -1.675 23.375 -5.758 1.00 78.88 352 ASN A C 1
ATOM 2862 O O . ASN A 1 352 ? -2.824 23.629 -6.112 1.00 78.88 352 ASN A O 1
ATOM 2866 N N . GLN A 1 353 ? -0.636 23.491 -6.588 1.00 78.81 353 GLN A N 1
ATOM 2867 C CA . GLN A 1 353 ? -0.772 23.944 -7.975 1.00 78.81 353 GLN A CA 1
ATOM 2868 C C . GLN A 1 353 ? -1.277 22.835 -8.909 1.00 78.81 353 GLN A C 1
ATOM 2870 O O . GLN A 1 353 ? -1.928 23.126 -9.911 1.00 78.81 353 GLN A O 1
ATOM 2875 N N . ASN A 1 354 ? -0.996 21.570 -8.581 1.00 80.06 354 ASN A N 1
ATOM 2876 C CA . ASN A 1 354 ? -1.274 20.403 -9.419 1.00 80.06 354 ASN A CA 1
ATOM 2877 C C . ASN A 1 354 ? -2.039 19.294 -8.659 1.00 80.06 354 ASN A C 1
ATOM 2879 O O . ASN A 1 354 ? -1.602 18.139 -8.629 1.00 80.06 354 ASN A O 1
ATOM 2883 N N . PRO A 1 355 ? -3.229 19.579 -8.098 1.00 72.88 355 PRO A N 1
ATOM 2884 C CA . PRO A 1 355 ? -3.968 18.661 -7.227 1.00 72.88 355 PRO A CA 1
ATOM 2885 C C . PRO A 1 355 ? -4.605 17.472 -7.961 1.00 72.88 355 PRO A C 1
ATOM 2887 O O . PRO A 1 355 ? -5.345 16.694 -7.369 1.00 72.88 355 PRO A O 1
ATOM 2890 N N . THR A 1 356 ? -4.361 17.272 -9.250 1.00 76.25 356 THR A N 1
ATOM 2891 C CA . THR A 1 356 ? -4.868 16.112 -10.007 1.00 76.25 356 THR A CA 1
ATOM 2892 C C . THR A 1 356 ? -3.802 15.505 -10.904 1.00 76.25 356 THR A C 1
ATOM 2894 O O . THR A 1 356 ? -4.120 14.692 -11.763 1.00 76.25 356 THR A O 1
ATOM 2897 N N . ALA A 1 357 ? -2.544 15.910 -10.743 1.00 78.62 357 ALA A N 1
ATOM 2898 C CA . ALA A 1 357 ? -1.481 15.376 -11.568 1.00 78.62 357 ALA A CA 1
ATOM 2899 C C . ALA A 1 357 ? -1.254 13.886 -11.274 1.00 78.62 357 ALA A C 1
ATOM 2901 O O . ALA A 1 357 ? -1.261 13.448 -10.118 1.00 78.62 357 ALA A O 1
ATOM 2902 N N . GLU A 1 358 ? -1.113 13.133 -12.363 1.00 87.19 358 GLU A N 1
ATOM 2903 C CA . GLU A 1 358 ? -0.949 11.684 -12.378 1.00 87.19 358 GLU A CA 1
ATOM 2904 C C . GLU A 1 358 ? 0.480 11.299 -11.973 1.00 87.19 358 GLU A C 1
ATOM 2906 O O . GLU A 1 358 ? 1.446 11.941 -12.395 1.00 87.19 358 GLU A O 1
ATOM 2911 N N . PHE A 1 359 ? 0.636 10.217 -11.208 1.00 89.81 359 PHE A N 1
ATOM 2912 C CA . PHE A 1 359 ? 1.949 9.765 -10.733 1.00 89.81 359 PHE A CA 1
ATOM 2913 C C . PHE A 1 359 ? 2.893 9.352 -11.869 1.00 89.81 359 PHE A C 1
ATOM 2915 O O . PHE A 1 359 ? 4.082 9.652 -11.811 1.00 89.81 359 PHE A O 1
ATOM 2922 N N . ALA A 1 360 ? 2.372 8.780 -12.960 1.00 86.19 360 ALA A N 1
ATOM 2923 C CA . ALA A 1 360 ? 3.160 8.486 -14.162 1.00 86.19 360 ALA A CA 1
ATOM 2924 C C . ALA A 1 360 ? 3.778 9.750 -14.784 1.00 86.19 360 ALA A C 1
ATOM 2926 O O . ALA A 1 360 ? 4.931 9.749 -15.234 1.00 86.19 360 ALA A O 1
ATOM 2927 N N . TRP A 1 361 ? 3.013 10.848 -14.793 1.00 88.56 361 TRP A N 1
ATOM 2928 C CA . TRP A 1 361 ? 3.527 12.145 -15.207 1.00 88.56 361 TRP A CA 1
ATOM 2929 C C . TRP A 1 361 ? 4.589 12.594 -14.193 1.00 88.56 361 TRP A C 1
ATOM 2931 O O . TRP A 1 361 ? 5.743 12.766 -14.570 1.00 88.56 361 TRP A O 1
ATOM 2941 N N . MET A 1 362 ? 4.284 12.648 -12.900 1.00 91.81 362 MET A N 1
ATOM 2942 C CA . MET A 1 362 ? 5.267 13.038 -11.878 1.00 91.81 362 MET A CA 1
ATOM 2943 C C . MET A 1 362 ? 6.614 12.299 -11.976 1.00 91.81 362 MET A C 1
ATOM 2945 O O . MET A 1 362 ? 7.658 12.950 -12.020 1.00 91.81 362 MET A O 1
ATOM 2949 N N . ALA A 1 363 ? 6.595 10.975 -12.138 1.00 90.50 363 ALA A N 1
ATOM 2950 C CA . ALA A 1 363 ? 7.789 10.142 -12.306 1.00 90.50 363 ALA A CA 1
ATOM 2951 C C . ALA A 1 363 ? 8.628 10.557 -13.523 1.00 90.50 363 ALA A C 1
ATOM 2953 O O . ALA A 1 363 ? 9.861 10.623 -13.478 1.00 90.50 363 ALA A O 1
ATOM 2954 N N . SER A 1 364 ? 7.953 10.937 -14.605 1.00 90.12 364 SER A N 1
ATOM 2955 C CA . SER A 1 364 ? 8.603 11.497 -15.783 1.00 90.12 364 SER A CA 1
ATOM 2956 C C . SER A 1 364 ? 9.182 12.898 -15.525 1.00 90.12 364 SER A C 1
ATOM 2958 O O . SER A 1 364 ? 10.247 13.208 -16.062 1.00 90.12 364 SER A O 1
ATOM 2960 N N . VAL A 1 365 ? 8.536 13.744 -14.700 1.00 91.31 365 VAL A N 1
ATOM 2961 C CA . VAL A 1 365 ? 9.095 15.056 -14.299 1.00 91.31 365 VAL A CA 1
ATOM 2962 C C . VAL A 1 365 ? 10.388 14.845 -13.517 1.00 91.31 365 VAL A C 1
ATOM 2964 O O . VAL A 1 365 ? 11.400 15.469 -13.830 1.00 91.31 365 VAL A O 1
ATOM 2967 N N . GLU A 1 366 ? 10.340 13.977 -12.500 1.00 92.00 366 GLU A N 1
ATOM 2968 C CA . GLU A 1 366 ? 11.454 13.693 -11.592 1.00 92.00 366 GLU A CA 1
ATOM 2969 C C . GLU A 1 366 ? 12.649 13.185 -12.399 1.00 92.00 366 GLU A C 1
ATOM 2971 O O . GLU A 1 366 ? 13.773 13.642 -12.202 1.00 92.00 366 GLU A O 1
ATOM 2976 N N . SER A 1 367 ? 12.397 12.335 -13.401 1.00 90.50 367 SER A N 1
ATOM 2977 C CA . SER A 1 367 ? 13.436 11.830 -14.305 1.00 90.50 367 SER A CA 1
ATOM 2978 C C . SER A 1 367 ? 14.107 12.949 -15.085 1.00 90.50 367 SER A C 1
ATOM 2980 O O . SER A 1 367 ? 15.335 13.017 -15.151 1.00 90.50 367 SER A O 1
ATOM 2982 N N . VAL A 1 368 ? 13.325 13.874 -15.641 1.00 89.94 368 VAL A N 1
ATOM 2983 C CA . VAL A 1 368 ? 13.874 15.038 -16.342 1.00 89.94 368 VAL A CA 1
ATOM 2984 C C . VAL A 1 368 ? 14.679 15.920 -15.389 1.00 89.94 368 VAL A C 1
ATOM 2986 O O . VAL A 1 368 ? 15.757 16.374 -15.763 1.00 89.94 368 VAL A O 1
ATOM 2989 N N . PHE A 1 369 ? 14.181 16.156 -14.177 1.00 90.69 369 PHE A N 1
ATOM 2990 C CA . PHE A 1 369 ? 14.846 16.989 -13.179 1.00 90.69 369 PHE A CA 1
ATOM 2991 C C . PHE A 1 369 ? 16.199 16.409 -12.747 1.00 90.69 369 PHE A C 1
ATOM 2993 O O . PHE A 1 369 ? 17.210 17.111 -12.803 1.00 90.69 369 PHE A O 1
ATOM 3000 N N . ILE A 1 370 ? 16.232 15.118 -12.400 1.00 88.19 370 ILE A N 1
ATOM 3001 C CA . ILE A 1 370 ? 17.452 14.407 -11.996 1.00 88.19 370 ILE A CA 1
ATOM 3002 C C . ILE A 1 370 ? 18.476 14.406 -13.138 1.00 88.19 370 ILE A C 1
ATOM 3004 O O . ILE A 1 370 ? 19.639 14.743 -12.921 1.00 88.19 370 ILE A O 1
ATOM 3008 N N . ASN A 1 371 ? 18.041 14.108 -14.367 1.00 85.94 371 ASN A N 1
ATOM 3009 C CA . ASN A 1 371 ? 18.920 14.071 -15.539 1.00 85.94 371 ASN A CA 1
ATOM 3010 C C . ASN A 1 371 ? 19.403 15.458 -15.984 1.00 85.94 371 ASN A C 1
ATOM 3012 O O . ASN A 1 371 ? 20.458 15.579 -16.606 1.00 85.94 371 ASN A O 1
ATOM 3016 N N . ALA A 1 372 ? 18.639 16.514 -15.701 1.00 83.38 372 ALA A N 1
ATOM 3017 C CA . ALA A 1 372 ? 19.036 17.877 -16.032 1.00 83.38 372 ALA A CA 1
ATOM 3018 C C . ALA A 1 372 ? 20.155 18.408 -15.124 1.00 83.38 372 ALA A C 1
ATOM 3020 O O . ALA A 1 372 ? 20.745 19.434 -15.461 1.00 83.38 372 ALA A O 1
ATOM 3021 N N . HIS A 1 373 ? 20.439 17.737 -13.998 1.00 80.25 373 HIS A N 1
ATOM 3022 C CA . HIS A 1 373 ? 21.441 18.149 -13.012 1.00 80.25 373 HIS A CA 1
ATOM 3023 C C . HIS A 1 373 ? 21.328 19.639 -12.658 1.00 80.25 373 HIS A C 1
ATOM 3025 O O . HIS A 1 373 ? 22.311 20.380 -12.695 1.00 80.25 373 HIS A O 1
ATOM 3031 N N . ALA A 1 374 ? 20.108 20.101 -12.366 1.00 78.25 374 ALA A N 1
ATOM 3032 C CA . ALA A 1 374 ? 19.863 21.499 -12.036 1.00 78.25 374 ALA A CA 1
ATOM 3033 C C . ALA A 1 374 ? 20.704 21.916 -10.816 1.00 78.25 374 ALA A C 1
ATOM 3035 O O . ALA A 1 374 ? 20.587 21.328 -9.746 1.00 78.25 374 ALA A O 1
ATOM 3036 N N . THR A 1 375 ? 21.553 22.935 -10.975 1.00 80.19 375 THR A N 1
ATOM 3037 C CA . THR A 1 375 ? 22.452 23.428 -9.911 1.00 80.19 375 THR A CA 1
ATOM 3038 C C . THR A 1 375 ? 22.006 24.757 -9.300 1.00 80.19 375 THR A C 1
ATOM 3040 O O . THR A 1 375 ? 22.558 25.191 -8.287 1.00 80.19 375 THR A O 1
ATOM 3043 N N . ALA A 1 376 ? 20.988 25.402 -9.877 1.00 83.62 376 ALA A N 1
ATOM 3044 C CA . ALA A 1 376 ? 20.452 26.678 -9.418 1.00 83.62 376 ALA A CA 1
ATOM 3045 C C . ALA A 1 376 ? 18.924 26.743 -9.562 1.00 83.62 376 ALA A C 1
ATOM 3047 O O . ALA A 1 376 ? 18.334 26.037 -10.381 1.00 83.62 376 ALA A O 1
ATOM 3048 N N . ALA A 1 377 ? 18.303 27.618 -8.767 1.00 85.88 377 ALA A N 1
ATOM 3049 C CA . ALA A 1 377 ? 16.891 27.960 -8.902 1.00 85.88 377 ALA A CA 1
ATOM 3050 C C . ALA A 1 377 ? 16.638 28.709 -10.222 1.00 85.88 377 ALA A C 1
ATOM 3052 O O . ALA A 1 377 ? 17.518 29.407 -10.733 1.00 85.88 377 ALA A O 1
ATOM 3053 N N . GLY A 1 378 ? 15.434 28.570 -10.771 1.00 87.56 378 GLY A N 1
ATOM 3054 C CA . GLY A 1 378 ? 15.035 29.151 -12.049 1.00 87.56 378 GLY A CA 1
ATOM 3055 C C . GLY A 1 378 ? 14.275 28.158 -12.923 1.00 87.56 378 GLY A C 1
ATOM 3056 O O . GLY A 1 378 ? 13.689 27.194 -12.434 1.00 87.56 378 GLY A O 1
ATOM 3057 N N . SER A 1 379 ? 14.269 28.393 -14.234 1.00 92.12 379 SER A N 1
ATOM 3058 C CA . SER A 1 379 ? 13.586 27.517 -15.187 1.00 92.12 379 SER A CA 1
ATOM 3059 C C . SER A 1 379 ? 14.566 26.603 -15.915 1.00 92.12 379 SER A C 1
ATOM 3061 O O . SER A 1 379 ? 15.474 27.069 -16.603 1.00 92.12 379 SER A O 1
ATOM 3063 N N . VAL A 1 380 ? 14.326 25.299 -15.831 1.00 90.19 380 VAL A N 1
ATOM 3064 C CA . VAL A 1 380 ? 15.045 24.262 -16.573 1.00 90.19 380 VAL A CA 1
ATOM 3065 C C . VAL A 1 380 ? 14.202 23.854 -17.774 1.00 90.19 380 VAL A C 1
ATOM 3067 O O . VAL A 1 380 ? 13.022 23.536 -17.640 1.00 90.19 380 VAL A O 1
ATOM 3070 N N . PHE A 1 381 ? 14.794 23.855 -18.967 1.00 89.81 381 PHE A N 1
ATOM 3071 C CA . PHE A 1 381 ? 14.119 23.417 -20.187 1.00 89.81 381 PHE A CA 1
ATOM 3072 C C . PHE A 1 381 ? 14.700 22.094 -20.660 1.00 89.81 381 PHE A C 1
ATOM 3074 O O . PHE A 1 381 ? 15.909 21.973 -20.831 1.00 89.81 381 PHE A O 1
ATOM 3081 N N . SER A 1 382 ? 13.832 21.126 -20.925 1.00 91.31 382 SER A N 1
ATOM 3082 C CA . SER A 1 382 ? 14.233 19.811 -21.415 1.00 91.31 382 SER A CA 1
ATOM 3083 C C . SER A 1 382 ? 13.199 19.257 -22.395 1.00 91.31 382 SER A C 1
ATOM 3085 O O . SER A 1 382 ? 12.338 19.989 -22.896 1.00 91.31 382 SER A O 1
ATOM 3087 N N . ARG A 1 383 ? 13.297 17.966 -22.710 1.00 87.00 383 ARG A N 1
ATOM 3088 C CA . ARG A 1 383 ? 12.329 17.241 -23.527 1.00 87.00 383 ARG A CA 1
ATOM 3089 C C . ARG A 1 383 ? 11.778 16.043 -22.772 1.00 87.00 383 ARG A C 1
ATOM 3091 O O . ARG A 1 383 ? 12.539 15.289 -22.179 1.00 87.00 383 ARG A O 1
ATOM 3098 N N . LEU A 1 384 ? 10.470 15.845 -22.878 1.00 85.88 384 LEU A N 1
ATOM 3099 C CA . LEU A 1 384 ? 9.771 14.659 -22.403 1.00 85.88 384 LEU A CA 1
ATOM 3100 C C . LEU A 1 384 ? 8.845 14.165 -23.515 1.00 85.88 384 LEU A C 1
ATOM 3102 O O . LEU A 1 384 ? 8.062 14.943 -24.054 1.00 85.88 384 LEU A O 1
ATOM 3106 N N . ASN A 1 385 ? 8.970 12.894 -23.907 1.00 84.75 385 ASN A N 1
ATOM 3107 C CA . ASN A 1 385 ? 8.200 12.297 -25.009 1.00 84.75 385 ASN A CA 1
ATOM 3108 C C . ASN A 1 385 ? 8.242 13.124 -26.313 1.00 84.75 385 ASN A C 1
ATOM 3110 O O . ASN A 1 385 ? 7.255 13.252 -27.032 1.00 84.75 385 ASN A O 1
ATOM 3114 N N . GLY A 1 386 ? 9.399 13.730 -26.606 1.00 84.44 386 GLY A N 1
ATOM 3115 C CA . GLY A 1 386 ? 9.611 14.567 -27.792 1.00 84.44 386 GLY A CA 1
ATOM 3116 C C . GLY A 1 386 ? 9.046 15.991 -27.705 1.00 84.44 386 GLY A C 1
ATOM 3117 O O . GLY A 1 386 ? 9.352 16.801 -28.578 1.00 84.44 386 GLY A O 1
ATOM 3118 N N . GLN A 1 387 ? 8.295 16.333 -26.655 1.00 89.00 387 GLN A N 1
ATOM 3119 C CA . GLN A 1 387 ? 7.774 17.681 -26.416 1.00 89.00 387 GLN A CA 1
ATOM 3120 C C . GLN A 1 387 ? 8.700 18.471 -25.491 1.00 89.00 387 GLN A C 1
ATOM 3122 O O . GLN A 1 387 ? 9.347 17.902 -24.609 1.00 89.00 387 GLN A O 1
ATOM 3127 N N . ARG A 1 388 ? 8.790 19.792 -25.694 1.00 90.50 388 ARG A N 1
ATOM 3128 C CA . ARG A 1 388 ? 9.578 20.659 -24.814 1.00 90.50 388 ARG A CA 1
ATOM 3129 C C . ARG A 1 388 ? 8.831 20.839 -23.502 1.00 90.50 388 ARG A C 1
ATOM 3131 O O . ARG A 1 388 ? 7.646 21.155 -23.493 1.00 90.50 388 ARG A O 1
ATOM 3138 N N . ILE A 1 389 ? 9.552 20.658 -22.408 1.00 93.31 389 ILE A N 1
ATOM 3139 C CA . ILE A 1 389 ? 9.042 20.865 -21.064 1.00 93.31 389 ILE A CA 1
ATOM 3140 C C . ILE A 1 389 ? 9.864 21.931 -20.346 1.00 93.31 389 ILE A C 1
ATOM 3142 O O . ILE A 1 389 ? 11.089 21.977 -20.478 1.00 93.31 389 ILE A O 1
ATOM 3146 N N . ARG A 1 390 ? 9.178 22.789 -19.591 1.00 93.81 390 ARG A N 1
ATOM 3147 C CA . ARG A 1 390 ? 9.758 23.733 -18.639 1.00 93.81 390 ARG A CA 1
ATOM 3148 C C . ARG A 1 390 ? 9.473 23.248 -17.222 1.00 93.81 390 ARG A C 1
ATOM 3150 O O . ARG A 1 390 ? 8.309 23.074 -16.865 1.00 93.81 390 ARG A O 1
ATOM 3157 N N . LEU A 1 391 ? 10.529 23.084 -16.436 1.00 93.44 391 LEU A N 1
ATOM 3158 C CA . LEU A 1 391 ? 10.476 22.855 -14.997 1.00 93.44 391 LEU A CA 1
ATOM 3159 C C . LEU A 1 391 ? 10.840 24.157 -14.292 1.00 93.44 391 LEU A C 1
ATOM 3161 O O . LEU A 1 391 ? 11.884 24.734 -14.587 1.00 93.44 391 LEU A O 1
ATOM 3165 N N . ASP A 1 392 ? 9.995 24.621 -13.384 1.00 92.06 392 ASP A N 1
ATOM 3166 C CA . ASP A 1 392 ? 10.320 25.732 -12.496 1.00 92.06 392 ASP A CA 1
ATOM 3167 C C . ASP A 1 392 ? 10.850 25.148 -11.183 1.00 92.06 392 ASP A C 1
ATOM 3169 O O . ASP A 1 392 ? 10.178 24.341 -10.542 1.00 92.06 392 ASP A O 1
ATOM 3173 N N . VAL A 1 393 ? 12.078 25.517 -10.823 1.00 90.94 393 VAL A N 1
ATOM 3174 C CA . VAL A 1 393 ? 12.841 24.954 -9.705 1.00 90.94 393 VAL A CA 1
ATOM 3175 C C . VAL A 1 393 ? 13.167 26.063 -8.712 1.00 90.94 393 VAL A C 1
ATOM 3177 O O . VAL A 1 393 ? 13.633 27.131 -9.110 1.00 90.94 393 VAL A O 1
ATOM 3180 N N . ALA A 1 394 ? 12.972 25.812 -7.421 1.00 86.19 394 ALA A N 1
ATOM 3181 C CA . ALA A 1 394 ? 13.343 26.736 -6.351 1.00 86.19 394 ALA A CA 1
ATOM 3182 C C . ALA A 1 394 ? 13.928 25.984 -5.150 1.00 86.19 394 ALA A C 1
ATOM 3184 O O . ALA A 1 394 ? 13.898 24.756 -5.107 1.00 86.19 394 ALA A O 1
ATOM 3185 N N . ARG A 1 395 ? 14.489 26.720 -4.185 1.00 82.56 395 ARG A N 1
ATOM 3186 C CA . ARG A 1 395 ? 14.938 26.153 -2.909 1.00 82.56 395 ARG A CA 1
ATOM 3187 C C . ARG A 1 395 ? 13.858 26.353 -1.852 1.00 82.56 395 ARG A C 1
ATOM 3189 O O . ARG A 1 395 ? 13.806 27.418 -1.250 1.00 82.56 395 ARG A O 1
ATOM 3196 N N . GLU A 1 396 ? 13.000 25.355 -1.650 1.00 76.56 396 GLU A N 1
ATOM 3197 C CA . GLU A 1 396 ? 11.865 25.440 -0.708 1.00 76.56 396 GLU A CA 1
ATOM 3198 C C . GLU A 1 396 ? 12.327 25.653 0.743 1.00 76.56 396 GLU A C 1
ATOM 3200 O O . GLU A 1 396 ? 11.692 26.392 1.490 1.00 76.56 396 GLU A O 1
ATOM 3205 N N . ASP A 1 397 ? 13.465 25.063 1.116 1.00 72.25 397 ASP A N 1
ATOM 3206 C CA . ASP A 1 397 ? 14.056 25.116 2.460 1.00 72.25 397 ASP A CA 1
ATOM 3207 C C . ASP A 1 397 ? 15.381 25.910 2.516 1.00 72.25 397 ASP A C 1
ATOM 3209 O O . ASP A 1 397 ? 16.120 25.875 3.502 1.00 72.25 397 ASP A O 1
ATOM 3213 N N . GLY A 1 398 ? 15.706 26.614 1.424 1.00 73.50 398 GLY A N 1
ATOM 3214 C CA . GLY A 1 398 ? 16.887 27.467 1.292 1.00 73.50 398 GLY A CA 1
ATOM 3215 C C . GLY A 1 398 ? 18.148 26.708 0.882 1.00 73.50 398 GLY A C 1
ATOM 3216 O O . GLY A 1 398 ? 19.162 27.336 0.563 1.00 73.50 398 GLY A O 1
ATOM 3217 N N . ILE A 1 399 ? 18.085 25.375 0.820 1.00 75.19 399 ILE A N 1
ATOM 3218 C CA . ILE A 1 399 ? 19.233 24.507 0.552 1.00 75.19 399 ILE A CA 1
ATOM 3219 C C . ILE A 1 399 ? 18.957 23.612 -0.656 1.00 75.19 399 ILE A C 1
ATOM 3221 O O . ILE A 1 399 ? 19.700 23.670 -1.641 1.00 75.19 399 ILE A O 1
ATOM 3225 N N . HIS A 1 400 ? 17.882 22.830 -0.616 1.00 80.81 400 HIS A N 1
ATOM 3226 C CA . HIS A 1 400 ? 17.597 21.777 -1.582 1.00 80.81 400 HIS A CA 1
ATOM 3227 C C . HIS A 1 400 ? 16.788 22.308 -2.761 1.00 80.81 400 HIS A C 1
ATOM 3229 O O . HIS A 1 400 ? 15.768 22.972 -2.591 1.00 80.81 400 HIS A O 1
ATOM 3235 N N . LEU A 1 401 ? 17.245 22.016 -3.982 1.00 85.31 401 LEU A N 1
ATOM 3236 C CA . LEU A 1 401 ? 16.512 22.366 -5.195 1.00 85.31 401 LEU A CA 1
ATOM 3237 C C . LEU A 1 401 ? 15.349 21.404 -5.398 1.00 85.31 401 LEU A C 1
ATOM 3239 O O . LEU A 1 401 ? 15.546 20.193 -5.452 1.00 85.31 401 LEU A O 1
ATOM 3243 N N . ARG A 1 402 ? 14.158 21.972 -5.561 1.00 88.94 402 ARG A N 1
ATOM 3244 C CA . ARG A 1 402 ? 12.909 21.239 -5.720 1.00 88.94 402 ARG A CA 1
ATOM 3245 C C . ARG A 1 402 ? 12.096 21.771 -6.885 1.00 88.94 402 ARG A C 1
ATOM 3247 O O . ARG A 1 402 ? 12.163 22.950 -7.238 1.00 88.94 402 ARG A O 1
ATOM 3254 N N . ILE A 1 403 ? 11.315 20.882 -7.476 1.00 91.38 403 ILE A N 1
ATOM 3255 C CA . ILE A 1 403 ? 10.381 21.166 -8.555 1.00 91.38 403 ILE A CA 1
ATOM 3256 C C . ILE A 1 403 ? 9.163 21.867 -7.952 1.00 91.38 403 ILE A C 1
ATOM 3258 O O . ILE A 1 403 ? 8.420 21.277 -7.170 1.00 91.38 403 ILE A O 1
ATOM 3262 N N . MET A 1 404 ? 8.945 23.115 -8.360 1.00 89.50 404 MET A N 1
ATOM 3263 C CA . MET A 1 404 ? 7.783 23.923 -7.978 1.00 89.50 404 MET A CA 1
ATOM 3264 C C . MET A 1 404 ? 6.637 23.751 -8.973 1.00 89.50 404 MET A C 1
ATOM 3266 O O . MET A 1 404 ? 5.471 23.734 -8.591 1.00 89.50 404 MET A O 1
ATOM 3270 N N . ASN A 1 405 ? 6.959 23.637 -10.265 1.00 90.94 405 ASN A N 1
ATOM 3271 C CA . ASN A 1 405 ? 5.975 23.473 -11.331 1.00 90.94 405 ASN A CA 1
ATOM 3272 C C . ASN A 1 405 ? 6.603 22.811 -12.567 1.00 90.94 405 ASN A C 1
ATOM 3274 O O . ASN A 1 405 ? 7.816 22.873 -12.772 1.00 90.94 405 ASN A O 1
ATOM 3278 N N . ALA A 1 406 ? 5.776 22.203 -13.414 1.00 90.94 406 ALA A N 1
ATOM 3279 C CA . ALA A 1 406 ? 6.201 21.579 -14.656 1.00 90.94 406 ALA A CA 1
ATOM 3280 C C . ALA A 1 406 ? 5.118 21.716 -15.735 1.00 90.94 406 ALA A C 1
ATOM 3282 O O . ALA A 1 406 ? 3.965 21.352 -15.518 1.00 90.94 406 ALA A O 1
ATOM 3283 N N . LYS A 1 407 ? 5.484 22.226 -16.917 1.00 91.19 407 LYS A N 1
ATOM 3284 C CA . LYS A 1 407 ? 4.541 22.435 -18.030 1.00 91.19 407 LYS A CA 1
ATOM 3285 C C . LYS A 1 407 ? 5.181 22.230 -19.396 1.00 91.19 407 LYS A C 1
ATOM 3287 O O . LYS A 1 407 ? 6.327 22.626 -19.616 1.00 91.19 407 LYS A O 1
ATOM 3292 N N . PHE A 1 408 ? 4.421 21.662 -20.330 1.00 88.50 408 PHE A N 1
ATOM 3293 C CA . PHE A 1 408 ? 4.798 21.660 -21.742 1.00 88.50 408 PHE A CA 1
ATOM 3294 C C . PHE A 1 408 ? 4.785 23.092 -22.295 1.00 88.50 408 PHE A C 1
ATOM 3296 O O . PHE A 1 408 ? 3.976 23.920 -21.868 1.00 88.50 408 PHE A O 1
ATOM 3303 N N . THR A 1 409 ? 5.710 23.390 -23.206 1.00 81.94 409 THR A N 1
ATOM 3304 C CA . THR A 1 409 ? 5.908 24.730 -23.792 1.00 81.94 409 THR A CA 1
ATOM 3305 C C . THR A 1 409 ? 5.964 24.702 -25.298 1.00 81.94 409 THR A C 1
ATOM 3307 O O . THR A 1 409 ? 6.625 23.769 -25.814 1.00 81.94 409 THR A O 1
#

Radius of gyration: 28.87 Å; chains: 1; bounding box: 50×92×61 Å

Foldseek 3Di:
DDDDDDPPPPQDFDDPAQFTWTFDCALLATATDGPDPLCVLVSVVLVVLLDPVCVVVLLVCLVVVHWDDDPQKTKHFQDDPRQVVLVVVCVVRHVDDPPFTWIWIDGNPDPDTRIHGSVSSVVSSVVSVVSSVPTDDDDDDPLADPPDDDPDPDVDLDDDPVVLVLLVVLLVVLVVVCVVCVVPDLADPPVSVVSCVVRVLLPPPPVVVVLVNCVVSVSVSSNVVSVVCVVDVPRDFDQAAPFNVDDPVLLVVLLVLLCVLVVCVPDDDPQVSLQSVVVSLVSCVVRPLLPLVCLVSRLSNCVVVVSVSVNVLSVLSNVLSCLLVDPLLCVQVNHDPDPDPLQRQADSLLCVVVVPDDSNVVSQVVVCVVVQPDPAAAWDWDDDPNFIKIFGWDNSNNPHIHTNYMDTD